Protein AF-A0A352AN43-F1 (afdb_monomer)

Foldseek 3Di:
DVLVVLQVLLVVLLVVLLVLQVVQEPCSVVLSVLLCQFQVSPNVSSNVLSVQVSVVSHRAYDPCSNVVSVVSCCVACAVVNCPHPCNVVVVQLVCLLLVDLCNLVLLVVVLCLQVVVWAADPVDPSSVSNCVSVQWHDDPRTTHGSGNSSCSNCDNVVSVVSNVVLVCLLQPDDDQQDDDPVFWGFHAWPDADPFFTKTWTAGNVDDPARTKIKTWGPDDPVFLVVVVVLLQLDDDPQEWHWPDWDADPSITITITHDFPFAFQVVVLAAPQADDPVVLLVLLVLQLVVLQSCVVSVHAQADDDRRQWGQGPPPRGTHGHDRGDDPDRANLVVLQRSLQVSLSRHQSDRSVPFDADPQRQGDRCVSHPDPDDDLVVVLSSQSNPPDPVSHDRGSVVSVVSSCVVPPNDDDDDDDDDDPDDPDDDDDPPPDDPDDPLVVLLVQLVVLLVVLVVCVVVVNLVSSLVSLVSSCVSPVLPLSSLLSNLVSCVSVLNLVSSLVSLVSSCVNPVLPLSSLLSNLSSLQSVLVVCVVVVHPCSLVSLVVSLVSLVSSCVSPVLPLVSLLSNLVSCVSNLVLVSSLVSLVSSCVSPVLPLSSLLSNLSSCVSVLVLVSSLVSLVSSCVSPVPPVSSVVSNVSSVVSVVVVVD

pLDDT: mean 85.93, std 15.35, range [22.36, 98.62]

Mean predicted aligned error: 19.15 Å

Structure (mmCIF, N/CA/C/O backbone):
data_AF-A0A352AN43-F1
#
_entry.id   AF-A0A352AN43-F1
#
loop_
_atom_site.group_PDB
_atom_site.id
_atom_site.type_symbol
_atom_site.label_atom_id
_atom_site.label_alt_id
_atom_site.label_comp_id
_atom_site.label_asym_id
_atom_site.label_entity_id
_atom_site.label_seq_id
_atom_site.pdbx_PDB_ins_code
_atom_site.Cartn_x
_atom_site.Cartn_y
_atom_site.Cartn_z
_atom_site.occupancy
_atom_site.B_iso_or_equiv
_atom_site.auth_seq_id
_atom_site.auth_comp_id
_atom_site.auth_asym_id
_atom_site.auth_atom_id
_atom_site.pdbx_PDB_model_num
ATOM 1 N N . MET A 1 1 ? -23.932 14.451 52.787 1.00 48.59 1 MET A N 1
ATOM 2 C CA . MET A 1 1 ? -25.212 15.016 53.281 1.00 48.59 1 MET A CA 1
ATOM 3 C C . MET A 1 1 ? -26.428 14.198 52.841 1.00 48.59 1 MET A C 1
ATOM 5 O O . MET A 1 1 ? -27.299 13.968 53.667 1.00 48.59 1 MET A O 1
ATOM 9 N N . THR A 1 2 ? -26.496 13.709 51.597 1.00 57.62 2 THR A N 1
ATOM 10 C CA . THR A 1 2 ? -27.618 12.900 51.065 1.00 57.62 2 THR A CA 1
ATOM 11 C C . THR A 1 2 ? -27.798 11.548 51.768 1.00 57.62 2 THR A C 1
ATOM 13 O O . THR A 1 2 ? -28.887 11.268 52.254 1.00 57.62 2 THR A O 1
ATOM 16 N N . LEU A 1 3 ? -26.721 10.769 51.956 1.00 58.88 3 LEU A N 1
ATOM 17 C CA . LEU A 1 3 ? -26.774 9.454 52.626 1.00 58.88 3 LEU A CA 1
ATOM 18 C C . LEU A 1 3 ? -27.340 9.530 54.060 1.00 58.88 3 LEU A C 1
ATOM 20 O O . LEU A 1 3 ? -28.086 8.661 54.506 1.00 58.88 3 LEU A O 1
ATOM 24 N N . THR A 1 4 ? -27.002 10.598 54.786 1.00 68.81 4 THR A N 1
ATOM 25 C CA . THR A 1 4 ? -27.480 10.855 56.151 1.00 68.81 4 THR A CA 1
ATOM 26 C C . THR A 1 4 ? -28.967 11.212 56.173 1.00 68.81 4 THR A C 1
ATOM 28 O O . THR A 1 4 ? -29.683 10.805 57.085 1.00 68.81 4 THR A O 1
ATOM 31 N N . ARG A 1 5 ? -29.442 11.924 55.144 1.00 78.56 5 ARG A N 1
ATOM 32 C CA . ARG A 1 5 ? -30.844 12.323 54.978 1.00 78.56 5 ARG A CA 1
ATOM 33 C C . ARG A 1 5 ? -31.733 11.141 54.587 1.00 78.56 5 ARG A C 1
ATOM 35 O O . ARG A 1 5 ? -32.811 10.988 55.152 1.00 78.56 5 ARG A O 1
ATOM 42 N N . ASP A 1 6 ? -31.286 10.288 53.671 1.00 82.75 6 ASP A N 1
ATOM 43 C CA . ASP A 1 6 ? -32.068 9.125 53.230 1.00 82.75 6 ASP A CA 1
ATOM 44 C C . ASP A 1 6 ? -32.170 8.060 54.326 1.00 82.75 6 ASP A C 1
ATOM 46 O O . ASP A 1 6 ? -33.252 7.529 54.574 1.00 82.75 6 ASP A O 1
ATOM 50 N N . LYS A 1 7 ? -31.096 7.859 55.102 1.00 83.69 7 LYS A N 1
ATOM 51 C CA . LYS A 1 7 ? -31.129 7.025 56.312 1.00 83.69 7 LYS A CA 1
ATOM 52 C C . LYS A 1 7 ? -32.147 7.529 57.344 1.00 83.69 7 LYS A C 1
ATOM 54 O O . LYS A 1 7 ? -32.861 6.724 57.935 1.00 83.69 7 LYS A O 1
ATOM 59 N N . GLN A 1 8 ? -32.250 8.846 57.546 1.00 86.44 8 GLN A N 1
ATOM 60 C CA . GLN A 1 8 ? -33.264 9.434 58.434 1.00 86.44 8 GLN A CA 1
ATOM 61 C C . GLN A 1 8 ? -34.689 9.240 57.899 1.00 86.44 8 GLN A C 1
ATOM 63 O O . GLN A 1 8 ? -35.578 8.883 58.670 1.00 86.44 8 GLN A O 1
ATOM 68 N N . LYS A 1 9 ? -34.906 9.418 56.588 1.00 89.12 9 LYS A N 1
ATOM 69 C CA . LYS A 1 9 ? -36.212 9.185 55.949 1.00 89.12 9 LYS A CA 1
ATOM 70 C C . LYS A 1 9 ? -36.664 7.733 56.081 1.00 89.12 9 LYS A C 1
ATOM 72 O O . LYS A 1 9 ? -37.796 7.487 56.477 1.00 89.12 9 LYS A O 1
ATOM 77 N N . VAL A 1 10 ? -35.776 6.779 55.804 1.00 89.62 10 VAL A N 1
ATOM 78 C CA . VAL A 1 10 ? -36.079 5.343 55.910 1.00 89.62 10 VAL A CA 1
ATOM 79 C C . VAL A 1 10 ? -36.334 4.939 57.358 1.00 89.62 10 VAL A C 1
ATOM 81 O O . VAL A 1 10 ? -37.269 4.191 57.622 1.00 89.62 10 VAL A O 1
ATOM 84 N N . ALA A 1 11 ? -35.575 5.477 58.315 1.00 88.06 11 ALA A N 1
ATOM 85 C CA . ALA A 1 11 ? -35.829 5.229 59.732 1.00 88.06 11 ALA A CA 1
ATOM 86 C C . ALA A 1 11 ? -37.206 5.756 60.182 1.00 88.06 11 ALA A C 1
ATOM 88 O O . ALA A 1 11 ? -37.907 5.071 60.928 1.00 88.06 11 ALA A O 1
ATOM 89 N N . ALA A 1 12 ? -37.608 6.946 59.721 1.00 89.56 12 ALA A N 1
ATOM 90 C CA . ALA A 1 12 ? -38.929 7.506 60.006 1.00 89.56 12 ALA A CA 1
ATOM 91 C C . ALA A 1 12 ? -40.053 6.661 59.381 1.00 89.56 12 ALA A C 1
ATOM 93 O O . ALA A 1 12 ? -40.994 6.289 60.080 1.00 89.56 12 ALA A O 1
ATOM 94 N N . LEU A 1 13 ? -39.899 6.289 58.108 1.00 92.44 13 LEU A N 1
ATOM 95 C CA . LEU A 1 13 ? -40.817 5.421 57.372 1.00 92.44 13 LEU A CA 1
ATOM 96 C C . LEU A 1 13 ? -41.004 4.065 58.073 1.00 92.44 13 LEU A C 1
ATOM 98 O O . LEU A 1 13 ? -42.124 3.635 58.332 1.00 92.44 13 LEU A O 1
ATOM 102 N N . LEU A 1 14 ? -39.910 3.390 58.432 1.00 90.88 14 LEU A N 1
ATOM 103 C CA . LEU A 1 14 ? -39.982 2.086 59.093 1.00 90.88 14 LEU A CA 1
ATOM 104 C C . LEU A 1 14 ? -40.614 2.185 60.478 1.00 90.88 14 LEU A C 1
ATOM 106 O O . LEU A 1 14 ? -41.357 1.289 60.860 1.00 90.88 14 LEU A O 1
ATOM 110 N N . LYS A 1 15 ? -40.397 3.281 61.215 1.00 89.50 15 LYS A N 1
ATOM 111 C CA . LYS A 1 15 ? -41.066 3.509 62.504 1.00 89.50 15 LYS A CA 1
ATOM 112 C C . LYS A 1 15 ? -42.592 3.559 62.359 1.00 89.50 15 LYS A C 1
ATOM 114 O O . LYS A 1 15 ? -43.294 3.086 63.252 1.00 89.50 15 LYS A O 1
ATOM 119 N N . GLU A 1 16 ? -43.096 4.104 61.255 1.00 90.38 16 GLU A N 1
ATOM 120 C CA . GLU A 1 16 ? -44.526 4.150 60.942 1.00 90.38 16 GLU A CA 1
ATOM 121 C C . GLU A 1 16 ? -45.075 2.766 60.562 1.00 90.38 16 GLU A C 1
ATOM 123 O O . GLU A 1 16 ? -46.043 2.293 61.165 1.00 90.38 16 GLU A O 1
ATOM 128 N N . PHE A 1 17 ? -44.402 2.064 59.647 1.00 91.06 17 PHE A N 1
ATOM 129 C CA . PHE A 1 17 ? -44.813 0.729 59.197 1.00 91.06 17 PHE A CA 1
ATOM 130 C C . PHE A 1 17 ? -44.635 -0.370 60.254 1.00 91.06 17 PHE A C 1
ATOM 132 O O . PHE A 1 17 ? -45.369 -1.356 60.228 1.00 91.06 17 PHE A O 1
ATOM 139 N N . ASN A 1 18 ? -43.748 -0.202 61.240 1.00 88.75 18 ASN A N 1
ATOM 140 C CA . ASN A 1 18 ? -43.492 -1.213 62.272 1.00 88.75 18 ASN A CA 1
ATOM 141 C C . ASN A 1 18 ? -44.749 -1.563 63.089 1.00 88.75 18 ASN A C 1
ATOM 143 O O . ASN A 1 18 ? -44.912 -2.706 63.516 1.00 88.75 18 ASN A O 1
ATOM 147 N N . LYS A 1 19 ? -45.672 -0.604 63.269 1.00 87.12 19 LYS A N 1
ATOM 148 C CA . LYS A 1 19 ? -46.979 -0.871 63.896 1.00 87.12 19 LYS A CA 1
ATOM 149 C C . LYS A 1 19 ? -47.834 -1.813 63.048 1.00 87.12 19 LYS A C 1
ATOM 151 O O . LYS A 1 19 ? -48.472 -2.705 63.592 1.00 87.12 19 LYS A O 1
ATOM 156 N N . GLN A 1 20 ? -47.826 -1.628 61.730 1.00 90.06 20 GLN A N 1
ATOM 157 C CA . GLN A 1 20 ? -48.584 -2.453 60.789 1.00 90.06 20 GLN A CA 1
ATOM 158 C C . GLN A 1 20 ? -47.948 -3.840 60.632 1.00 90.06 20 GLN A C 1
ATOM 160 O O . GLN A 1 20 ? -48.655 -4.842 60.597 1.00 90.06 20 GLN A O 1
ATOM 165 N N . PHE A 1 21 ? -46.614 -3.921 60.645 1.00 91.12 21 PHE A N 1
ATOM 166 C CA . PHE A 1 21 ? -45.897 -5.196 60.685 1.00 91.12 21 PHE A CA 1
ATOM 167 C C . PHE A 1 21 ? -46.226 -6.013 61.935 1.00 91.12 21 PHE A C 1
ATOM 169 O O . PHE A 1 21 ? -46.332 -7.229 61.838 1.00 91.12 21 PHE A O 1
ATOM 176 N N . GLY A 1 22 ? -46.448 -5.373 63.089 1.00 86.81 22 GLY A N 1
ATOM 177 C CA . GLY A 1 22 ? -46.826 -6.069 64.325 1.00 86.81 22 GLY A CA 1
ATOM 178 C C . GLY A 1 22 ? -48.175 -6.796 64.261 1.00 86.81 22 GLY A C 1
ATOM 179 O O . GLY A 1 22 ? -48.424 -7.669 65.085 1.00 86.81 22 GLY A O 1
ATOM 180 N N . VAL A 1 23 ? -49.029 -6.471 63.283 1.00 87.38 23 VAL A N 1
ATOM 181 C CA . VAL A 1 23 ? -50.307 -7.167 63.048 1.00 87.38 23 VAL A CA 1
ATOM 182 C C . VAL A 1 23 ? -50.104 -8.470 62.269 1.00 87.38 23 VAL A C 1
ATOM 184 O O . VAL A 1 23 ? -50.872 -9.413 62.433 1.00 87.38 23 VAL A O 1
ATOM 187 N N . ILE A 1 24 ? -49.074 -8.531 61.423 1.00 88.69 24 ILE A N 1
ATOM 188 C CA . ILE A 1 24 ? -48.858 -9.633 60.474 1.00 88.69 24 ILE A CA 1
ATOM 189 C C . ILE A 1 24 ? -47.638 -10.493 60.808 1.00 88.69 24 ILE A C 1
ATOM 191 O O . ILE A 1 24 ? -47.567 -11.618 60.332 1.00 88.69 24 ILE A O 1
ATOM 195 N N . ALA A 1 25 ? -46.694 -10.008 61.620 1.00 89.25 25 ALA A N 1
ATOM 196 C CA . ALA A 1 25 ? -45.442 -10.689 61.930 1.00 89.25 25 ALA A CA 1
ATOM 197 C C . ALA A 1 25 ? -45.157 -10.741 63.432 1.00 89.25 25 ALA A C 1
ATOM 199 O O . ALA A 1 25 ? -45.316 -9.758 64.154 1.00 89.25 25 ALA A O 1
ATOM 200 N N . SER A 1 26 ? -44.622 -11.879 63.880 1.00 87.38 26 SER A N 1
ATOM 201 C CA . SER A 1 26 ? -44.240 -12.084 65.285 1.00 87.38 26 SER A CA 1
ATOM 202 C C . SER A 1 26 ? -43.058 -11.206 65.724 1.00 87.38 26 SER A C 1
ATOM 204 O O . SER A 1 26 ? -42.949 -10.856 66.899 1.00 87.38 26 SER A O 1
ATOM 206 N N . ARG A 1 27 ? -42.150 -10.850 64.800 1.00 91.56 27 ARG A N 1
ATOM 207 C CA . ARG A 1 27 ? -40.979 -9.993 65.066 1.00 91.56 27 ARG A CA 1
ATOM 208 C C . ARG A 1 27 ? -40.864 -8.871 64.022 1.00 91.56 27 ARG A C 1
ATOM 210 O O . ARG A 1 27 ? -40.030 -8.947 63.119 1.00 91.56 27 ARG A O 1
ATOM 217 N N . PRO A 1 28 ? -41.642 -7.784 64.149 1.00 90.50 28 PRO A N 1
ATOM 218 C CA . PRO A 1 28 ? -41.719 -6.728 63.129 1.00 90.50 28 PRO A CA 1
ATOM 219 C C . PRO A 1 28 ? -40.405 -5.942 62.939 1.00 90.50 28 PRO A C 1
ATOM 221 O O . PRO A 1 28 ? -40.135 -5.403 61.863 1.00 90.50 28 PRO A O 1
ATOM 224 N N . LEU A 1 29 ? -39.518 -5.956 63.941 1.00 91.38 29 LEU A N 1
ATOM 225 C CA . LEU A 1 29 ? -38.168 -5.402 63.814 1.00 91.38 29 LEU A CA 1
ATOM 226 C C . LEU A 1 29 ? -37.283 -6.202 62.846 1.00 91.38 29 LEU A C 1
ATOM 228 O O . LEU A 1 29 ? -36.482 -5.593 62.146 1.00 91.38 29 LEU A O 1
ATOM 232 N N . ILE A 1 30 ? -37.442 -7.530 62.770 1.00 92.94 30 ILE A N 1
ATOM 233 C CA . ILE A 1 30 ? -36.706 -8.369 61.807 1.00 92.94 30 ILE A CA 1
ATOM 234 C C . ILE A 1 30 ? -37.171 -8.056 60.385 1.00 92.94 30 ILE A C 1
ATOM 236 O O . ILE A 1 30 ? -36.343 -7.888 59.496 1.00 92.94 30 ILE A O 1
ATOM 240 N N . VAL A 1 31 ? -38.481 -7.872 60.189 1.00 92.75 31 VAL A N 1
ATOM 241 C CA . VAL A 1 31 ? -39.047 -7.415 58.909 1.00 92.75 31 VAL A CA 1
ATOM 242 C C . VAL A 1 31 ? -38.424 -6.077 58.505 1.00 92.75 31 VAL A C 1
ATOM 244 O O . VAL A 1 31 ? -37.920 -5.936 57.396 1.00 92.75 31 VAL A O 1
ATOM 247 N N . SER A 1 32 ? -38.373 -5.112 59.428 1.00 92.75 32 SER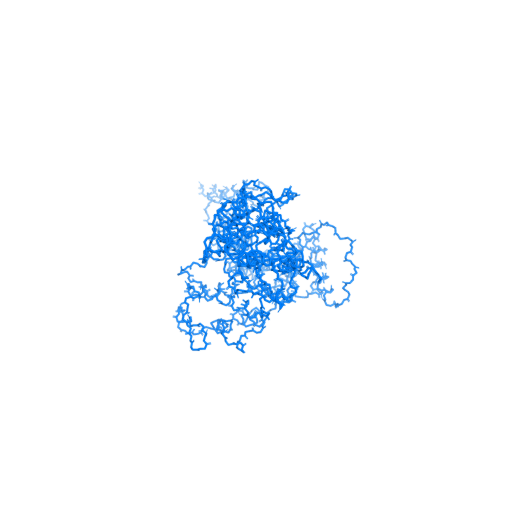 A N 1
ATOM 248 C CA . SER A 1 32 ? -37.767 -3.798 59.172 1.00 92.75 32 SER A CA 1
ATOM 249 C C . SER A 1 32 ? -36.271 -3.889 58.841 1.00 92.75 32 SER A C 1
ATOM 251 O O . SER A 1 32 ? -35.794 -3.191 57.949 1.00 92.75 32 SER A O 1
ATOM 253 N N . GLN A 1 33 ? -35.524 -4.754 59.534 1.00 92.25 33 GLN A N 1
ATOM 254 C CA . GLN A 1 33 ? -34.108 -5.005 59.249 1.00 92.25 33 GLN A CA 1
ATOM 255 C C . GLN A 1 33 ? -33.911 -5.615 57.862 1.00 92.25 33 GLN A C 1
ATOM 257 O O . GLN A 1 33 ? -33.005 -5.194 57.142 1.00 92.25 33 GLN A O 1
ATOM 262 N N . GLU A 1 34 ? -34.779 -6.542 57.459 1.00 94.69 34 GLU A N 1
ATOM 263 C CA . GLU A 1 34 ? -34.698 -7.151 56.136 1.00 94.69 34 GLU A CA 1
ATOM 264 C C . GLU A 1 34 ? -35.065 -6.158 55.025 1.00 94.69 34 GLU A C 1
ATOM 266 O O . GLU A 1 34 ? -34.379 -6.090 54.010 1.00 94.69 34 GLU A O 1
ATOM 271 N N . VAL A 1 35 ? -36.049 -5.276 55.234 1.00 93.81 35 VAL A N 1
ATOM 272 C CA . VAL A 1 35 ? -36.329 -4.172 54.293 1.00 93.81 35 VAL A CA 1
ATOM 273 C C . VAL A 1 35 ? -35.098 -3.275 54.100 1.00 93.81 35 VAL A C 1
ATOM 275 O O . VAL A 1 35 ? -34.771 -2.885 52.975 1.00 93.81 35 VAL A O 1
ATOM 278 N N . ILE A 1 36 ? -34.373 -2.956 55.179 1.00 91.88 36 ILE A N 1
ATOM 279 C CA . ILE A 1 36 ? -33.123 -2.183 55.090 1.00 91.88 36 ILE A CA 1
ATOM 280 C C . ILE A 1 36 ? -32.052 -2.976 54.336 1.00 91.88 36 ILE A C 1
ATOM 282 O O . ILE A 1 36 ? -31.341 -2.387 53.518 1.00 91.88 36 ILE A O 1
ATOM 286 N N . SER A 1 37 ? -31.937 -4.286 54.582 1.00 93.00 37 SER A N 1
ATOM 287 C CA . SER A 1 37 ? -30.939 -5.138 53.926 1.00 93.00 37 SER A CA 1
ATOM 288 C C . SER A 1 37 ? -31.133 -5.145 52.403 1.00 93.00 37 SER A C 1
ATOM 290 O O . SER A 1 37 ? -30.156 -5.020 51.662 1.00 93.00 37 SER A O 1
ATOM 292 N N . TRP A 1 38 ? -32.384 -5.164 51.928 1.00 93.62 38 TRP A N 1
ATOM 293 C CA . TRP A 1 38 ? -32.707 -5.117 50.499 1.00 93.62 38 TRP A CA 1
ATOM 294 C C . TRP A 1 38 ? -32.483 -3.758 49.840 1.00 93.62 38 TRP A C 1
ATOM 296 O O . TRP A 1 38 ? -32.122 -3.705 48.666 1.00 93.62 38 TRP A O 1
ATOM 306 N N . THR A 1 39 ? -32.676 -2.661 50.573 1.00 92.62 39 THR A N 1
ATOM 307 C CA . THR A 1 39 ? -32.758 -1.309 49.988 1.00 92.62 39 THR A CA 1
ATOM 308 C C . THR A 1 39 ? -31.552 -0.427 50.282 1.00 92.62 39 THR A C 1
ATOM 310 O O . THR A 1 39 ? -31.382 0.602 49.634 1.00 92.62 39 THR A O 1
ATOM 313 N N . SER A 1 40 ? -30.714 -0.792 51.259 1.00 87.12 40 SER A N 1
ATOM 314 C CA . SER A 1 40 ? -29.580 0.014 51.742 1.00 87.12 40 SER A CA 1
ATOM 315 C C . SER A 1 40 ? -29.938 1.476 52.059 1.00 87.12 40 SER A C 1
ATOM 317 O O . SER A 1 40 ? -29.100 2.372 51.953 1.00 87.12 40 SER A O 1
ATOM 319 N N . ASN A 1 41 ? -31.165 1.706 52.538 1.00 81.06 41 ASN A N 1
ATOM 320 C CA . ASN A 1 41 ? -31.760 3.015 52.833 1.00 81.06 41 ASN A CA 1
ATOM 321 C C . ASN A 1 41 ? -32.182 3.853 51.611 1.00 81.06 41 ASN A C 1
ATOM 323 O O . ASN A 1 41 ? -32.248 5.076 51.713 1.00 81.06 41 ASN A O 1
ATOM 327 N N . GLN A 1 42 ? -32.509 3.228 50.480 1.00 90.12 42 GLN A N 1
ATOM 328 C CA . GLN A 1 42 ? -33.191 3.908 49.376 1.00 90.12 42 GLN A CA 1
ATOM 329 C C . GLN A 1 42 ? -34.683 4.107 49.750 1.00 90.12 42 GLN A C 1
ATOM 331 O O . GLN A 1 42 ? -35.397 3.109 49.893 1.00 90.12 42 GLN A O 1
ATOM 336 N N . PRO A 1 43 ? -35.172 5.352 49.958 1.00 90.25 43 PRO A N 1
ATOM 337 C CA . PRO A 1 43 ? -36.487 5.582 50.570 1.00 90.25 43 PRO A CA 1
ATOM 338 C C . PRO A 1 43 ? -37.673 5.082 49.745 1.00 90.25 43 PRO A C 1
ATOM 340 O O . PRO A 1 43 ? -38.611 4.527 50.309 1.00 90.25 43 PRO A O 1
ATOM 343 N N . PHE A 1 44 ? -37.618 5.246 48.423 1.00 91.88 44 PHE A N 1
ATOM 344 C CA . PHE A 1 44 ? -38.690 4.837 47.518 1.00 91.88 44 PHE A CA 1
ATOM 345 C C . PHE A 1 44 ? -38.860 3.312 47.507 1.00 91.88 44 PHE A C 1
ATOM 347 O O . PHE A 1 44 ? -39.968 2.809 47.676 1.00 91.88 44 PHE A O 1
ATOM 354 N N . LEU A 1 45 ? -37.762 2.560 47.381 1.00 93.12 45 LEU A N 1
ATOM 355 C CA . LEU A 1 45 ? -37.804 1.098 47.420 1.00 93.12 45 LEU A CA 1
ATOM 356 C C . LEU A 1 45 ? -38.251 0.591 48.792 1.00 93.12 45 LEU A C 1
ATOM 358 O O . LEU A 1 45 ? -39.060 -0.330 48.859 1.00 93.12 45 LEU A O 1
ATOM 362 N N . ALA A 1 46 ? -37.770 1.206 49.878 1.00 93.06 46 ALA A N 1
ATOM 363 C CA . ALA A 1 46 ? -38.184 0.837 51.230 1.00 93.06 46 ALA A CA 1
ATOM 364 C C . ALA A 1 46 ? -39.698 1.005 51.409 1.00 93.06 46 ALA A C 1
ATOM 366 O O . ALA A 1 46 ? -40.358 0.100 51.912 1.00 93.06 46 ALA A O 1
ATOM 367 N N . GLU A 1 47 ? -40.261 2.113 50.929 1.00 93.81 47 GLU A N 1
ATOM 368 C CA . GLU A 1 47 ? -41.703 2.357 50.966 1.00 93.81 47 GLU A CA 1
ATOM 369 C C . GLU A 1 47 ? -42.484 1.313 50.160 1.00 93.81 47 GLU A C 1
ATOM 371 O O . GLU A 1 47 ? -43.449 0.747 50.676 1.00 93.81 47 GLU A O 1
ATOM 376 N N . LYS A 1 48 ? -42.047 0.992 48.935 1.00 93.69 48 LYS A N 1
ATOM 377 C CA . LYS A 1 48 ? -42.719 -0.014 48.098 1.00 93.69 48 LYS A CA 1
ATOM 378 C C . LYS A 1 48 ? -42.695 -1.412 48.708 1.00 93.69 48 LYS A C 1
ATOM 380 O O . LYS A 1 48 ? -43.724 -2.084 48.694 1.00 93.69 48 LYS A O 1
ATOM 385 N N . ILE A 1 49 ? -41.572 -1.839 49.287 1.00 93.62 49 ILE A N 1
ATOM 386 C CA . ILE A 1 49 ? -41.498 -3.140 49.968 1.00 93.62 49 ILE A CA 1
ATOM 387 C C . ILE A 1 49 ? -42.427 -3.154 51.186 1.00 93.62 49 ILE A C 1
ATOM 389 O O . ILE A 1 49 ? -43.209 -4.091 51.338 1.00 93.62 49 ILE A O 1
ATOM 393 N N . CYS A 1 50 ? -42.404 -2.109 52.021 1.00 93.31 50 CYS A N 1
ATOM 394 C CA . CYS A 1 50 ? -43.299 -1.996 53.174 1.00 93.31 50 CYS A CA 1
ATOM 395 C C . CYS A 1 50 ? -44.778 -2.091 52.767 1.00 93.31 50 CYS A C 1
ATOM 397 O O . CYS A 1 50 ? -45.537 -2.848 53.376 1.00 93.31 50 CYS A O 1
ATOM 399 N N . GLN A 1 51 ? -45.178 -1.372 51.712 1.00 92.62 51 GLN A N 1
ATOM 400 C CA . GLN A 1 51 ? -46.539 -1.408 51.171 1.00 92.62 51 GLN A CA 1
ATOM 401 C C . GLN A 1 51 ? -46.927 -2.816 50.703 1.00 92.62 51 GLN A C 1
ATOM 403 O O . GLN A 1 51 ? -47.999 -3.298 51.065 1.00 92.62 51 GLN A O 1
ATOM 408 N N . LEU A 1 52 ? -46.057 -3.506 49.961 1.00 91.88 52 LEU A N 1
ATOM 409 C CA . LEU A 1 52 ? -46.331 -4.861 49.471 1.00 91.88 52 LEU A CA 1
ATOM 410 C C . LEU A 1 52 ? -46.430 -5.895 50.590 1.00 91.88 52 LEU A C 1
ATOM 412 O O . LEU A 1 52 ? -47.304 -6.759 50.536 1.00 91.88 52 LEU A O 1
ATOM 416 N N . ILE A 1 53 ? -45.576 -5.801 51.613 1.00 91.25 53 ILE A N 1
ATOM 417 C CA . ILE A 1 53 ? -45.639 -6.688 52.778 1.00 91.25 53 ILE A CA 1
ATOM 418 C C . ILE A 1 53 ? -47.005 -6.550 53.455 1.00 91.25 53 ILE A C 1
ATOM 420 O O . ILE A 1 53 ? -47.686 -7.553 53.667 1.00 91.25 53 ILE A O 1
ATOM 424 N N . VAL A 1 54 ? -47.448 -5.319 53.726 1.00 90.00 54 VAL A N 1
ATOM 425 C CA . VAL A 1 54 ? -48.752 -5.069 54.360 1.00 90.00 54 VAL A CA 1
ATOM 426 C C . VAL A 1 54 ? -49.911 -5.514 53.459 1.00 90.00 54 VAL A C 1
ATOM 428 O O . VAL A 1 54 ? -50.855 -6.147 53.931 1.00 90.00 54 VAL A O 1
ATOM 431 N N . GLN A 1 55 ? -49.841 -5.236 52.156 1.00 89.06 55 GLN A N 1
ATOM 432 C CA . GLN A 1 55 ? -50.889 -5.595 51.194 1.00 89.06 55 GLN A CA 1
ATOM 433 C C . GLN A 1 55 ? -50.991 -7.100 50.930 1.00 89.06 55 GLN A C 1
ATOM 435 O O . GLN A 1 55 ? -52.065 -7.569 50.557 1.00 89.06 55 GLN A O 1
ATOM 440 N N . SER A 1 56 ? -49.913 -7.863 51.145 1.00 83.31 56 SER A N 1
ATOM 441 C CA . SER A 1 56 ? -49.903 -9.316 50.941 1.00 83.31 56 SER A CA 1
ATOM 442 C C . SER A 1 56 ? -50.899 -10.053 51.841 1.00 83.31 56 SER A C 1
ATOM 444 O O . SER A 1 56 ? -51.359 -11.133 51.479 1.00 83.31 56 SER A O 1
ATOM 446 N N . LYS A 1 57 ? -51.239 -9.469 53.005 1.00 81.38 57 LYS A N 1
ATOM 447 C CA . LYS A 1 57 ? -52.063 -10.076 54.067 1.00 81.38 57 LYS A CA 1
ATOM 448 C C . LYS A 1 57 ? -51.572 -11.460 54.525 1.00 81.38 57 LYS A C 1
ATOM 450 O O . LYS A 1 57 ? -52.335 -12.211 55.127 1.00 81.38 57 LYS A O 1
ATOM 455 N N . ILE A 1 58 ? -50.310 -11.796 54.259 1.00 82.94 58 ILE A N 1
ATOM 456 C CA . ILE A 1 58 ? -49.694 -13.051 54.689 1.00 82.94 58 ILE A CA 1
ATOM 457 C C . ILE A 1 58 ? -49.372 -12.942 56.181 1.00 82.94 58 ILE A C 1
ATOM 459 O O . ILE A 1 58 ? -48.712 -11.997 56.611 1.00 82.94 58 ILE A O 1
ATOM 463 N N . THR A 1 59 ? -49.818 -13.915 56.976 1.00 88.25 59 THR A N 1
ATOM 464 C CA . THR A 1 59 ? -49.345 -14.072 58.356 1.00 88.25 59 THR A CA 1
ATOM 465 C C . THR A 1 59 ? -47.934 -14.647 58.329 1.00 88.25 59 THR A C 1
ATOM 467 O O . THR A 1 59 ? -47.710 -15.690 57.726 1.00 88.25 59 THR A O 1
ATOM 470 N N . ILE A 1 60 ? -46.992 -13.962 58.973 1.00 88.25 60 ILE A N 1
ATOM 471 C CA . ILE A 1 60 ? -45.562 -14.266 58.970 1.00 88.25 60 ILE A CA 1
ATOM 472 C C . ILE A 1 60 ? -45.198 -14.983 60.282 1.00 88.25 60 ILE A C 1
ATOM 474 O O . ILE A 1 60 ? -45.165 -14.341 61.346 1.00 88.25 60 ILE A O 1
ATOM 478 N N . PRO A 1 61 ? -44.927 -16.303 60.243 1.00 86.81 61 PRO A N 1
ATOM 479 C CA . PRO A 1 61 ? -44.541 -17.065 61.423 1.00 86.81 61 PRO A CA 1
ATOM 480 C C . PRO A 1 61 ? -43.197 -16.608 61.996 1.00 86.81 61 PRO A C 1
ATOM 482 O O . PRO A 1 61 ? -42.327 -16.090 61.293 1.00 86.81 61 PRO A O 1
ATOM 485 N N . LYS A 1 62 ? -43.007 -16.842 63.298 1.00 90.00 62 LYS A N 1
ATOM 486 C CA . LYS A 1 62 ? -41.727 -16.599 63.968 1.00 90.00 62 LYS A CA 1
ATOM 487 C C . LYS A 1 62 ? -40.659 -17.520 63.376 1.00 90.00 62 LYS A C 1
ATOM 489 O O . LYS A 1 62 ? -40.701 -18.722 63.604 1.00 90.00 62 LYS A O 1
ATOM 494 N N . GLY A 1 63 ? -39.666 -16.940 62.715 1.00 86.44 63 GLY A N 1
ATOM 495 C CA . GLY A 1 63 ? -38.584 -17.675 62.054 1.00 86.44 63 GLY A CA 1
ATOM 496 C C . GLY A 1 63 ? -38.512 -17.374 60.563 1.00 86.44 63 GLY A C 1
ATOM 497 O O . GLY A 1 63 ? -37.413 -17.305 60.021 1.00 86.44 63 GLY A O 1
ATOM 498 N N . ASP A 1 64 ? -39.659 -17.083 59.950 1.00 89.44 64 ASP A N 1
ATOM 499 C CA . ASP A 1 64 ? -39.804 -16.987 58.497 1.00 89.44 64 ASP A CA 1
ATOM 500 C C . ASP A 1 64 ? -39.812 -15.537 57.992 1.00 89.44 64 ASP A C 1
ATOM 502 O O . ASP A 1 64 ? -39.932 -15.308 56.790 1.00 89.44 64 ASP A O 1
ATOM 506 N N . GLU A 1 65 ? -39.672 -14.539 58.878 1.00 92.31 65 GLU A N 1
ATOM 507 C CA . GLU A 1 65 ? -39.776 -13.115 58.529 1.00 92.31 65 GLU A CA 1
ATOM 508 C C . GLU A 1 65 ? -38.853 -12.727 57.369 1.00 92.31 65 GLU A C 1
ATOM 510 O O . GLU A 1 65 ? -39.297 -12.107 56.405 1.00 92.31 65 GLU A O 1
ATOM 515 N N . THR A 1 66 ? -37.583 -13.127 57.432 1.00 91.12 66 THR A N 1
ATOM 516 C CA . THR A 1 66 ? -36.597 -12.840 56.383 1.00 91.12 66 THR A CA 1
ATOM 517 C C . THR A 1 66 ? -36.946 -13.534 55.069 1.00 91.12 66 THR A C 1
ATOM 519 O O . THR A 1 66 ? -36.907 -12.905 54.012 1.00 91.12 66 THR A O 1
ATOM 522 N N . TRP A 1 67 ? -37.335 -14.810 55.135 1.00 90.62 67 TRP A N 1
ATOM 523 C CA . TRP A 1 67 ? -37.657 -15.603 53.952 1.00 90.62 67 TRP A CA 1
ATOM 524 C C . TRP A 1 67 ? -38.902 -15.069 53.238 1.00 90.62 67 TRP A C 1
ATOM 526 O O . TRP A 1 67 ? -38.871 -14.881 52.024 1.00 90.62 67 TRP A O 1
ATOM 536 N N . ILE A 1 68 ? -39.974 -14.746 53.972 1.00 89.25 68 ILE A N 1
ATOM 537 C CA . ILE A 1 68 ? -41.204 -14.197 53.382 1.00 89.25 68 ILE A CA 1
ATOM 538 C C . ILE A 1 68 ? -40.942 -12.831 52.743 1.00 89.25 68 ILE A C 1
ATOM 540 O O . ILE A 1 68 ? -41.409 -12.583 51.631 1.00 89.25 68 ILE A O 1
ATOM 544 N N . VAL A 1 69 ? -40.175 -11.954 53.402 1.00 91.31 69 VAL A N 1
ATOM 545 C CA . VAL A 1 69 ? -39.798 -10.660 52.812 1.00 91.31 69 VAL A CA 1
ATOM 546 C C . VAL A 1 69 ? -39.018 -10.871 51.515 1.00 91.31 69 VAL A C 1
ATOM 548 O O . VAL A 1 69 ? -39.348 -10.245 50.510 1.00 91.31 69 VAL A O 1
ATOM 551 N N . GLU A 1 70 ? -38.051 -11.791 51.493 1.00 92.12 70 GLU A N 1
ATOM 552 C CA . GLU A 1 70 ? -37.332 -12.150 50.269 1.00 92.12 70 GLU A CA 1
ATOM 553 C C . GLU A 1 70 ? -38.274 -12.660 49.166 1.00 92.12 70 GLU A C 1
ATOM 555 O O . GLU A 1 70 ? -38.169 -12.197 48.030 1.00 92.12 70 GLU A O 1
ATOM 560 N N . GLN A 1 71 ? -39.229 -13.547 49.472 1.00 89.75 71 GLN A N 1
ATOM 561 C CA . GLN A 1 71 ? -40.184 -14.051 48.473 1.00 89.75 71 GLN A CA 1
ATOM 562 C C . GLN A 1 71 ? -41.061 -12.937 47.889 1.00 89.75 71 GLN A C 1
ATOM 564 O O . GLN A 1 71 ? -41.312 -12.905 46.681 1.00 89.75 71 GLN A O 1
ATOM 569 N N . ILE A 1 72 ? -41.510 -11.997 48.725 1.00 88.88 72 ILE A N 1
ATOM 570 C CA . ILE A 1 72 ? -42.28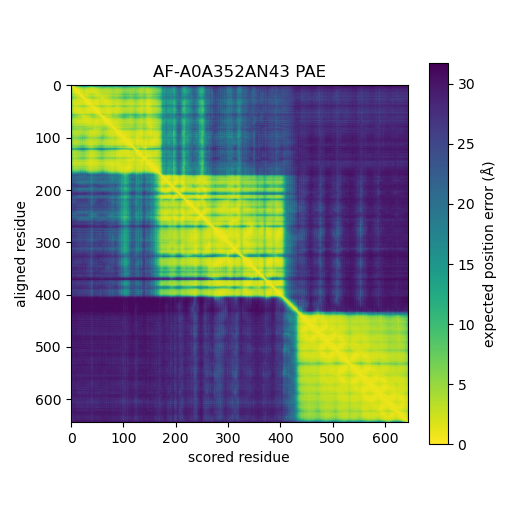9 -10.839 48.273 1.00 88.88 72 ILE A CA 1
ATOM 571 C C . ILE A 1 72 ? -41.435 -9.955 47.364 1.00 88.88 72 ILE A C 1
ATOM 573 O O . ILE A 1 72 ? -41.884 -9.587 46.281 1.00 88.88 72 ILE A O 1
ATOM 577 N N . VAL A 1 73 ? -40.197 -9.647 47.757 1.00 92.25 73 VAL A N 1
ATOM 578 C CA . VAL A 1 73 ? -39.290 -8.829 46.938 1.00 92.25 73 VAL A CA 1
ATOM 579 C C . VAL A 1 73 ? -38.995 -9.514 45.601 1.00 92.25 73 VAL A C 1
ATOM 581 O O . VAL A 1 73 ? -39.092 -8.878 44.553 1.00 92.25 73 VAL A O 1
ATOM 584 N N . ARG A 1 74 ? -38.710 -10.820 45.599 1.00 90.38 74 ARG A N 1
ATOM 585 C CA . ARG A 1 74 ? -38.453 -11.573 44.364 1.00 90.38 74 ARG A CA 1
ATOM 586 C C . ARG A 1 74 ? -39.654 -11.561 43.425 1.00 90.38 74 ARG A C 1
ATOM 588 O O . ARG A 1 74 ? -39.535 -11.068 42.310 1.00 90.38 74 ARG A O 1
ATOM 595 N N . SER A 1 75 ? -40.815 -12.006 43.897 1.00 86.88 75 SER A N 1
ATOM 596 C CA . SER A 1 75 ? -42.011 -12.175 43.056 1.00 86.88 75 SER A CA 1
ATOM 597 C C . SER A 1 75 ? -42.707 -10.866 42.656 1.00 86.88 75 SER A C 1
ATOM 599 O O . SER A 1 75 ? -43.427 -10.830 41.657 1.00 86.88 75 SER A O 1
ATOM 601 N N . ARG A 1 76 ? -42.550 -9.787 43.439 1.00 88.31 76 ARG A N 1
ATOM 602 C CA . ARG A 1 76 ? -43.288 -8.520 43.249 1.00 88.31 76 ARG A CA 1
ATOM 603 C C . ARG A 1 76 ? -42.415 -7.317 42.904 1.00 88.31 76 ARG A C 1
ATOM 605 O O . ARG A 1 76 ? -42.972 -6.266 42.600 1.00 88.31 76 ARG A O 1
ATOM 612 N N . LEU A 1 77 ? -41.087 -7.425 42.970 1.00 89.69 77 LEU A N 1
ATOM 613 C CA . LEU A 1 77 ? -40.174 -6.369 42.511 1.00 89.69 77 LEU A CA 1
ATOM 614 C C . LEU A 1 77 ? -39.180 -6.850 41.457 1.00 89.69 77 LEU A C 1
ATOM 616 O O . LEU A 1 77 ? -38.923 -6.089 40.533 1.00 89.69 77 LEU A O 1
ATOM 620 N N . ILE A 1 78 ? -38.594 -8.041 41.607 1.00 90.06 78 ILE A N 1
ATOM 621 C CA . ILE A 1 78 ? -37.459 -8.480 40.773 1.00 90.06 78 ILE A CA 1
ATOM 622 C C . ILE A 1 78 ? -37.936 -9.249 39.533 1.00 90.06 78 ILE A C 1
ATOM 624 O O . ILE A 1 78 ? -37.522 -8.957 38.412 1.00 90.06 78 ILE A O 1
ATOM 628 N N . GLU A 1 79 ? -38.821 -10.228 39.707 1.00 86.75 79 GLU A N 1
ATOM 629 C CA . GLU A 1 79 ? -39.357 -11.014 38.598 1.00 86.75 79 GLU A CA 1
ATOM 630 C C . GLU A 1 79 ? -40.261 -10.152 37.715 1.00 86.75 79 GLU A C 1
ATOM 632 O O . GLU A 1 79 ? -41.231 -9.546 38.182 1.00 86.75 79 GLU A O 1
ATOM 637 N N . ASN A 1 80 ? -39.946 -10.106 36.416 1.00 85.06 80 ASN A N 1
ATOM 638 C CA . ASN A 1 80 ? -40.614 -9.236 35.445 1.00 85.06 80 ASN A CA 1
ATOM 639 C C . ASN A 1 80 ? -40.684 -7.774 35.921 1.00 85.06 80 ASN A C 1
ATOM 641 O O . ASN A 1 80 ? -41.715 -7.120 35.746 1.00 85.06 80 ASN A O 1
ATOM 645 N N . TRP A 1 81 ? -39.605 -7.286 36.552 1.00 91.62 81 TRP A N 1
ATOM 646 C CA . TRP A 1 81 ? -39.535 -5.994 37.246 1.00 91.62 81 TRP A CA 1
ATOM 647 C C . TRP A 1 81 ? -40.102 -4.810 36.449 1.00 91.62 81 TRP A C 1
ATOM 649 O O . TRP A 1 81 ? -40.686 -3.900 37.032 1.00 91.62 81 TRP A O 1
ATOM 659 N N . GLU A 1 82 ? -39.998 -4.843 35.119 1.00 89.19 82 GLU A N 1
ATOM 660 C CA . GLU A 1 82 ? -40.499 -3.822 34.188 1.00 89.19 82 GLU A CA 1
ATOM 661 C C . GLU A 1 82 ? -42.011 -3.579 34.323 1.00 89.19 82 GLU A C 1
ATOM 663 O O . GLU A 1 82 ? -42.487 -2.474 34.081 1.00 89.19 82 GLU A O 1
ATOM 668 N N . LYS A 1 83 ? -42.772 -4.599 34.741 1.00 88.56 83 LYS A N 1
ATOM 669 C CA . LYS A 1 83 ? -44.228 -4.533 34.955 1.00 88.56 83 LYS A CA 1
ATOM 670 C C . LYS A 1 83 ? -44.616 -4.339 36.423 1.00 88.56 83 LYS A C 1
ATOM 672 O O . LYS A 1 83 ? -45.803 -4.307 36.740 1.00 88.56 83 LYS A O 1
ATOM 677 N N . GLN A 1 84 ? -43.638 -4.259 37.323 1.00 89.50 84 GLN A N 1
ATOM 678 C CA . GLN A 1 84 ? -43.864 -4.217 38.765 1.00 89.50 84 GLN A CA 1
ATOM 679 C C . GLN A 1 84 ? -43.949 -2.784 39.300 1.00 89.50 84 GLN A C 1
ATOM 681 O O . GLN A 1 84 ? -43.671 -1.805 38.610 1.00 89.50 84 GLN A O 1
ATOM 686 N N . VAL A 1 85 ? -44.282 -2.658 40.588 1.00 83.75 85 VAL A N 1
ATOM 687 C CA . VAL A 1 85 ? -44.488 -1.368 41.277 1.00 83.75 85 VAL A CA 1
ATOM 688 C C . VAL A 1 85 ? -43.257 -0.454 41.313 1.00 83.75 85 VAL A C 1
ATOM 690 O O . VAL A 1 85 ? -43.397 0.743 41.559 1.00 83.75 85 VAL A O 1
ATOM 693 N N . ALA A 1 86 ? -42.060 -1.010 41.109 1.00 87.25 86 ALA A N 1
ATOM 694 C CA . ALA A 1 86 ? -40.799 -0.273 41.036 1.00 87.25 86 ALA A CA 1
ATOM 695 C C . ALA A 1 86 ? -40.243 -0.186 39.599 1.00 87.25 86 ALA A C 1
ATOM 697 O O . ALA A 1 86 ? -39.122 0.285 39.411 1.00 87.25 86 ALA A O 1
ATOM 698 N N . GLY A 1 87 ? -41.011 -0.629 38.596 1.00 88.06 87 GLY A N 1
ATOM 699 C CA . GLY A 1 87 ? -40.563 -0.754 37.210 1.00 88.06 87 GLY A CA 1
ATOM 700 C C . GLY A 1 87 ? -40.100 0.561 36.592 1.00 88.06 87 GLY A C 1
ATOM 701 O O . GLY A 1 87 ? -39.065 0.591 35.936 1.00 88.06 87 GLY A O 1
ATOM 702 N N . GLU A 1 88 ? -40.794 1.669 36.857 1.00 90.38 88 GLU A N 1
ATOM 703 C CA . GLU A 1 88 ? -40.398 2.991 36.352 1.00 90.38 88 GLU A CA 1
ATOM 704 C C . GLU A 1 88 ? -39.048 3.446 36.932 1.00 90.38 88 GLU A C 1
ATOM 706 O O . GLU A 1 88 ? -38.155 3.852 36.192 1.00 90.38 88 GLU A O 1
ATOM 711 N N . HIS A 1 89 ? -38.862 3.295 38.248 1.00 92.44 89 HIS A N 1
ATOM 712 C CA . HIS A 1 89 ? -37.611 3.631 38.940 1.00 92.44 89 HIS A CA 1
ATOM 713 C C . HIS A 1 89 ? -36.423 2.822 38.405 1.00 92.44 89 HIS A C 1
ATOM 715 O O . HIS A 1 89 ? -35.355 3.365 38.133 1.00 92.44 89 HIS A O 1
ATOM 721 N N . LEU A 1 90 ? -36.611 1.515 38.220 1.00 93.31 90 LEU A N 1
ATOM 722 C CA . LEU A 1 90 ? -35.583 0.636 37.665 1.00 93.31 90 LEU A CA 1
ATOM 723 C C . LEU A 1 90 ? -35.330 0.930 36.173 1.00 93.31 90 LEU A C 1
ATOM 725 O O . LEU A 1 90 ? -34.181 0.906 35.736 1.00 93.31 90 LEU A O 1
ATOM 729 N N . SER A 1 91 ? -36.363 1.297 35.406 1.00 92.88 91 SER A N 1
ATOM 730 C CA . SER A 1 91 ? -36.224 1.658 33.987 1.00 92.88 91 SER A CA 1
ATOM 731 C C . SER A 1 91 ? -35.407 2.931 33.821 1.00 92.88 91 SER A C 1
ATOM 733 O O . SER A 1 91 ? -34.537 2.976 32.965 1.00 92.88 91 SER A O 1
ATOM 735 N N . GLN A 1 92 ? -35.587 3.929 34.689 1.00 93.25 92 GLN A N 1
ATOM 736 C CA . GLN A 1 92 ? -34.770 5.147 34.662 1.00 93.25 92 GLN A CA 1
ATOM 737 C C . GLN A 1 92 ? -33.277 4.852 34.867 1.00 93.25 92 GLN A C 1
ATOM 739 O O . GLN A 1 92 ? -32.434 5.448 34.196 1.00 93.25 92 GLN A O 1
ATOM 744 N N . ILE A 1 93 ? -32.938 3.915 35.761 1.00 94.25 93 ILE A N 1
ATOM 745 C CA . ILE A 1 93 ? -31.548 3.476 35.960 1.00 94.25 93 ILE A CA 1
ATOM 746 C C . ILE A 1 93 ? -31.033 2.769 34.702 1.00 94.25 93 ILE A C 1
ATOM 748 O O . ILE A 1 93 ? -29.958 3.110 34.208 1.00 94.25 93 ILE A O 1
ATOM 752 N N . ARG A 1 94 ? -31.811 1.820 34.164 1.00 95.56 94 ARG A N 1
ATOM 753 C CA . ARG A 1 94 ? -31.490 1.099 32.924 1.00 95.56 94 ARG A CA 1
ATOM 754 C C . ARG A 1 94 ? -31.221 2.073 31.777 1.00 95.56 94 ARG A C 1
ATOM 756 O O . ARG A 1 94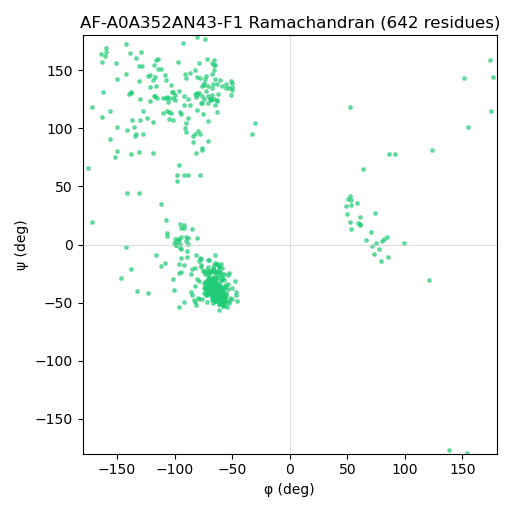 ? -30.162 2.021 31.160 1.00 95.56 94 ARG A O 1
ATOM 763 N N . ASP A 1 95 ? -32.158 2.976 31.521 1.00 92.44 95 ASP A N 1
ATOM 764 C CA . ASP A 1 95 ? -32.140 3.893 30.383 1.00 92.44 95 ASP A CA 1
ATOM 765 C C . ASP A 1 95 ? -31.022 4.938 30.527 1.00 92.44 95 ASP A C 1
ATOM 767 O O . ASP A 1 95 ? -30.401 5.314 29.536 1.00 92.44 95 ASP A O 1
ATOM 771 N N . SER A 1 96 ? -30.685 5.341 31.758 1.00 91.88 96 SER A N 1
ATOM 772 C CA . SER A 1 96 ? -29.522 6.193 32.050 1.00 91.88 96 SER A CA 1
ATOM 773 C C . SER A 1 96 ? -28.194 5.532 31.659 1.00 91.88 96 SER A C 1
ATOM 775 O O . SER A 1 96 ? -27.281 6.203 31.181 1.00 91.88 96 SER A O 1
ATOM 777 N N . ILE A 1 97 ? -28.087 4.210 31.818 1.00 93.19 97 ILE A N 1
ATOM 778 C CA . ILE A 1 97 ? -26.881 3.453 31.462 1.00 93.19 97 ILE A CA 1
ATOM 779 C C . ILE A 1 97 ? -26.853 3.154 29.964 1.00 93.19 97 ILE A C 1
ATOM 781 O O . ILE A 1 97 ? -25.861 3.450 29.298 1.00 93.19 97 ILE A O 1
ATOM 785 N N . LEU A 1 98 ? -27.936 2.582 29.431 1.00 89.25 98 LEU A N 1
ATOM 786 C CA . LEU A 1 98 ? -28.007 2.137 28.038 1.00 89.25 98 LEU A CA 1
ATOM 787 C C . LEU A 1 98 ? -28.094 3.308 27.049 1.00 89.25 98 LEU A C 1
ATOM 789 O O . LEU A 1 98 ? -27.584 3.208 25.938 1.00 89.25 98 LEU A O 1
ATOM 793 N N . GLY A 1 99 ? -28.693 4.431 27.451 1.00 82.06 99 GLY A N 1
ATOM 794 C CA . GLY A 1 99 ? -28.797 5.640 26.632 1.00 82.06 99 GLY A CA 1
ATOM 795 C C . GLY A 1 99 ? -27.541 6.517 26.633 1.00 82.06 99 GLY A C 1
ATOM 796 O O . GLY A 1 99 ? -27.463 7.474 25.862 1.00 82.06 99 GLY A O 1
ATOM 797 N N . HIS A 1 100 ? -26.550 6.230 27.482 1.00 86.25 100 HIS A N 1
ATOM 798 C CA . HIS A 1 100 ? -25.313 7.005 27.528 1.00 86.25 100 HIS A CA 1
ATOM 799 C C . HIS A 1 100 ? -24.368 6.620 26.379 1.00 86.25 100 HIS A C 1
ATOM 801 O O . HIS A 1 100 ? -24.210 5.446 26.058 1.00 86.25 100 HIS A O 1
ATOM 807 N N . LYS A 1 101 ? -23.650 7.600 25.811 1.00 76.75 101 LYS A N 1
ATOM 808 C CA . LYS A 1 101 ? -22.689 7.392 24.703 1.00 76.75 101 LYS A CA 1
ATOM 809 C C . LYS A 1 101 ? -21.541 6.418 25.008 1.00 76.75 101 LYS A C 1
ATOM 811 O O . LYS A 1 101 ? -20.903 5.903 24.104 1.00 76.75 101 LYS A O 1
ATOM 816 N N . GLU A 1 102 ? -21.269 6.184 26.288 1.00 82.00 102 GLU A N 1
ATOM 817 C CA . GLU A 1 102 ? -20.229 5.268 26.780 1.00 82.00 102 GLU A CA 1
ATOM 818 C C . GLU A 1 102 ? -20.851 4.037 27.469 1.00 82.00 102 GLU A C 1
ATOM 820 O O . GLU A 1 102 ? -20.322 3.549 28.470 1.00 82.00 102 GLU A O 1
ATOM 825 N N . CYS A 1 103 ? -22.001 3.553 26.977 1.00 86.88 103 CYS A N 1
ATOM 826 C CA . CYS A 1 103 ? -22.758 2.457 27.597 1.00 86.88 103 CYS A CA 1
ATOM 827 C C . CYS A 1 103 ? -21.911 1.189 27.800 1.00 86.88 103 CYS A C 1
ATOM 829 O O . CYS A 1 103 ? -21.939 0.611 28.884 1.00 86.88 103 CYS A O 1
ATOM 831 N N . VAL A 1 104 ? -21.079 0.803 26.826 1.00 84.31 104 VAL A N 1
ATOM 832 C CA . VAL A 1 104 ? -20.191 -0.370 26.930 1.00 84.31 104 VAL A CA 1
ATOM 833 C C . VAL A 1 104 ? -19.184 -0.205 28.064 1.00 84.31 104 VAL A C 1
ATOM 835 O O . VAL A 1 104 ? -18.988 -1.128 28.857 1.00 84.31 104 VAL A O 1
ATOM 838 N N . SER A 1 105 ? -18.578 0.977 28.193 1.00 85.19 105 SER A N 1
ATOM 839 C CA . SER A 1 105 ? -17.636 1.282 29.275 1.00 85.19 105 SER A CA 1
ATOM 840 C C . SER A 1 105 ? -18.323 1.280 30.644 1.00 85.19 105 SER A C 1
ATOM 842 O O . SER A 1 105 ? -17.751 0.787 31.617 1.00 85.19 105 SER A O 1
ATOM 844 N N . LEU A 1 106 ? -19.559 1.787 30.727 1.00 92.00 106 LEU A N 1
ATOM 845 C CA . LEU A 1 106 ? -20.370 1.762 31.948 1.00 92.00 106 LEU A CA 1
ATOM 846 C C . LEU A 1 106 ? -20.737 0.332 32.357 1.00 92.00 106 LEU A C 1
ATOM 848 O O . LEU A 1 106 ? -20.524 -0.038 33.512 1.00 92.00 106 LEU A O 1
ATOM 852 N N . LEU A 1 107 ? -21.232 -0.475 31.415 1.00 93.38 107 LEU A N 1
ATOM 853 C CA . LEU A 1 107 ? -21.584 -1.878 31.637 1.00 93.38 107 LEU A CA 1
ATOM 854 C C . LEU A 1 107 ? -20.355 -2.708 32.030 1.00 93.38 107 LEU A C 1
ATOM 856 O O . LEU A 1 107 ? -20.427 -3.486 32.976 1.00 93.38 107 LEU A O 1
ATOM 860 N N . SER A 1 108 ? -19.206 -2.483 31.386 1.00 89.69 108 SER A N 1
ATOM 861 C CA . SER A 1 108 ? -17.941 -3.163 31.712 1.00 89.69 108 SER A CA 1
ATOM 862 C C . SER A 1 108 ? -17.430 -2.795 33.108 1.00 89.69 108 SER A C 1
ATOM 864 O O . SER A 1 108 ? -17.000 -3.662 33.871 1.00 89.69 108 SER A O 1
ATOM 866 N N . LEU A 1 109 ? -17.503 -1.512 33.487 1.00 91.88 109 LEU A N 1
ATOM 867 C CA . LEU A 1 109 ? -17.150 -1.085 34.843 1.00 91.88 109 LEU A CA 1
ATOM 868 C C . LEU A 1 109 ? -18.101 -1.696 35.877 1.00 91.88 109 LEU A C 1
ATOM 870 O O . LEU A 1 109 ? -17.653 -2.156 36.926 1.00 91.88 109 LEU A O 1
ATOM 874 N N . TYR A 1 110 ? -19.401 -1.723 35.589 1.00 95.75 110 TYR A N 1
ATOM 875 C CA . TYR A 1 110 ? -20.385 -2.320 36.482 1.00 95.75 110 TYR A CA 1
ATOM 876 C C . TYR A 1 110 ? -20.202 -3.841 36.616 1.00 95.75 110 TYR A C 1
ATOM 878 O O . TYR A 1 110 ? -20.261 -4.365 37.727 1.00 95.75 110 TYR A O 1
ATOM 886 N N . GLN A 1 111 ? -19.853 -4.538 35.531 1.00 95.25 111 GLN A N 1
ATOM 887 C CA . GLN A 1 111 ? -19.490 -5.957 35.562 1.00 95.25 111 GLN A CA 1
ATOM 888 C C . GLN A 1 111 ? -18.324 -6.222 36.520 1.00 95.25 111 GLN A C 1
ATOM 890 O O . GLN A 1 111 ? -18.375 -7.155 37.319 1.00 95.25 111 GLN A O 1
ATOM 895 N N . ARG A 1 112 ? -17.297 -5.365 36.497 1.00 93.44 112 ARG A N 1
ATOM 896 C CA . ARG A 1 112 ? -16.179 -5.449 37.447 1.00 93.44 112 ARG A CA 1
ATOM 897 C C . ARG A 1 112 ? -16.608 -5.185 38.885 1.00 93.44 112 ARG A C 1
ATOM 899 O O . ARG A 1 112 ? -16.130 -5.861 39.787 1.00 93.44 112 ARG A O 1
ATOM 906 N N . VAL A 1 113 ? -17.525 -4.242 39.114 1.00 94.44 113 VAL A N 1
ATOM 907 C CA . VAL A 1 113 ? -18.098 -4.007 40.452 1.00 94.44 113 VAL A CA 1
ATOM 908 C C . VAL A 1 113 ? -18.794 -5.265 40.980 1.00 94.44 113 VAL A C 1
ATOM 910 O O . VAL A 1 113 ? -18.597 -5.595 42.148 1.00 94.44 113 VAL A O 1
ATOM 913 N N . LEU A 1 114 ? -19.543 -5.980 40.135 1.00 93.31 114 LEU A N 1
ATOM 914 C CA . LEU A 1 114 ? -20.189 -7.248 40.497 1.00 93.31 114 LEU A CA 1
ATOM 915 C C . LEU A 1 114 ? -19.168 -8.363 40.785 1.00 93.31 114 LEU A C 1
ATOM 917 O O . LEU A 1 114 ? -19.313 -9.086 41.764 1.00 93.31 114 LEU A O 1
ATOM 921 N N . GLN A 1 115 ? -18.120 -8.491 39.965 1.00 91.19 115 GLN A N 1
ATOM 922 C CA . GLN A 1 115 ? -17.110 -9.553 40.098 1.00 91.19 115 GLN A CA 1
ATOM 923 C C . GLN A 1 115 ? -16.158 -9.347 41.282 1.00 91.19 115 GLN A C 1
ATOM 925 O O . GLN A 1 115 ? -15.819 -10.297 41.982 1.00 91.19 115 GLN A O 1
ATOM 930 N N . GLU A 1 116 ? -15.704 -8.111 41.502 1.00 89.50 116 GLU A N 1
ATOM 931 C CA . GLU A 1 116 ? -14.703 -7.779 42.523 1.00 89.50 116 GLU A CA 1
ATOM 932 C C . GLU A 1 116 ? -15.342 -7.441 43.887 1.00 89.50 116 GLU A C 1
ATOM 934 O O . GLU A 1 116 ? -14.632 -7.176 44.857 1.00 89.50 116 GLU A O 1
ATOM 939 N N . GLY A 1 117 ? -16.678 -7.369 43.974 1.00 84.94 117 GLY A N 1
ATOM 940 C CA . GLY A 1 117 ? -17.401 -6.901 45.166 1.00 84.94 117 GLY A CA 1
ATOM 941 C C . GLY A 1 117 ? -17.186 -5.411 45.485 1.00 84.94 117 GLY A C 1
ATOM 942 O O . GLY A 1 117 ? -17.670 -4.906 46.500 1.00 84.94 117 GLY A O 1
ATOM 943 N N . GLY A 1 118 ? -16.458 -4.695 44.624 1.00 87.38 118 GLY A N 1
ATOM 944 C CA . GLY A 1 118 ? -16.310 -3.247 44.632 1.00 87.38 118 GLY A CA 1
ATOM 945 C C . GLY A 1 118 ? -14.983 -2.760 44.053 1.00 87.38 118 GLY A C 1
ATOM 946 O O . GLY A 1 118 ? -13.939 -3.345 44.322 1.00 87.38 118 GLY A O 1
ATOM 947 N N . VAL A 1 119 ? -14.992 -1.637 43.333 1.00 89.69 119 VAL A N 1
ATOM 948 C CA . VAL A 1 119 ? -13.837 -1.115 42.565 1.00 89.69 119 VAL A CA 1
ATOM 949 C C . VAL A 1 119 ? -13.410 0.261 43.084 1.00 89.69 119 VAL A C 1
ATOM 951 O O . VAL A 1 119 ? -14.262 1.073 43.429 1.00 89.69 119 VAL A O 1
ATOM 954 N N . ALA A 1 120 ? -12.108 0.559 43.150 1.00 86.38 120 ALA A N 1
ATOM 955 C CA . ALA A 1 120 ? -11.610 1.858 43.623 1.00 86.38 120 ALA A CA 1
ATOM 956 C C . ALA A 1 120 ? -12.104 3.044 42.762 1.00 86.38 120 ALA A C 1
ATOM 958 O O . ALA A 1 120 ? -12.213 2.953 41.537 1.00 86.38 120 ALA A O 1
ATOM 959 N N . VAL A 1 121 ? -12.417 4.172 43.410 1.00 82.00 121 VAL A N 1
ATOM 960 C CA . VAL A 1 121 ? -12.855 5.402 42.731 1.00 82.00 121 VAL A CA 1
ATOM 961 C C . VAL A 1 121 ? -11.626 6.167 42.229 1.00 82.00 121 VAL A C 1
ATOM 963 O O . VAL A 1 121 ? -11.037 6.960 42.957 1.00 82.00 121 VAL A O 1
ATOM 966 N N . ASN A 1 122 ? -11.258 5.966 40.963 1.00 72.56 122 ASN A N 1
ATOM 967 C CA . ASN A 1 122 ? -10.002 6.486 40.396 1.00 72.56 122 ASN A CA 1
ATOM 968 C C . ASN A 1 122 ? -10.136 7.873 39.732 1.00 72.56 122 ASN A C 1
ATOM 970 O O . ASN A 1 122 ? -9.307 8.257 38.915 1.00 72.56 122 ASN A O 1
ATOM 974 N N . GLY A 1 123 ? -11.215 8.617 40.000 1.00 68.19 123 GLY A N 1
ATOM 975 C CA . GLY A 1 123 ? -11.458 9.933 39.387 1.00 68.19 123 GLY A CA 1
ATOM 976 C C . GLY A 1 123 ? -11.843 9.917 37.897 1.00 68.19 123 GLY A C 1
ATOM 977 O O . GLY A 1 123 ? -12.140 10.979 37.350 1.00 68.19 123 GLY A O 1
ATOM 978 N N . ASN A 1 124 ? -11.905 8.739 37.266 1.00 77.69 124 ASN A N 1
ATOM 979 C CA . ASN A 1 124 ? -12.313 8.551 35.871 1.00 77.69 124 ASN A CA 1
ATOM 980 C C . ASN A 1 124 ? -13.749 9.094 35.623 1.00 77.69 124 ASN A C 1
ATOM 982 O O . ASN A 1 124 ? -14.641 8.834 36.443 1.00 77.69 124 ASN A O 1
ATOM 986 N N . PRO A 1 125 ? -14.001 9.819 34.509 1.00 83.69 125 PRO A N 1
ATOM 987 C CA . PRO A 1 125 ? -15.338 10.250 34.090 1.00 83.69 125 PRO A CA 1
ATOM 988 C C . PRO A 1 125 ? -16.414 9.153 34.142 1.00 83.69 125 PRO A C 1
ATOM 990 O O . PRO A 1 125 ? -17.488 9.393 34.693 1.00 83.69 125 PRO A O 1
ATOM 993 N N . ILE A 1 126 ? -16.112 7.931 33.689 1.00 86.31 126 ILE A N 1
ATOM 994 C CA . ILE A 1 126 ? -17.039 6.784 33.696 1.00 86.31 126 ILE A CA 1
ATOM 995 C C . ILE A 1 126 ? -17.487 6.437 35.117 1.00 86.31 126 ILE A C 1
ATOM 997 O O . ILE A 1 126 ? -18.666 6.196 35.362 1.00 86.31 126 ILE A O 1
ATOM 1001 N N . SER A 1 127 ? -16.567 6.463 36.086 1.00 87.50 127 SER A N 1
ATOM 1002 C CA . SER A 1 127 ? -16.885 6.198 37.492 1.00 87.50 127 SER A CA 1
ATOM 1003 C C . SER A 1 127 ? -17.844 7.242 38.069 1.00 87.50 127 SER A C 1
ATOM 1005 O O . SER A 1 127 ? -18.699 6.898 38.883 1.00 87.50 127 SER A O 1
ATOM 1007 N N . LYS A 1 128 ? -17.731 8.509 37.642 1.00 88.69 128 LYS A N 1
ATOM 1008 C CA . LYS A 1 128 ? -18.653 9.580 38.051 1.00 88.69 128 LYS A CA 1
ATOM 1009 C C . LYS A 1 128 ? -20.031 9.407 37.422 1.00 88.69 128 LYS A C 1
ATOM 1011 O O . LYS A 1 128 ? -21.022 9.575 38.125 1.00 88.69 128 LYS A O 1
ATOM 1016 N N . VAL A 1 129 ? -20.092 9.052 36.139 1.00 90.81 129 VAL A N 1
ATOM 1017 C CA . VAL A 1 129 ? -21.357 8.791 35.434 1.00 90.81 129 VAL A CA 1
ATOM 1018 C C . VAL A 1 129 ? -22.072 7.590 36.054 1.00 90.81 129 VAL A C 1
ATOM 1020 O O . VAL A 1 129 ? -23.243 7.695 36.414 1.00 90.81 129 VAL A O 1
ATOM 1023 N N . LEU A 1 130 ? -21.357 6.484 36.290 1.00 93.50 130 LEU A N 1
ATOM 1024 C CA . LEU A 1 130 ? -21.931 5.296 36.921 1.00 93.50 130 LEU A CA 1
ATOM 1025 C C . LEU A 1 130 ? -22.431 5.599 38.341 1.00 93.50 130 LEU A C 1
ATOM 1027 O O . LEU A 1 130 ? -23.529 5.184 38.699 1.00 93.50 130 LEU A O 1
ATOM 1031 N N . LEU A 1 131 ? -21.686 6.379 39.131 1.00 91.56 131 LEU A N 1
ATOM 1032 C CA . LEU A 1 131 ? -22.146 6.856 40.441 1.00 91.56 131 LEU A CA 1
ATOM 1033 C C . LEU A 1 131 ? -23.397 7.749 40.326 1.00 91.56 131 LEU A C 1
ATOM 1035 O O . LEU A 1 131 ? -24.313 7.637 41.136 1.00 91.56 131 LEU A O 1
ATOM 1039 N N . GLY A 1 132 ? -23.449 8.614 39.310 1.00 89.75 132 GLY A N 1
ATOM 1040 C CA . GLY A 1 132 ? -24.582 9.495 39.023 1.00 89.75 132 GLY A CA 1
ATOM 1041 C C . GLY A 1 132 ? -25.864 8.759 38.625 1.00 89.75 132 GLY A C 1
ATOM 1042 O O . GLY A 1 132 ? -26.948 9.279 38.871 1.00 89.75 132 GLY A O 1
ATOM 1043 N N . SER A 1 133 ? -25.760 7.537 38.087 1.00 91.88 133 SER A N 1
ATOM 1044 C CA . SER A 1 133 ? -26.924 6.695 37.757 1.00 91.88 133 SER A CA 1
ATOM 1045 C C . SER A 1 133 ? -27.707 6.218 38.989 1.00 91.88 133 SER A C 1
ATOM 1047 O O . SER A 1 133 ? -28.857 5.804 38.873 1.00 91.88 133 SER A O 1
ATOM 1049 N N . GLY A 1 134 ? -27.085 6.230 40.174 1.00 90.94 134 GLY A N 1
ATOM 1050 C CA . GLY A 1 134 ? -27.657 5.669 41.399 1.00 90.94 134 GLY A CA 1
ATOM 1051 C C . GLY A 1 134 ? -27.595 4.139 41.498 1.00 90.94 134 GLY A C 1
ATOM 1052 O O . GLY A 1 134 ? -27.947 3.605 42.550 1.00 90.94 134 GLY A O 1
ATOM 1053 N N . LEU A 1 135 ? -27.117 3.433 40.463 1.00 94.75 135 LEU A N 1
ATOM 1054 C CA . LEU A 1 135 ? -26.931 1.975 40.474 1.00 94.75 135 LEU A CA 1
ATOM 1055 C C . LEU A 1 135 ? -25.847 1.532 41.470 1.00 94.75 135 LEU A C 1
ATOM 1057 O O . LEU A 1 135 ? -25.976 0.511 42.150 1.00 94.75 135 LEU A O 1
ATOM 1061 N N . VAL A 1 136 ? -24.780 2.324 41.574 1.00 94.69 136 VAL A N 1
ATOM 1062 C CA . VAL A 1 136 ? -23.666 2.111 42.504 1.00 94.69 136 VAL A CA 1
ATOM 1063 C C . VAL A 1 136 ? -23.583 3.245 43.520 1.00 94.69 136 VAL A C 1
ATOM 1065 O O . VAL A 1 136 ? -24.062 4.355 43.306 1.00 94.69 136 VAL A O 1
ATOM 1068 N N . SER A 1 137 ? -22.933 2.966 44.642 1.00 91.88 137 SER A N 1
ATOM 1069 C CA . SER A 1 137 ? -22.655 3.923 45.708 1.00 91.88 137 SER A CA 1
ATOM 1070 C C . SER A 1 137 ? -21.170 3.906 46.055 1.00 91.88 137 SER A C 1
ATOM 1072 O O . SER A 1 137 ? -20.494 2.894 45.875 1.00 91.88 137 SER A O 1
ATOM 1074 N N . ASN A 1 138 ? -20.652 5.023 46.565 1.00 90.12 138 ASN A N 1
ATOM 1075 C CA . ASN A 1 138 ? -19.291 5.085 47.086 1.00 90.12 138 ASN A CA 1
ATOM 1076 C C . ASN A 1 138 ? -19.293 4.691 48.570 1.00 90.12 138 ASN A C 1
ATOM 1078 O O . ASN A 1 138 ? -19.766 5.456 49.415 1.00 90.12 138 ASN A O 1
ATOM 1082 N N . LYS A 1 139 ? -18.748 3.513 48.888 1.00 87.81 139 LYS A N 1
ATOM 1083 C CA . LYS A 1 139 ? -18.477 3.073 50.261 1.00 87.81 139 LYS A CA 1
ATOM 1084 C C . LYS A 1 139 ? -16.966 3.043 50.477 1.00 87.81 139 LYS A C 1
ATOM 1086 O O . LYS A 1 139 ? -16.266 2.244 49.869 1.00 87.81 139 LYS A O 1
ATOM 1091 N N . GLN A 1 140 ? -16.472 3.933 51.343 1.00 86.62 140 GLN A N 1
ATOM 1092 C CA . GLN A 1 140 ? -15.054 4.013 51.736 1.00 86.62 140 GLN A CA 1
ATOM 1093 C C . GLN A 1 140 ? -14.073 4.120 50.549 1.00 86.62 140 GLN A C 1
ATOM 1095 O O . GLN A 1 140 ? -12.999 3.530 50.564 1.00 86.62 140 GLN A O 1
ATOM 1100 N N . GLY A 1 141 ? -14.437 4.866 49.501 1.00 85.75 141 GLY A N 1
ATOM 1101 C CA . GLY A 1 141 ? -13.587 5.048 48.320 1.00 85.75 141 GLY A CA 1
ATOM 1102 C C . GLY A 1 141 ? -13.708 3.938 47.274 1.00 85.75 141 GLY A C 1
ATOM 1103 O O . GLY A 1 141 ? -12.965 3.957 46.293 1.00 85.75 141 GLY A O 1
ATOM 1104 N N . ARG A 1 142 ? -14.646 2.996 47.442 1.00 92.44 142 ARG A N 1
ATOM 1105 C CA . ARG A 1 142 ? -14.957 1.951 46.460 1.00 92.44 142 ARG A CA 1
ATOM 1106 C C . ARG A 1 142 ? -16.386 2.094 45.940 1.00 92.44 142 ARG A C 1
ATOM 1108 O O . ARG A 1 142 ? -17.318 2.315 46.713 1.00 92.44 142 ARG A O 1
ATOM 1115 N N . LEU A 1 143 ? -16.556 1.949 44.630 1.00 92.81 143 LEU A N 1
ATOM 1116 C CA . LEU A 1 143 ? -17.845 1.751 43.980 1.00 92.81 143 LEU A CA 1
ATOM 1117 C C . LEU A 1 143 ? -18.349 0.353 44.310 1.00 92.81 143 LEU A C 1
ATOM 1119 O O . LEU A 1 143 ? -17.686 -0.625 43.985 1.00 92.81 143 LEU A O 1
ATOM 1123 N N . VAL A 1 144 ? -19.522 0.272 44.921 1.00 94.31 144 VAL A N 1
ATOM 1124 C CA . VAL A 1 144 ? -20.235 -0.978 45.210 1.00 94.31 144 VAL A CA 1
ATOM 1125 C C . VAL A 1 144 ? -21.680 -0.845 44.754 1.00 94.31 144 VAL A C 1
ATOM 1127 O O . VAL A 1 144 ? -22.208 0.272 44.736 1.00 94.31 144 VAL A O 1
ATOM 1130 N N . VAL A 1 145 ? -22.344 -1.951 44.417 1.00 95.31 145 VAL A N 1
ATOM 1131 C CA . VAL A 1 145 ? -23.773 -1.922 44.065 1.00 95.31 145 VAL A CA 1
ATOM 1132 C C . VAL A 1 145 ? -24.567 -1.278 45.204 1.00 95.31 145 VAL A C 1
ATOM 1134 O O . VAL A 1 145 ? -24.308 -1.531 46.385 1.00 95.31 145 VAL A O 1
ATOM 1137 N N . ALA A 1 146 ? -25.481 -0.366 44.869 1.00 93.50 146 ALA A N 1
ATOM 1138 C CA . ALA A 1 146 ? -26.102 0.479 45.881 1.00 93.50 146 ALA A CA 1
ATOM 1139 C C . ALA A 1 146 ? -27.027 -0.312 46.818 1.00 93.50 146 ALA A C 1
ATOM 1141 O O . ALA A 1 146 ? -27.115 0.049 47.990 1.00 93.50 146 ALA A O 1
ATOM 1142 N N . ASN A 1 147 ? -27.686 -1.376 46.340 1.00 93.69 147 ASN A N 1
ATOM 1143 C CA . ASN A 1 147 ? -28.522 -2.265 47.151 1.00 93.69 147 ASN A CA 1
ATOM 1144 C C . ASN A 1 147 ? -28.744 -3.649 46.494 1.00 93.69 147 ASN A C 1
ATOM 1146 O O . ASN A 1 147 ? -28.445 -3.828 45.314 1.00 93.69 147 ASN A O 1
ATOM 1150 N N . ARG A 1 148 ? -29.296 -4.609 47.257 1.00 94.50 148 ARG A N 1
ATOM 1151 C CA . ARG A 1 148 ? -29.518 -6.004 46.813 1.00 94.50 148 ARG A CA 1
ATOM 1152 C C . ARG A 1 148 ? -30.568 -6.129 45.704 1.00 94.50 148 ARG A C 1
ATOM 1154 O O . ARG A 1 148 ? -30.494 -7.062 44.915 1.00 94.50 148 ARG A O 1
ATOM 1161 N N . ILE A 1 149 ? -31.548 -5.221 45.633 1.00 94.50 149 ILE A N 1
ATOM 1162 C CA . ILE A 1 149 ? -32.545 -5.231 44.545 1.00 94.50 149 ILE A CA 1
ATOM 1163 C C . ILE A 1 149 ? -31.855 -4.937 43.219 1.00 94.50 149 ILE A C 1
ATOM 1165 O O . ILE A 1 149 ? -32.067 -5.652 42.248 1.00 94.50 149 ILE A O 1
ATOM 1169 N N . TYR A 1 150 ? -31.010 -3.909 43.183 1.00 95.94 150 TYR A N 1
ATOM 1170 C CA . TYR A 1 150 ? -30.274 -3.554 41.976 1.00 95.94 150 TYR A CA 1
ATOM 1171 C C . TYR A 1 150 ? -29.329 -4.666 41.539 1.00 95.94 150 TYR A C 1
ATOM 1173 O O . TYR A 1 150 ? -29.278 -4.967 40.357 1.00 95.94 150 TYR A O 1
ATOM 1181 N N . GLU A 1 151 ? -28.630 -5.297 42.482 1.00 94.44 151 GLU A N 1
ATOM 1182 C CA . GLU A 1 151 ? -27.758 -6.444 42.206 1.00 94.44 151 GLU A CA 1
ATOM 1183 C C . GLU A 1 151 ? -28.525 -7.638 41.616 1.00 94.44 151 GLU A C 1
ATOM 1185 O O . GLU A 1 151 ? -28.013 -8.323 40.738 1.00 94.44 151 GLU A O 1
ATOM 1190 N N . ALA A 1 152 ? -29.762 -7.872 42.067 1.00 94.06 152 ALA A N 1
ATOM 1191 C CA . ALA A 1 152 ? -30.602 -8.954 41.562 1.00 94.06 152 ALA A CA 1
ATOM 1192 C C . ALA A 1 152 ? -31.271 -8.641 40.211 1.00 94.06 152 ALA A C 1
ATOM 1194 O O . ALA A 1 152 ? -31.538 -9.558 39.441 1.00 94.06 152 ALA A O 1
ATOM 1195 N N . VAL A 1 153 ? -31.582 -7.369 39.937 1.00 95.00 153 VAL A N 1
ATOM 1196 C CA . VAL A 1 153 ? -32.224 -6.924 38.686 1.00 95.00 153 VAL A CA 1
ATOM 1197 C C . VAL A 1 153 ? -31.197 -6.733 37.570 1.00 95.00 153 VAL A C 1
ATOM 1199 O O . VAL A 1 153 ? -31.392 -7.216 36.457 1.00 95.00 153 VAL A O 1
ATOM 1202 N N . PHE A 1 154 ? -30.105 -6.036 37.871 1.00 96.62 154 PHE A N 1
ATOM 1203 C CA . PHE A 1 154 ? -28.991 -5.776 36.964 1.00 96.62 154 PHE A CA 1
ATOM 1204 C C . PHE A 1 154 ? -27.871 -6.779 37.250 1.00 96.62 154 PHE A C 1
ATOM 1206 O O . PHE A 1 154 ? -26.741 -6.418 37.565 1.00 96.62 154 PHE A O 1
ATOM 1213 N N . ASP A 1 155 ? -28.206 -8.064 37.206 1.00 94.88 155 ASP A N 1
ATOM 1214 C CA . ASP A 1 155 ? -27.271 -9.135 37.530 1.00 94.88 155 ASP A CA 1
ATOM 1215 C C . ASP A 1 155 ? -26.220 -9.344 36.422 1.00 94.88 155 ASP A C 1
ATOM 1217 O O . ASP A 1 155 ? -26.246 -8.729 35.351 1.00 94.88 155 ASP A O 1
ATOM 1221 N N . GLY A 1 156 ? -25.277 -10.260 36.660 1.00 91.50 156 GLY A N 1
ATOM 1222 C CA . GLY A 1 156 ? -24.245 -10.586 35.674 1.00 91.50 156 GLY A CA 1
ATOM 1223 C C . GLY A 1 156 ? -24.806 -11.053 34.323 1.00 91.50 156 GLY A C 1
ATOM 1224 O O . GLY A 1 156 ? -24.192 -10.785 33.291 1.00 91.50 156 GLY A O 1
ATOM 1225 N N . ASN A 1 157 ? -25.979 -11.698 34.306 1.00 93.44 157 ASN A N 1
ATOM 1226 C CA . ASN A 1 157 ? -26.625 -12.157 33.074 1.00 93.44 157 ASN A CA 1
ATOM 1227 C C . ASN A 1 157 ? -27.239 -10.998 32.290 1.00 93.44 157 ASN A C 1
ATOM 1229 O O . ASN A 1 157 ? -27.138 -10.960 31.064 1.00 93.44 157 ASN A O 1
ATOM 1233 N N . TRP A 1 158 ? -27.881 -10.056 32.982 1.00 94.88 158 TRP A N 1
ATOM 1234 C CA . TRP A 1 158 ? -28.377 -8.824 32.387 1.00 94.88 158 TRP A CA 1
ATOM 1235 C C . TRP A 1 158 ? -27.223 -8.030 31.775 1.00 94.88 158 TRP A C 1
ATOM 1237 O O . TRP A 1 158 ? -27.277 -7.703 30.594 1.00 94.88 158 TRP A O 1
ATOM 1247 N N . VAL A 1 159 ? -26.131 -7.827 32.522 1.00 93.75 159 VAL A N 1
ATOM 1248 C CA . VAL A 1 159 ? -24.950 -7.113 32.012 1.00 93.75 159 VAL A CA 1
ATOM 1249 C C . VAL A 1 159 ? -24.357 -7.815 30.793 1.00 93.75 159 VAL A C 1
ATOM 1251 O O . VAL A 1 159 ? -24.069 -7.154 29.801 1.00 93.75 159 VAL A O 1
ATOM 1254 N N . ALA A 1 160 ? -24.203 -9.141 30.829 1.00 84.56 160 ALA A N 1
ATOM 1255 C CA . ALA A 1 160 ? -23.677 -9.901 29.696 1.00 84.56 160 ALA A CA 1
ATOM 1256 C C . ALA A 1 160 ? -24.563 -9.774 28.446 1.00 84.56 160 ALA A C 1
ATOM 1258 O O . ALA A 1 160 ? -24.047 -9.607 27.343 1.00 84.56 160 ALA A O 1
ATOM 1259 N N . ARG A 1 161 ? -25.888 -9.815 28.618 1.00 92.38 161 ARG A N 1
ATOM 1260 C CA . ARG A 1 161 ? -26.858 -9.660 27.529 1.00 92.38 161 ARG A CA 1
ATOM 1261 C C . ARG A 1 161 ? -26.840 -8.256 26.944 1.00 92.38 161 ARG A C 1
ATOM 1263 O O . ARG A 1 161 ? -26.774 -8.120 25.733 1.00 92.38 161 ARG A O 1
ATOM 1270 N N . GLU A 1 162 ? -26.871 -7.224 27.782 1.00 91.19 162 GLU A N 1
ATOM 1271 C CA . GLU A 1 162 ? -26.853 -5.844 27.294 1.00 91.19 162 GLU A CA 1
ATOM 1272 C C . GLU A 1 162 ? -25.497 -5.461 26.707 1.00 91.19 162 GLU A C 1
ATOM 1274 O O . GLU A 1 162 ? -25.454 -4.715 25.736 1.00 91.19 162 GLU A O 1
ATOM 1279 N N . LEU A 1 163 ? -24.392 -6.014 27.218 1.00 83.94 163 LEU A N 1
ATOM 1280 C CA . LEU A 1 163 ? -23.093 -5.912 26.555 1.00 83.94 163 LEU A CA 1
ATOM 1281 C C . LEU A 1 163 ? -23.137 -6.571 25.180 1.00 83.94 163 LEU A C 1
ATOM 1283 O O . LEU A 1 163 ? -22.704 -5.949 24.220 1.00 83.94 163 LEU A O 1
ATOM 1287 N N . ALA A 1 164 ? -23.684 -7.784 25.064 1.00 76.94 164 ALA A N 1
ATOM 1288 C CA . ALA A 1 164 ? -23.821 -8.458 23.776 1.00 76.94 164 ALA A CA 1
ATOM 1289 C C . ALA A 1 164 ? -24.693 -7.649 22.803 1.00 76.94 164 ALA A C 1
ATOM 1291 O O . ALA A 1 164 ? -24.259 -7.403 21.685 1.00 76.94 164 ALA A O 1
ATOM 1292 N N . ASN A 1 165 ? -25.852 -7.152 23.245 1.00 80.38 165 ASN A N 1
ATOM 1293 C CA . ASN A 1 165 ? -26.749 -6.315 22.442 1.00 80.38 165 ASN A CA 1
ATOM 1294 C C . ASN A 1 165 ? -26.076 -5.004 22.017 1.00 80.38 165 ASN A C 1
ATOM 1296 O O . ASN A 1 165 ? -26.121 -4.629 20.847 1.00 80.38 165 ASN A O 1
ATOM 1300 N N . ALA A 1 166 ? -25.437 -4.303 22.959 1.00 74.12 166 ALA A N 1
ATOM 1301 C CA . ALA A 1 166 ? -24.724 -3.064 22.677 1.00 74.12 166 ALA A CA 1
ATOM 1302 C C . ALA A 1 166 ? -23.587 -3.324 21.688 1.00 74.12 166 ALA A C 1
ATOM 1304 O O . ALA A 1 166 ? -23.447 -2.588 20.718 1.00 74.12 166 ALA A O 1
ATOM 1305 N N . MET A 1 167 ? -22.820 -4.399 21.880 1.00 66.88 167 MET A N 1
ATOM 1306 C CA . MET A 1 167 ? -21.751 -4.809 20.971 1.00 66.88 167 MET A CA 1
ATOM 1307 C C . MET A 1 167 ? -22.282 -5.252 19.605 1.00 66.88 167 MET A C 1
ATOM 1309 O O . MET A 1 167 ? -21.610 -5.004 18.616 1.00 66.88 167 MET A O 1
ATOM 1313 N N . GLU A 1 168 ? -23.459 -5.868 19.511 1.00 66.50 168 GLU A N 1
ATOM 1314 C CA . GLU A 1 168 ? -24.086 -6.264 18.242 1.00 66.50 168 GLU A CA 1
ATOM 1315 C C . GLU A 1 168 ? -24.589 -5.045 17.453 1.00 66.50 168 GLU A C 1
ATOM 1317 O O . GLU A 1 168 ? -24.368 -4.953 16.247 1.00 66.50 168 GLU A O 1
ATOM 1322 N N . LEU A 1 169 ? -25.182 -4.060 18.134 1.00 59.41 169 LEU A N 1
ATOM 1323 C CA . LEU A 1 169 ? -25.573 -2.772 17.547 1.00 59.41 169 LEU A CA 1
ATOM 1324 C C . LEU A 1 169 ? -24.355 -1.947 17.107 1.00 59.41 169 LEU A C 1
ATOM 1326 O O . LEU A 1 169 ? -24.343 -1.413 15.995 1.00 59.41 169 LEU A O 1
ATOM 1330 N N . LEU A 1 170 ? -23.318 -1.886 17.947 1.00 56.00 170 LEU A N 1
ATOM 1331 C CA . LEU A 1 170 ? -22.042 -1.226 17.654 1.00 56.00 170 LEU A CA 1
ATOM 1332 C C . LEU A 1 170 ? -21.313 -1.922 16.489 1.00 56.00 170 LEU A C 1
ATOM 1334 O O . LEU A 1 170 ? -20.810 -1.258 15.592 1.00 56.00 170 LEU A O 1
ATOM 1338 N N . ASN A 1 171 ? -21.322 -3.253 16.431 1.00 59.31 171 ASN A N 1
ATOM 1339 C CA . ASN A 1 171 ? -20.649 -4.023 15.381 1.00 59.31 171 ASN A CA 1
ATOM 1340 C C . ASN A 1 171 ? -21.544 -4.344 14.178 1.00 59.31 171 ASN A C 1
ATOM 1342 O O . ASN A 1 171 ? -21.180 -5.216 13.389 1.00 59.31 171 ASN A O 1
ATOM 1346 N N . SER A 1 172 ? -22.700 -3.689 14.035 1.00 69.00 172 SER A N 1
ATOM 1347 C CA . SER A 1 172 ? -23.586 -3.964 12.907 1.00 69.00 172 SER A CA 1
ATOM 1348 C C . SER A 1 172 ? -22.899 -3.614 11.585 1.00 69.00 172 SER A C 1
ATOM 1350 O O . SER A 1 172 ? -22.411 -2.501 11.373 1.00 69.00 172 SER A O 1
ATOM 1352 N N . ASP A 1 173 ? -22.823 -4.614 10.709 1.00 78.62 173 ASP A N 1
ATOM 1353 C CA . ASP A 1 173 ? -22.118 -4.523 9.436 1.00 78.62 173 ASP A CA 1
ATOM 1354 C C . ASP A 1 173 ? -22.759 -3.452 8.563 1.00 78.62 173 ASP A C 1
ATOM 1356 O O . ASP A 1 173 ? -23.973 -3.467 8.318 1.00 78.62 173 ASP A O 1
ATOM 1360 N N . LEU A 1 174 ? -21.933 -2.548 8.039 1.00 87.62 174 LEU A N 1
ATOM 1361 C CA . LEU A 1 174 ? -22.411 -1.599 7.053 1.00 87.62 174 LEU A CA 1
ATOM 1362 C C . LEU A 1 174 ? -22.752 -2.346 5.764 1.00 87.62 174 LEU A C 1
ATOM 1364 O O . LEU A 1 174 ? -21.924 -3.056 5.187 1.00 87.62 174 LEU A O 1
ATOM 1368 N N . LYS A 1 175 ? -23.984 -2.171 5.289 1.00 88.88 175 LYS A N 1
ATOM 1369 C CA . LYS A 1 175 ? -24.475 -2.881 4.105 1.00 88.88 175 LYS A CA 1
ATOM 1370 C C . LYS A 1 175 ? -24.119 -2.126 2.820 1.00 88.88 175 LYS A C 1
ATOM 1372 O O . LYS A 1 175 ? -24.138 -0.894 2.818 1.00 88.88 175 LYS A O 1
ATOM 1377 N N . PRO A 1 176 ? -23.864 -2.823 1.697 1.00 93.25 176 PRO A N 1
ATOM 1378 C CA . PRO A 1 176 ? -23.785 -2.183 0.386 1.00 93.25 176 PRO A CA 1
ATOM 1379 C C . PRO A 1 176 ? -25.001 -1.281 0.113 1.00 93.25 176 PRO A C 1
ATOM 1381 O O . PRO A 1 176 ? -26.142 -1.682 0.343 1.00 93.25 176 PRO A O 1
ATOM 1384 N N . GLY A 1 177 ? -24.755 -0.059 -0.357 1.00 90.56 177 GLY A N 1
ATOM 1385 C CA . GLY A 1 177 ? -25.754 0.987 -0.594 1.00 90.56 177 GLY A CA 1
ATOM 1386 C C . GLY A 1 177 ? -26.097 1.846 0.630 1.00 90.56 177 GLY A C 1
ATOM 1387 O O . GLY A 1 177 ? -26.743 2.883 0.479 1.00 90.56 177 GLY A O 1
ATOM 1388 N N . GLN A 1 178 ? -25.663 1.468 1.837 1.00 92.31 178 GLN A N 1
ATOM 1389 C CA . GLN A 1 178 ? -25.840 2.296 3.030 1.00 92.31 178 GLN A CA 1
ATOM 1390 C C . GLN A 1 178 ? -25.007 3.577 2.921 1.00 92.31 178 GLN A C 1
ATOM 1392 O O . GLN A 1 178 ? -23.855 3.537 2.492 1.00 92.31 178 GLN A O 1
ATOM 1397 N N . ILE A 1 179 ? -25.581 4.712 3.326 1.00 92.06 179 ILE A N 1
ATOM 1398 C CA . ILE A 1 179 ? -24.892 6.006 3.346 1.00 92.06 179 ILE A CA 1
ATOM 1399 C C . ILE A 1 179 ? -24.588 6.381 4.793 1.00 92.06 179 ILE A C 1
ATOM 1401 O O . ILE A 1 179 ? -25.506 6.438 5.608 1.00 92.06 179 ILE A O 1
ATOM 1405 N N . ILE A 1 180 ? -23.322 6.678 5.072 1.00 90.19 180 ILE A N 1
ATOM 1406 C CA . ILE A 1 180 ? -22.834 7.182 6.362 1.00 90.19 180 ILE A CA 1
ATOM 1407 C C . ILE A 1 180 ? -22.310 8.615 6.207 1.00 90.19 180 ILE A C 1
ATOM 1409 O O . ILE A 1 180 ? -21.905 9.022 5.108 1.00 90.19 180 ILE A O 1
ATOM 1413 N N . ASP A 1 181 ? -22.389 9.407 7.277 1.00 91.06 181 ASP A N 1
ATOM 1414 C CA . ASP A 1 181 ? -22.071 10.849 7.300 1.00 91.06 181 ASP A CA 1
ATOM 1415 C C . ASP A 1 181 ? -22.770 11.644 6.174 1.00 91.06 181 ASP A C 1
ATOM 1417 O O . ASP A 1 181 ? -22.283 12.648 5.659 1.00 91.06 181 ASP A O 1
ATOM 1421 N N . ARG A 1 182 ? -23.919 11.134 5.698 1.00 90.62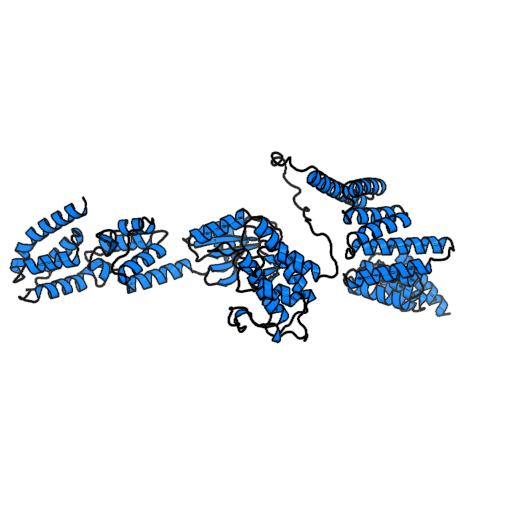 182 ARG A N 1
ATOM 1422 C CA . ARG A 1 182 ? -24.677 11.650 4.536 1.00 90.62 182 ARG A CA 1
ATOM 1423 C C . ARG A 1 182 ? -23.852 11.798 3.243 1.00 90.62 182 ARG A C 1
ATOM 1425 O O . ARG A 1 182 ? -24.321 12.417 2.286 1.00 90.62 182 ARG A O 1
ATOM 1432 N N . ARG A 1 183 ? -22.652 11.214 3.185 1.00 94.06 183 ARG A N 1
ATOM 1433 C CA . ARG A 1 183 ? -21.642 11.480 2.150 1.00 94.06 183 ARG A CA 1
ATOM 1434 C C . ARG A 1 183 ? -21.046 10.214 1.560 1.00 94.06 183 ARG A C 1
ATOM 1436 O O . ARG A 1 183 ? -20.834 10.173 0.347 1.00 94.06 183 ARG A O 1
ATOM 1443 N N . TYR A 1 184 ? -20.776 9.207 2.383 1.00 96.50 184 TYR A N 1
ATOM 1444 C CA . TYR A 1 184 ? -20.059 8.011 1.957 1.00 96.50 184 TYR A CA 1
ATOM 1445 C C . TYR A 1 184 ? -21.033 6.858 1.766 1.00 96.50 184 TYR A C 1
ATOM 1447 O O . TYR A 1 184 ? -21.643 6.383 2.716 1.00 96.50 184 TYR A O 1
ATOM 1455 N N . GLU A 1 185 ? -21.186 6.419 0.524 1.00 96.12 185 GLU A N 1
ATOM 1456 C CA . GLU A 1 185 ? -22.012 5.269 0.166 1.00 96.12 185 GLU A CA 1
ATOM 1457 C C . GLU A 1 185 ? -21.157 4.002 0.161 1.00 96.12 185 GLU A C 1
ATOM 1459 O O . GLU A 1 185 ? -20.181 3.904 -0.586 1.00 96.12 185 GLU A O 1
ATOM 1464 N N . ILE A 1 186 ? -21.501 3.030 0.997 1.00 96.88 186 ILE A N 1
ATOM 1465 C CA . ILE A 1 186 ? -20.758 1.779 1.132 1.00 96.88 186 ILE A CA 1
ATOM 1466 C C . ILE A 1 186 ? -20.959 0.920 -0.114 1.00 96.88 186 ILE A C 1
ATOM 1468 O O . ILE A 1 186 ? -22.082 0.654 -0.527 1.00 96.88 186 ILE A O 1
ATOM 1472 N N . ILE A 1 187 ? -19.862 0.467 -0.717 1.00 96.19 187 ILE A N 1
ATOM 1473 C CA . ILE A 1 187 ? -19.881 -0.390 -1.908 1.00 96.19 187 ILE A CA 1
ATOM 1474 C C . ILE A 1 187 ? -19.757 -1.856 -1.498 1.00 96.19 187 ILE A C 1
ATOM 1476 O O . ILE A 1 187 ? -20.563 -2.684 -1.912 1.00 96.19 187 ILE A O 1
ATOM 1480 N N . LYS A 1 188 ? -18.720 -2.192 -0.723 1.00 94.88 188 LYS A N 1
ATOM 1481 C CA . LYS A 1 188 ? -18.461 -3.559 -0.253 1.00 94.88 188 LYS A CA 1
ATOM 1482 C C . LYS A 1 188 ? -17.488 -3.577 0.917 1.00 94.88 188 LYS A C 1
ATOM 1484 O O . LYS A 1 188 ? -16.656 -2.679 1.044 1.00 94.88 188 LYS A O 1
ATOM 1489 N N . GLU A 1 189 ? -17.535 -4.639 1.705 1.00 93.62 189 GLU A N 1
ATOM 1490 C CA . GLU A 1 189 ? -16.497 -4.942 2.686 1.00 93.62 189 GLU A CA 1
ATOM 1491 C C . GLU A 1 189 ? -15.204 -5.384 1.977 1.00 93.62 189 GLU A C 1
ATOM 1493 O O . GLU A 1 189 ? -15.231 -6.128 0.993 1.00 93.62 189 GLU A O 1
ATOM 1498 N N . LEU A 1 190 ? -14.071 -4.862 2.445 1.00 88.62 190 LEU A N 1
ATOM 1499 C CA . LEU A 1 190 ? -12.723 -5.227 2.000 1.00 88.62 190 LEU A CA 1
ATOM 1500 C C . LEU A 1 190 ? -12.044 -6.182 2.984 1.00 88.62 190 LEU A C 1
ATOM 1502 O O . LEU A 1 190 ? -11.221 -6.990 2.566 1.00 88.62 190 LEU A O 1
ATOM 1506 N N . GLY A 1 191 ? -12.387 -6.098 4.270 1.00 83.75 191 GLY A N 1
ATOM 1507 C CA . GLY A 1 191 ? -11.892 -7.020 5.282 1.00 83.75 191 GLY A CA 1
ATOM 1508 C C . GLY A 1 191 ? -12.312 -6.639 6.696 1.00 83.75 191 GLY A C 1
ATOM 1509 O O . GLY A 1 191 ? -12.605 -5.479 6.988 1.00 83.75 191 GLY A O 1
ATOM 1510 N N . SER A 1 192 ? -12.279 -7.628 7.582 1.00 81.25 192 SER A N 1
ATOM 1511 C CA . SER A 1 192 ? -12.612 -7.501 9.000 1.00 81.25 192 SER A CA 1
ATOM 1512 C C . SER A 1 192 ? -11.436 -7.924 9.874 1.00 81.25 192 SER A C 1
ATOM 1514 O O . SER A 1 192 ? -10.718 -8.874 9.557 1.00 81.25 192 SER A O 1
ATOM 1516 N N . SER A 1 193 ? -11.270 -7.275 11.019 1.00 72.88 193 SER A N 1
ATOM 1517 C CA . SER A 1 193 ? -10.323 -7.672 12.058 1.00 72.88 193 SER A CA 1
ATOM 1518 C C . SER A 1 193 ? -10.925 -7.443 13.444 1.00 72.88 193 SER A C 1
ATOM 1520 O O . SER A 1 193 ? -11.959 -6.794 13.584 1.00 72.88 193 SER A O 1
ATOM 1522 N N . LYS A 1 194 ? -10.237 -7.901 14.497 1.00 69.69 194 LYS A N 1
ATOM 1523 C CA . LYS A 1 194 ? -10.630 -7.610 15.888 1.00 69.69 194 LYS A CA 1
ATOM 1524 C C . LYS A 1 194 ? -10.667 -6.111 16.234 1.00 69.69 194 LYS A C 1
ATOM 1526 O O . LYS A 1 194 ? -11.255 -5.748 17.244 1.00 69.69 194 LYS A O 1
ATOM 1531 N N . PHE A 1 195 ? -10.031 -5.269 15.418 1.00 72.88 195 PHE A N 1
ATOM 1532 C CA . PHE A 1 195 ? -9.945 -3.818 15.607 1.00 72.88 195 PHE A CA 1
ATOM 1533 C C . PHE A 1 195 ? -10.963 -3.035 14.767 1.00 72.88 195 PHE A C 1
ATOM 1535 O O . PHE A 1 195 ? -10.986 -1.805 14.816 1.00 72.88 195 PHE A O 1
ATOM 1542 N N . GLY A 1 196 ? -11.778 -3.727 13.969 1.00 81.12 196 GLY A N 1
ATOM 1543 C CA . GLY A 1 196 ? -12.772 -3.086 13.125 1.00 81.12 196 GLY A CA 1
ATOM 1544 C C . GLY A 1 196 ? -12.883 -3.675 11.730 1.00 81.12 196 GLY A C 1
ATOM 1545 O O . GLY A 1 196 ? -12.209 -4.647 11.371 1.00 81.12 196 GLY A O 1
ATOM 1546 N N . ARG A 1 197 ? -13.742 -3.047 10.933 1.00 88.25 197 ARG A N 1
ATOM 1547 C CA . ARG A 1 197 ? -14.071 -3.437 9.562 1.00 88.25 197 ARG A CA 1
ATOM 1548 C C . ARG A 1 197 ? -13.659 -2.354 8.584 1.00 88.25 197 ARG A C 1
ATOM 1550 O O . ARG A 1 197 ? -13.729 -1.163 8.873 1.00 88.25 197 ARG A O 1
ATOM 1557 N N . THR A 1 198 ? -13.212 -2.781 7.415 1.00 91.81 198 THR A N 1
ATOM 1558 C CA . THR A 1 198 ? -12.753 -1.908 6.340 1.00 91.81 198 THR A CA 1
ATOM 1559 C C . THR A 1 198 ? -13.663 -2.091 5.140 1.00 91.81 198 THR A C 1
ATOM 1561 O O . THR A 1 198 ? -13.846 -3.207 4.660 1.00 91.81 198 THR A O 1
ATOM 1564 N N . TYR A 1 199 ? -14.189 -0.991 4.620 1.00 95.25 199 TYR A N 1
ATOM 1565 C CA . TYR A 1 199 ? -15.128 -0.958 3.511 1.00 95.25 199 TYR A CA 1
ATOM 1566 C C . TYR A 1 199 ? -14.587 -0.091 2.378 1.00 95.25 199 TYR A C 1
ATOM 1568 O O . TYR A 1 199 ? -13.947 0.939 2.599 1.00 95.25 199 TYR A O 1
ATOM 1576 N N . LEU A 1 200 ? -14.882 -0.490 1.147 1.00 96.19 200 LEU A N 1
ATOM 1577 C CA . LEU A 1 200 ? -14.795 0.384 -0.011 1.00 96.19 200 LEU A CA 1
ATOM 1578 C C . LEU A 1 200 ? -16.061 1.233 -0.050 1.00 96.19 200 LEU A C 1
ATOM 1580 O O . LEU A 1 200 ? -17.163 0.686 0.011 1.00 96.19 200 LEU A O 1
ATOM 1584 N N . ALA A 1 201 ? -15.908 2.541 -0.203 1.00 97.44 201 ALA A N 1
ATOM 1585 C CA . ALA A 1 201 ? -17.021 3.471 -0.277 1.00 97.44 201 ALA A CA 1
ATOM 1586 C C . ALA A 1 201 ? -16.860 4.462 -1.433 1.00 97.44 201 ALA A C 1
ATOM 1588 O O . ALA A 1 201 ? -15.766 4.675 -1.964 1.00 97.44 201 ALA A O 1
ATOM 1589 N N . LYS A 1 202 ? -17.983 5.064 -1.817 1.00 96.25 202 LYS A N 1
ATOM 1590 C CA . LYS A 1 202 ? -18.075 6.166 -2.762 1.00 96.25 202 LYS A CA 1
ATOM 1591 C C . LYS A 1 202 ? -18.352 7.458 -1.999 1.00 96.25 202 LYS A C 1
ATOM 1593 O O . LYS A 1 202 ? -19.428 7.637 -1.438 1.00 96.25 202 LYS A O 1
ATOM 1598 N N . ASP A 1 203 ? -17.400 8.372 -2.018 1.00 96.00 203 ASP A N 1
ATOM 1599 C CA . ASP A 1 203 ? -17.566 9.759 -1.619 1.00 96.00 203 ASP A CA 1
ATOM 1600 C C . ASP A 1 203 ? -18.414 10.505 -2.661 1.00 96.00 203 ASP A C 1
ATOM 1602 O O . ASP A 1 203 ? -17.958 10.823 -3.762 1.00 96.00 203 ASP A O 1
ATOM 1606 N N . LYS A 1 204 ? -19.668 10.800 -2.307 1.00 92.12 204 LYS A N 1
ATOM 1607 C CA . LYS A 1 204 ? -20.641 11.449 -3.201 1.00 92.12 204 LYS A CA 1
ATOM 1608 C C . LYS A 1 204 ? -20.326 12.918 -3.492 1.00 92.12 204 LYS A C 1
ATOM 1610 O O . LYS A 1 204 ? -20.918 13.493 -4.402 1.00 92.12 204 LYS A O 1
ATOM 1615 N N . SER A 1 205 ? -19.410 13.522 -2.736 1.00 88.62 205 SER A N 1
ATOM 1616 C CA . SER A 1 205 ? -19.002 14.924 -2.892 1.00 88.62 205 SER A CA 1
ATOM 1617 C C . SER A 1 205 ? -17.801 15.123 -3.827 1.00 88.62 205 SER A C 1
ATOM 1619 O O . SER A 1 205 ? -17.591 16.231 -4.319 1.00 88.62 205 SER A O 1
ATOM 1621 N N . ARG A 1 206 ? -17.018 14.069 -4.112 1.00 84.06 206 ARG A N 1
ATOM 1622 C CA . ARG A 1 206 ? -15.829 14.137 -4.981 1.00 84.06 206 ARG A CA 1
ATOM 1623 C C . ARG A 1 206 ? -16.154 13.634 -6.387 1.00 84.06 206 ARG A C 1
ATOM 1625 O O . ARG A 1 206 ? -16.572 12.498 -6.562 1.00 84.06 206 ARG A O 1
ATOM 1632 N N . GLN A 1 207 ? -15.900 14.456 -7.409 1.00 75.81 207 GLN A N 1
ATOM 1633 C CA . GLN A 1 207 ? -16.173 14.091 -8.811 1.00 75.81 207 GLN A CA 1
ATOM 1634 C C . GLN A 1 207 ? -15.032 13.305 -9.484 1.00 75.81 207 GLN A C 1
ATOM 1636 O O . GLN A 1 207 ? -15.297 12.358 -10.216 1.00 75.81 207 GLN A O 1
ATOM 1641 N N . SER A 1 208 ? -13.767 13.674 -9.252 1.00 69.19 208 SER A N 1
ATOM 1642 C CA . SER A 1 208 ? -12.621 13.137 -10.011 1.00 69.19 208 SER A CA 1
ATOM 1643 C C . SER A 1 208 ? -12.058 11.817 -9.472 1.00 69.19 208 SER A C 1
ATOM 1645 O O . SER A 1 208 ? -11.475 11.050 -10.233 1.00 69.19 208 SER A O 1
ATOM 1647 N N . GLN A 1 209 ? -12.238 11.537 -8.179 1.00 71.62 209 GLN A N 1
ATOM 1648 C CA . GLN A 1 209 ? -11.836 10.292 -7.514 1.00 71.62 209 GLN A CA 1
ATOM 1649 C C . GLN A 1 209 ? -12.801 10.008 -6.358 1.00 71.62 209 GLN A C 1
ATOM 1651 O O . GLN A 1 209 ? -12.510 10.346 -5.211 1.00 71.62 209 GLN A O 1
ATOM 1656 N N . PRO A 1 210 ? -13.983 9.443 -6.651 1.00 85.25 210 PRO A N 1
ATOM 1657 C CA . PRO A 1 210 ? -15.002 9.243 -5.632 1.00 85.25 210 PRO A CA 1
ATOM 1658 C C . PRO A 1 210 ? -14.699 8.044 -4.727 1.00 85.25 210 PRO A C 1
ATOM 1660 O O . PRO A 1 210 ? -15.374 7.872 -3.728 1.00 85.25 210 PRO A O 1
ATOM 1663 N N . GLN A 1 211 ? -13.744 7.170 -5.057 1.00 95.06 211 GLN A N 1
ATOM 1664 C CA . GLN A 1 211 ? -13.490 5.975 -4.249 1.00 95.06 211 GLN A CA 1
ATOM 1665 C C . GLN A 1 211 ? -12.608 6.288 -3.040 1.00 95.06 211 GLN A C 1
ATOM 1667 O O . GLN A 1 211 ? -11.526 6.856 -3.176 1.00 95.06 211 GLN A O 1
ATOM 1672 N N . CYS A 1 212 ? -13.053 5.851 -1.867 1.00 96.00 212 CYS A N 1
ATOM 1673 C CA . CYS A 1 212 ? -12.328 5.964 -0.609 1.00 96.00 212 CYS A CA 1
ATOM 1674 C C . CYS A 1 212 ? -12.466 4.681 0.215 1.00 96.00 212 CYS A C 1
ATOM 1676 O O . CYS A 1 212 ? -13.321 3.831 -0.047 1.00 96.00 212 CYS A O 1
ATOM 1678 N N . VAL A 1 213 ? -11.615 4.542 1.224 1.00 96.06 213 VAL A N 1
ATOM 1679 C CA . VAL A 1 213 ? -11.705 3.477 2.223 1.00 96.06 213 VAL A CA 1
ATOM 1680 C C . VAL A 1 213 ? -12.353 4.047 3.472 1.00 96.06 213 VAL A C 1
ATOM 1682 O O . VAL A 1 213 ? -11.889 5.060 3.983 1.00 96.06 213 VAL A O 1
ATOM 1685 N N . VAL A 1 214 ? -13.391 3.386 3.973 1.00 95.50 214 VAL A N 1
ATOM 1686 C CA . VAL A 1 214 ? -14.008 3.669 5.273 1.00 95.50 214 VAL A CA 1
ATOM 1687 C C . VAL A 1 214 ? -13.591 2.570 6.237 1.00 95.50 214 VAL A C 1
ATOM 1689 O O . VAL A 1 214 ? -13.857 1.396 5.989 1.00 95.50 214 VAL A O 1
ATOM 1692 N N . LYS A 1 215 ? -12.961 2.936 7.348 1.00 92.25 215 LYS A N 1
ATOM 1693 C CA . LYS A 1 215 ? -12.651 2.025 8.450 1.00 92.25 215 LYS A CA 1
ATOM 1694 C C . LYS A 1 215 ? -13.575 2.319 9.616 1.00 92.25 215 LYS A C 1
ATOM 1696 O O . LYS A 1 215 ? -13.490 3.399 10.188 1.00 92.25 215 LYS A O 1
ATOM 1701 N N . GLN A 1 216 ? -14.427 1.359 9.944 1.00 90.25 216 GLN A N 1
ATOM 1702 C CA . GLN A 1 216 ? -15.222 1.335 11.165 1.00 90.25 216 GLN A CA 1
ATOM 1703 C C . GLN A 1 216 ? -14.376 0.697 12.260 1.00 90.25 216 GLN A C 1
ATOM 1705 O O . GLN A 1 216 ? -13.948 -0.446 12.105 1.00 90.25 216 GLN A O 1
ATOM 1710 N N . LEU A 1 217 ? -14.109 1.425 13.336 1.00 85.94 217 LEU A N 1
ATOM 1711 C CA . LEU A 1 217 ? -13.214 0.990 14.401 1.00 85.94 217 LEU A CA 1
ATOM 1712 C C . LEU A 1 217 ? -14.007 0.531 15.620 1.00 85.94 217 LEU A C 1
ATOM 1714 O O . LEU A 1 217 ? -14.945 1.195 16.050 1.00 85.94 217 LEU A O 1
ATOM 1718 N N . THR A 1 218 ? -13.575 -0.585 16.203 1.00 76.44 218 THR A N 1
ATOM 1719 C CA . THR A 1 218 ? -14.108 -1.117 17.470 1.00 76.44 218 THR A CA 1
ATOM 1720 C C . THR A 1 218 ? -13.275 -0.690 18.680 1.00 76.44 218 THR A C 1
ATOM 1722 O O . THR A 1 218 ? -13.560 -1.076 19.813 1.00 76.44 218 THR A O 1
ATOM 1725 N N . GLU A 1 219 ? -12.214 0.084 18.447 1.00 69.31 219 GLU A N 1
ATOM 1726 C CA . GLU A 1 219 ? -11.288 0.554 19.471 1.00 69.31 219 GLU A CA 1
ATOM 1727 C C . GLU A 1 219 ? -11.850 1.752 20.257 1.00 69.31 219 GLU A C 1
ATOM 1729 O O . GLU A 1 219 ? -12.701 2.498 19.778 1.00 69.31 219 GLU A O 1
ATOM 1734 N N . GLY A 1 220 ? -11.353 1.952 21.481 1.00 69.62 220 GLY A N 1
ATOM 1735 C CA . GLY A 1 220 ? -11.752 3.083 22.323 1.00 69.62 220 GLY A CA 1
ATOM 1736 C C . GLY A 1 220 ? -11.332 4.448 21.758 1.00 69.62 220 GLY A C 1
ATOM 1737 O O . GLY A 1 220 ? -10.378 4.554 20.985 1.00 69.62 220 GLY A O 1
ATOM 1738 N N . GLN A 1 221 ? -12.015 5.504 22.213 1.00 72.88 221 GLN A N 1
ATOM 1739 C CA . GLN A 1 221 ? -11.815 6.901 21.789 1.00 72.88 221 GLN A CA 1
ATOM 1740 C C . GLN A 1 221 ? -10.349 7.366 21.826 1.00 72.88 221 GLN A C 1
ATOM 1742 O O . GLN A 1 221 ? -9.917 8.091 20.932 1.00 72.88 221 GLN A O 1
ATOM 1747 N N . ASP A 1 222 ? -9.565 6.928 22.814 1.00 74.62 222 ASP A N 1
ATOM 1748 C CA . ASP A 1 222 ? -8.155 7.321 22.941 1.00 74.62 222 ASP A CA 1
ATOM 1749 C C . ASP A 1 222 ? -7.300 6.785 21.781 1.00 74.62 222 ASP A C 1
ATOM 1751 O O . ASP A 1 222 ? -6.532 7.531 21.173 1.00 74.62 222 ASP A O 1
ATOM 1755 N N . ARG A 1 223 ? -7.491 5.511 21.409 1.00 77.88 223 ARG A N 1
ATOM 1756 C CA . ARG A 1 223 ? -6.780 4.879 20.283 1.00 77.88 223 ARG A CA 1
ATOM 1757 C C . ARG A 1 223 ? -7.176 5.500 18.948 1.00 77.88 223 ARG A C 1
ATOM 1759 O O . ARG A 1 223 ? -6.327 5.730 18.089 1.00 77.88 223 ARG A O 1
ATOM 1766 N N . PHE A 1 224 ? -8.461 5.812 18.795 1.00 83.44 224 PHE A N 1
ATOM 1767 C CA . PHE A 1 224 ? -8.967 6.525 17.628 1.00 83.44 224 PHE A CA 1
ATOM 1768 C C . PHE A 1 224 ? -8.310 7.898 17.469 1.00 83.44 224 PHE A C 1
ATOM 1770 O O . PHE A 1 224 ? -7.823 8.207 16.383 1.00 83.44 224 PHE A O 1
ATOM 1777 N N . ARG A 1 225 ? -8.237 8.694 18.545 1.00 83.44 225 ARG A N 1
ATOM 1778 C CA . ARG A 1 225 ? -7.601 10.020 18.512 1.00 83.44 225 ARG A CA 1
ATOM 1779 C C . ARG A 1 225 ? -6.136 9.949 18.115 1.00 83.44 225 ARG A C 1
ATOM 1781 O O . ARG A 1 225 ? -5.741 10.677 17.215 1.00 83.44 225 ARG A O 1
ATOM 1788 N N . GLN A 1 226 ? -5.367 9.044 18.717 1.00 81.69 226 GLN A N 1
ATOM 1789 C CA . GLN A 1 226 ? -3.954 8.862 18.369 1.00 81.69 226 GLN A CA 1
ATOM 1790 C C . GLN A 1 226 ? -3.777 8.496 16.891 1.00 81.69 226 GLN A C 1
ATOM 1792 O O . GLN A 1 226 ? -2.916 9.037 16.203 1.00 81.69 226 GLN A O 1
ATOM 1797 N N . LYS A 1 227 ? -4.627 7.606 16.366 1.00 85.44 227 LYS A N 1
ATOM 1798 C CA . LYS A 1 227 ? -4.584 7.219 14.952 1.00 85.44 227 LYS A CA 1
ATOM 1799 C C . LYS A 1 227 ? -4.910 8.386 14.019 1.00 85.44 227 LYS A C 1
ATOM 1801 O O . LYS A 1 227 ? -4.266 8.525 12.984 1.00 85.44 227 LYS A O 1
ATOM 1806 N N . VAL A 1 228 ? -5.903 9.204 14.367 1.00 87.94 228 VAL A N 1
ATOM 1807 C CA . VAL A 1 228 ? -6.255 10.411 13.607 1.00 87.94 228 VAL A CA 1
ATOM 1808 C C . VAL A 1 228 ? -5.107 11.417 13.642 1.00 87.94 228 VAL A C 1
ATOM 1810 O O . VAL A 1 228 ? -4.694 11.864 12.581 1.00 87.94 228 VAL A O 1
ATOM 1813 N N . GLU A 1 229 ? -4.530 11.685 14.812 1.00 88.06 229 GLU A N 1
ATOM 1814 C CA . GLU A 1 229 ? -3.411 12.619 14.990 1.00 88.06 229 GLU A CA 1
ATOM 1815 C C . GLU A 1 229 ? -2.191 12.237 14.137 1.00 88.06 229 GLU A C 1
ATOM 1817 O O . GLU A 1 229 ? -1.635 13.079 13.430 1.00 88.06 229 GLU A O 1
ATOM 1822 N N . ILE A 1 230 ? -1.821 10.951 14.117 1.00 85.81 230 ILE A N 1
ATOM 1823 C CA . ILE A 1 230 ? -0.757 10.443 13.238 1.00 85.81 230 ILE A CA 1
ATOM 1824 C C . ILE A 1 230 ? -1.096 10.714 11.766 1.00 85.81 230 ILE A C 1
ATOM 1826 O O . ILE A 1 230 ? -0.257 11.195 11.006 1.00 85.81 230 ILE A O 1
ATOM 1830 N N . LEU A 1 231 ? -2.324 10.396 11.346 1.00 87.12 231 LEU A N 1
ATOM 1831 C CA . LEU A 1 231 ? -2.738 10.495 9.947 1.00 87.12 231 LEU A CA 1
ATOM 1832 C C . LEU A 1 231 ? -2.987 11.938 9.473 1.00 87.12 231 LEU A C 1
ATOM 1834 O O . LEU A 1 231 ? -2.927 12.189 8.270 1.00 87.12 231 LEU A O 1
ATOM 1838 N N . GLU A 1 232 ? -3.273 12.870 10.381 1.00 87.75 232 GLU A N 1
ATOM 1839 C CA . GLU A 1 232 ? -3.381 14.305 10.092 1.00 87.75 232 GLU A CA 1
ATOM 1840 C C . GLU A 1 232 ? -2.010 14.943 9.863 1.00 87.75 232 GLU A C 1
ATOM 1842 O O . GLU A 1 232 ? -1.866 15.791 8.980 1.00 87.75 232 GLU A O 1
ATOM 1847 N N . ASN A 1 233 ? -1.003 14.510 10.625 1.00 82.62 233 ASN A N 1
ATOM 1848 C CA . ASN A 1 233 ? 0.337 15.094 10.600 1.00 82.62 233 ASN A CA 1
ATOM 1849 C C . ASN A 1 233 ? 1.271 14.455 9.562 1.00 82.62 233 ASN A C 1
ATOM 1851 O O . ASN A 1 233 ? 2.336 14.999 9.280 1.00 82.62 233 ASN A O 1
ATOM 1855 N N . ILE A 1 234 ? 0.878 13.332 8.952 1.00 84.38 234 ILE A N 1
ATOM 1856 C CA . ILE A 1 234 ? 1.698 12.623 7.967 1.00 84.38 234 ILE A CA 1
ATOM 1857 C C . ILE A 1 234 ? 1.231 12.877 6.529 1.00 84.38 234 ILE A C 1
ATOM 1859 O O . ILE A 1 234 ? 0.059 12.722 6.181 1.00 84.38 234 ILE A O 1
ATOM 1863 N N . ASN A 1 235 ? 2.170 13.223 5.645 1.00 87.56 235 ASN A N 1
ATOM 1864 C CA . ASN A 1 235 ? 1.891 13.403 4.221 1.00 87.56 235 ASN A CA 1
ATOM 1865 C C . ASN A 1 235 ? 2.983 12.764 3.357 1.00 87.56 235 ASN A C 1
ATOM 1867 O O . ASN A 1 235 ? 4.088 13.290 3.243 1.00 87.56 235 ASN A O 1
ATOM 1871 N N . HIS A 1 236 ? 2.660 11.634 2.726 1.00 88.38 236 HIS A N 1
ATOM 1872 C CA . HIS A 1 236 ? 3.596 10.874 1.903 1.00 88.38 236 HIS A CA 1
ATOM 1873 C C . HIS A 1 236 ? 2.872 10.135 0.769 1.00 88.38 236 HIS A C 1
ATOM 1875 O O . HIS A 1 236 ? 1.797 9.580 0.970 1.00 88.38 236 HIS A O 1
ATOM 1881 N N . GLU A 1 237 ? 3.476 10.047 -0.423 1.00 91.38 237 GLU A N 1
ATOM 1882 C CA . GLU A 1 237 ? 2.850 9.433 -1.615 1.00 91.38 237 GLU A CA 1
ATOM 1883 C C . GLU A 1 237 ? 2.513 7.934 -1.440 1.00 91.38 237 GLU A C 1
ATOM 1885 O O . GLU A 1 237 ? 1.678 7.377 -2.158 1.00 91.38 237 GLU A O 1
ATOM 1890 N N . GLN A 1 238 ? 3.206 7.268 -0.514 1.00 94.25 238 GLN A N 1
ATOM 1891 C CA . GLN A 1 238 ? 3.061 5.844 -0.185 1.00 94.25 238 GLN A CA 1
ATOM 1892 C C . GLN A 1 238 ? 2.377 5.617 1.173 1.00 94.25 238 GLN A C 1
ATOM 1894 O O . GLN A 1 238 ? 2.512 4.541 1.753 1.00 94.25 238 GLN A O 1
ATOM 1899 N N . ILE A 1 239 ? 1.636 6.612 1.671 1.00 93.12 239 ILE A N 1
ATOM 1900 C CA . ILE A 1 239 ? 0.782 6.513 2.860 1.00 93.12 239 ILE A CA 1
ATOM 1901 C C . ILE A 1 239 ? -0.602 7.076 2.490 1.00 93.12 239 ILE A C 1
ATOM 1903 O O . ILE A 1 239 ? -0.677 8.192 1.980 1.00 93.12 239 ILE A O 1
ATOM 1907 N N . PRO A 1 240 ? -1.711 6.337 2.683 1.00 93.25 240 PRO A N 1
ATOM 1908 C CA . PRO A 1 240 ? -3.039 6.834 2.337 1.00 93.25 240 PRO A CA 1
ATOM 1909 C C . PRO A 1 240 ? -3.405 8.061 3.168 1.00 93.25 240 PRO A C 1
ATOM 1911 O O . PRO A 1 240 ? -3.440 8.001 4.400 1.00 93.25 240 PRO A O 1
ATOM 1914 N N . ARG A 1 241 ? -3.740 9.156 2.486 1.00 92.25 241 ARG A N 1
ATOM 1915 C CA . ARG A 1 241 ? -4.135 10.405 3.132 1.00 92.25 241 ARG A CA 1
ATOM 1916 C C . ARG A 1 241 ? -5.438 10.227 3.911 1.00 92.25 241 ARG A C 1
ATOM 1918 O O . ARG A 1 241 ? -6.365 9.567 3.433 1.00 92.25 241 ARG A O 1
ATOM 1925 N N . LEU A 1 242 ? -5.531 10.874 5.071 1.00 93.56 242 LEU A N 1
ATOM 1926 C CA . LEU A 1 242 ? -6.789 11.060 5.787 1.00 93.56 242 LEU A CA 1
ATOM 1927 C C . LEU A 1 242 ? -7.708 12.030 5.029 1.00 93.56 242 LEU A C 1
ATOM 1929 O O . LEU A 1 242 ? -7.332 13.161 4.712 1.00 93.56 242 LEU A O 1
ATOM 1933 N N . LEU A 1 243 ? -8.924 11.582 4.731 1.00 92.44 243 LEU A N 1
ATOM 1934 C CA . LEU A 1 243 ? -9.946 12.371 4.041 1.00 92.44 243 LEU A CA 1
ATOM 1935 C C . LEU A 1 243 ? -10.975 12.950 5.007 1.00 92.44 243 LEU A C 1
ATOM 1937 O O . LEU A 1 243 ? -11.431 14.075 4.812 1.00 92.44 243 LEU A O 1
ATOM 1941 N N . ALA A 1 244 ? -11.351 12.169 6.015 1.00 93.31 244 ALA A N 1
ATOM 1942 C CA . ALA A 1 244 ? -12.248 12.570 7.086 1.00 93.31 244 ALA A CA 1
ATOM 1943 C C . ALA A 1 244 ? -12.144 11.580 8.246 1.00 93.31 244 ALA A C 1
ATOM 1945 O O . ALA A 1 244 ? -11.701 10.444 8.079 1.00 93.31 244 ALA A O 1
ATOM 1946 N N . PHE A 1 245 ? -12.636 11.995 9.401 1.00 93.94 245 PHE A N 1
ATOM 1947 C CA . PHE A 1 245 ? -12.954 11.122 10.517 1.00 93.94 245 PHE A CA 1
ATOM 1948 C C . PHE A 1 245 ? -14.232 11.649 11.168 1.00 93.94 245 PHE A C 1
ATOM 1950 O O . PHE A 1 245 ? -14.484 12.855 11.144 1.00 93.94 245 PHE A O 1
ATOM 1957 N N . PHE A 1 246 ? -15.068 10.762 11.693 1.00 89.44 246 PHE A N 1
ATOM 1958 C CA . PHE A 1 246 ? -16.328 11.151 12.324 1.00 89.44 246 PHE A CA 1
ATOM 1959 C C . PHE A 1 246 ? -16.840 10.056 13.254 1.00 89.44 246 PHE A C 1
ATOM 1961 O O . PHE A 1 246 ? -16.385 8.911 13.218 1.00 89.44 246 PHE A O 1
ATOM 1968 N N . GLU A 1 247 ? -17.806 10.434 14.083 1.00 86.75 247 GLU A N 1
ATOM 1969 C CA . GLU A 1 247 ? -18.554 9.529 14.943 1.00 86.75 247 GLU A CA 1
ATOM 1970 C C . GLU A 1 247 ? -20.021 9.529 14.499 1.00 86.75 247 GLU A C 1
ATOM 1972 O O . GLU A 1 247 ? -20.646 10.585 14.413 1.00 86.75 247 GLU A O 1
ATOM 1977 N N . GLU A 1 248 ? -20.576 8.353 14.216 1.00 78.31 248 GLU A N 1
ATOM 1978 C CA . GLU A 1 248 ? -21.993 8.183 13.878 1.00 78.31 248 GLU A CA 1
ATOM 1979 C C . GLU A 1 248 ? -22.523 6.936 14.588 1.00 78.31 248 GLU A C 1
ATOM 1981 O O . GLU A 1 248 ? -21.900 5.882 14.535 1.00 78.31 248 GLU A O 1
ATOM 1986 N N . ASN A 1 249 ? -23.662 7.042 15.280 1.00 73.19 249 ASN A N 1
ATOM 1987 C CA . ASN A 1 249 ? -24.256 5.938 16.052 1.00 73.19 249 ASN A CA 1
ATOM 1988 C C . ASN A 1 249 ? -23.281 5.277 17.052 1.00 73.19 249 ASN A C 1
ATOM 1990 O O . ASN A 1 249 ? -23.248 4.055 17.166 1.00 73.19 249 ASN A O 1
ATOM 1994 N N . GLN A 1 250 ? -22.479 6.082 17.765 1.00 71.12 250 GLN A N 1
ATOM 1995 C CA . GLN A 1 250 ? -21.446 5.615 18.710 1.00 71.12 250 GLN A CA 1
ATOM 1996 C C . GLN A 1 250 ? -20.344 4.754 18.059 1.00 71.12 250 GLN A C 1
ATOM 1998 O O . GLN A 1 250 ? -19.605 4.051 18.746 1.00 71.12 250 GLN A O 1
ATOM 2003 N N . GLN A 1 251 ? -20.229 4.803 16.731 1.00 80.06 251 GLN A N 1
ATOM 2004 C CA . GLN A 1 251 ? -19.176 4.155 15.965 1.00 80.06 251 GLN A CA 1
ATOM 2005 C C . GLN A 1 251 ? -18.192 5.183 15.437 1.00 80.06 251 GLN A C 1
ATOM 2007 O O . GLN A 1 251 ? -18.578 6.274 15.015 1.00 80.06 251 GLN A O 1
ATOM 2012 N N . LEU A 1 252 ? -16.918 4.809 15.459 1.00 87.69 252 LEU A N 1
ATOM 2013 C CA . LEU A 1 252 ? -15.811 5.661 15.062 1.00 87.69 252 LEU A CA 1
ATOM 2014 C C . LEU A 1 252 ? -15.351 5.285 13.663 1.00 87.69 252 LEU A C 1
ATOM 2016 O O . LEU A 1 252 ? -15.035 4.125 13.391 1.00 87.69 252 LEU A O 1
ATOM 2020 N N . TYR A 1 253 ? -15.298 6.278 12.783 1.00 92.00 253 TYR A N 1
ATOM 2021 C CA . TYR A 1 253 ? -14.963 6.086 11.383 1.00 92.00 253 TYR A CA 1
ATOM 2022 C C . TYR A 1 253 ? -13.743 6.906 10.989 1.00 92.00 253 TYR A C 1
ATOM 2024 O O . TYR A 1 253 ? -13.643 8.094 11.291 1.00 92.00 253 TYR A O 1
ATOM 2032 N N . VAL A 1 254 ? -12.837 6.266 10.254 1.00 93.50 254 VAL A N 1
ATOM 2033 C CA . VAL A 1 254 ? -11.705 6.908 9.578 1.00 93.50 254 VAL A CA 1
ATOM 2034 C C . VAL A 1 254 ? -11.863 6.694 8.080 1.00 93.50 254 VAL A C 1
ATOM 2036 O O . VAL A 1 254 ? -12.016 5.560 7.624 1.00 93.50 254 VAL A O 1
ATOM 2039 N N . VAL A 1 255 ? -11.803 7.772 7.304 1.00 95.00 255 VAL A N 1
ATOM 2040 C CA . VAL A 1 255 ? -11.899 7.739 5.843 1.00 95.00 255 VAL A CA 1
ATOM 2041 C C . VAL A 1 255 ? -10.548 8.083 5.236 1.00 95.00 255 VAL A C 1
ATOM 2043 O O . VAL A 1 255 ? -9.983 9.131 5.539 1.00 95.00 255 VAL A O 1
ATOM 2046 N N . GLN A 1 256 ? -10.033 7.225 4.359 1.00 95.06 256 GLN A N 1
ATOM 2047 C CA . GLN A 1 256 ? -8.731 7.395 3.709 1.00 95.06 256 GLN A CA 1
ATOM 2048 C C . GLN A 1 256 ? -8.828 7.241 2.189 1.00 95.06 256 GLN A C 1
ATOM 2050 O O . GLN A 1 256 ? -9.817 6.721 1.661 1.00 95.06 256 GLN A O 1
ATOM 2055 N N . ASP A 1 257 ? -7.781 7.658 1.479 1.00 93.19 257 ASP A N 1
ATOM 2056 C CA . ASP A 1 257 ? -7.645 7.375 0.049 1.00 93.19 257 ASP A CA 1
ATOM 2057 C C . ASP A 1 257 ? -7.730 5.868 -0.243 1.00 93.19 257 ASP A C 1
ATOM 2059 O O . ASP A 1 257 ? -7.146 5.031 0.452 1.00 93.19 257 ASP A O 1
ATOM 2063 N N . PHE A 1 258 ? -8.444 5.516 -1.316 1.00 94.06 258 PHE A N 1
ATOM 2064 C CA . PHE A 1 258 ? -8.450 4.150 -1.819 1.00 94.06 258 PHE A CA 1
ATOM 2065 C C . PHE A 1 258 ? -7.220 3.876 -2.679 1.00 94.06 258 PHE A C 1
ATOM 2067 O O . PHE A 1 258 ? -6.950 4.561 -3.665 1.00 94.06 258 PHE A O 1
ATOM 2074 N N . ILE A 1 259 ? -6.502 2.811 -2.332 1.00 93.19 259 ILE A N 1
ATOM 2075 C CA . ILE A 1 259 ? -5.332 2.349 -3.070 1.00 93.19 259 ILE A CA 1
ATOM 2076 C C . ILE A 1 259 ? -5.736 1.102 -3.857 1.00 93.19 259 ILE A C 1
ATOM 2078 O O . ILE A 1 259 ? -5.953 0.037 -3.283 1.00 93.19 259 ILE A O 1
ATOM 2082 N N . ALA A 1 260 ? -5.853 1.204 -5.179 1.00 91.06 260 ALA A N 1
ATOM 2083 C CA . ALA A 1 260 ? -6.072 0.029 -6.023 1.00 91.06 260 ALA A CA 1
ATOM 2084 C C . ALA A 1 260 ? -4.821 -0.868 -6.009 1.00 91.06 260 ALA A C 1
ATOM 2086 O O . ALA A 1 260 ? -3.704 -0.357 -6.115 1.00 91.06 260 ALA A O 1
ATOM 2087 N N . GLY A 1 261 ? -4.988 -2.183 -5.860 1.00 90.38 261 GLY A N 1
ATOM 2088 C CA . GLY A 1 261 ? -3.872 -3.116 -5.688 1.00 90.38 261 GLY A CA 1
ATOM 2089 C C . GLY A 1 261 ? -4.241 -4.392 -4.934 1.00 90.38 261 GLY A C 1
ATOM 2090 O O . GLY A 1 261 ? -5.393 -4.563 -4.534 1.00 90.38 261 GLY A O 1
ATOM 2091 N N . GLY A 1 262 ? -3.247 -5.255 -4.742 1.00 89.94 262 GLY A N 1
ATOM 2092 C CA . GLY A 1 262 ? -3.317 -6.434 -3.871 1.00 89.94 262 GLY A CA 1
ATOM 2093 C C . GLY A 1 262 ? -2.367 -6.286 -2.686 1.00 89.94 262 GLY A C 1
ATOM 2094 O O . GLY A 1 262 ? -1.429 -5.478 -2.732 1.00 89.94 262 GLY A O 1
ATOM 2095 N N . ASP A 1 263 ? -2.606 -7.047 -1.628 1.00 90.88 263 ASP A N 1
ATOM 2096 C CA . ASP A 1 263 ? -1.778 -6.992 -0.423 1.00 90.88 263 ASP A CA 1
ATOM 2097 C C . ASP A 1 263 ? -0.511 -7.844 -0.604 1.00 90.88 263 ASP A C 1
ATOM 2099 O O . ASP A 1 263 ? -0.505 -8.847 -1.322 1.00 90.88 263 ASP A O 1
ATOM 2103 N N . LEU A 1 264 ? 0.598 -7.477 0.045 1.00 91.94 264 LEU A N 1
ATOM 2104 C CA . LEU A 1 264 ? 1.858 -8.219 -0.067 1.00 91.94 264 LEU A CA 1
ATOM 2105 C C . LEU A 1 264 ? 1.706 -9.676 0.401 1.00 91.94 264 LEU A C 1
ATOM 2107 O O . LEU A 1 264 ? 2.395 -10.555 -0.120 1.00 91.94 264 LEU A O 1
ATOM 2111 N N . SER A 1 265 ? 0.776 -9.945 1.324 1.00 89.69 265 SER A N 1
ATOM 2112 C CA . SER A 1 265 ? 0.408 -11.300 1.759 1.00 89.69 265 SER A CA 1
ATOM 2113 C C . SER A 1 265 ? 0.020 -12.223 0.605 1.00 89.69 265 SER A C 1
ATOM 2115 O O . SER A 1 265 ? 0.350 -13.401 0.649 1.00 89.69 265 SER A O 1
ATOM 2117 N N . GLU A 1 266 ? -0.604 -11.704 -0.456 1.00 88.50 266 GLU A N 1
ATOM 2118 C CA . GLU A 1 266 ? -0.981 -12.499 -1.634 1.00 88.50 266 GLU A CA 1
ATOM 2119 C C . GLU A 1 266 ? 0.244 -12.974 -2.432 1.00 88.50 266 GLU A C 1
ATOM 2121 O O . GLU A 1 266 ? 0.178 -13.966 -3.154 1.00 88.50 266 GLU A O 1
ATOM 2126 N N . LYS A 1 267 ? 1.382 -12.274 -2.309 1.00 86.31 267 LYS A N 1
ATOM 2127 C CA . LYS A 1 267 ? 2.644 -12.630 -2.979 1.00 86.31 267 LYS A CA 1
ATOM 2128 C C . LYS A 1 267 ? 3.602 -13.434 -2.100 1.00 86.31 267 LYS A C 1
ATOM 2130 O O . LYS A 1 267 ? 4.560 -14.005 -2.625 1.00 86.31 267 LYS A O 1
ATOM 2135 N N . LEU A 1 268 ? 3.388 -13.437 -0.786 1.00 85.69 268 LEU A N 1
ATOM 2136 C CA . LEU A 1 268 ? 4.160 -14.203 0.195 1.00 85.69 268 LEU A CA 1
ATOM 2137 C C . LEU A 1 268 ? 3.417 -15.495 0.540 1.00 85.69 268 LEU A C 1
ATOM 2139 O O . LEU A 1 268 ? 3.033 -15.724 1.687 1.00 85.69 268 LEU A O 1
ATOM 2143 N N . THR A 1 269 ? 3.188 -16.324 -0.479 1.00 76.06 269 THR A N 1
ATOM 2144 C CA . THR A 1 269 ? 2.539 -17.624 -0.298 1.00 76.06 269 THR A CA 1
ATOM 2145 C C . THR A 1 269 ? 3.487 -18.613 0.392 1.00 76.06 269 THR A C 1
ATOM 2147 O O . THR A 1 269 ? 4.704 -18.553 0.163 1.00 76.06 269 THR A O 1
ATOM 2150 N N . PRO A 1 270 ? 2.964 -19.518 1.245 1.00 71.12 270 PRO A N 1
ATOM 2151 C CA . PRO A 1 270 ? 3.749 -20.624 1.781 1.00 71.12 270 PRO A CA 1
ATOM 2152 C C . PRO A 1 270 ? 4.452 -21.380 0.646 1.00 71.12 270 PRO A C 1
ATOM 2154 O O . PRO A 1 270 ? 3.892 -21.538 -0.436 1.00 71.12 270 PRO A O 1
ATOM 2157 N N . ASP A 1 271 ? 5.696 -21.796 0.879 1.00 65.44 271 ASP A N 1
ATOM 2158 C CA . ASP A 1 271 ? 6.550 -22.545 -0.060 1.00 65.44 271 ASP A CA 1
ATOM 2159 C C . ASP A 1 271 ? 7.129 -21.756 -1.255 1.00 65.44 271 ASP A C 1
ATOM 2161 O O . ASP A 1 271 ? 8.039 -22.245 -1.935 1.00 65.44 271 ASP A O 1
ATOM 2165 N N . GLN A 1 272 ? 6.720 -20.500 -1.480 1.00 78.19 272 GLN A N 1
ATOM 2166 C CA . GLN A 1 272 ? 7.291 -19.658 -2.536 1.00 78.19 272 GLN A CA 1
ATOM 2167 C C . GLN A 1 272 ? 8.491 -18.834 -2.041 1.00 78.19 272 GLN A C 1
ATOM 2169 O O . GLN A 1 272 ? 8.352 -17.728 -1.519 1.00 78.19 272 GLN A O 1
ATOM 2174 N N . LYS A 1 273 ? 9.707 -19.338 -2.283 1.00 86.50 273 LYS A N 1
ATOM 2175 C CA . LYS A 1 273 ? 10.956 -18.638 -1.932 1.00 86.50 273 LYS A CA 1
ATOM 2176 C C . LYS A 1 273 ? 11.307 -17.543 -2.936 1.00 86.50 273 LYS A C 1
ATOM 2178 O O . LYS A 1 273 ? 11.345 -17.767 -4.146 1.00 86.50 273 LYS A O 1
ATOM 2183 N N . TRP A 1 274 ? 11.610 -16.352 -2.435 1.00 89.19 274 TRP A N 1
ATOM 2184 C CA . TRP A 1 274 ? 12.104 -15.238 -3.235 1.00 89.19 274 TRP A CA 1
ATOM 2185 C C . TRP A 1 274 ? 13.629 -15.252 -3.290 1.00 89.19 274 TRP A C 1
ATOM 2187 O O . TRP A 1 274 ? 14.308 -15.620 -2.332 1.00 89.19 274 TRP A O 1
ATOM 2197 N N . ASN A 1 275 ? 14.186 -14.807 -4.417 1.00 86.19 275 ASN A N 1
ATOM 2198 C CA . ASN A 1 275 ? 15.627 -14.625 -4.519 1.00 86.19 275 ASN A CA 1
ATOM 2199 C C . ASN A 1 275 ? 16.101 -13.419 -3.688 1.00 86.19 275 ASN A C 1
ATOM 2201 O O . ASN A 1 275 ? 15.343 -12.490 -3.394 1.00 86.19 275 ASN A O 1
ATOM 2205 N N . LYS A 1 276 ? 17.396 -13.421 -3.370 1.00 85.56 276 LYS A N 1
ATOM 2206 C CA . LYS A 1 276 ? 18.059 -12.408 -2.544 1.00 85.56 276 LYS A CA 1
ATOM 2207 C C . LYS A 1 276 ? 17.814 -10.970 -3.017 1.00 85.56 276 LYS A C 1
ATOM 2209 O O . LYS A 1 276 ? 17.493 -10.114 -2.202 1.00 85.56 276 LYS A O 1
ATOM 2214 N N . ASN A 1 277 ? 17.944 -10.700 -4.317 1.00 83.62 277 ASN A N 1
ATOM 2215 C CA . ASN A 1 277 ? 17.812 -9.343 -4.859 1.00 83.62 277 ASN A CA 1
ATOM 2216 C C . ASN A 1 277 ? 16.381 -8.815 -4.721 1.00 83.62 277 ASN A C 1
ATOM 2218 O O . ASN A 1 277 ? 16.180 -7.660 -4.359 1.00 83.62 277 ASN A O 1
ATOM 2222 N N . LYS A 1 278 ? 15.383 -9.674 -4.944 1.00 86.62 278 LYS A N 1
ATOM 2223 C CA . LYS A 1 278 ? 13.973 -9.320 -4.770 1.00 86.62 278 LYS A CA 1
ATOM 2224 C C . LYS A 1 278 ? 13.649 -8.990 -3.309 1.00 86.62 278 LYS A C 1
ATOM 2226 O O . LYS A 1 278 ? 12.884 -8.067 -3.059 1.00 86.62 278 LYS A O 1
ATOM 2231 N N . VAL A 1 279 ? 14.252 -9.707 -2.358 1.00 89.56 279 VAL A N 1
ATOM 2232 C CA . VAL A 1 279 ? 14.100 -9.418 -0.922 1.00 89.56 279 VAL A CA 1
ATOM 2233 C C . VAL A 1 279 ? 14.820 -8.132 -0.523 1.00 89.56 279 VAL A C 1
ATOM 2235 O O . VAL A 1 279 ? 14.263 -7.352 0.239 1.00 89.56 279 VAL A O 1
ATOM 2238 N N . ILE A 1 280 ? 16.012 -7.863 -1.065 1.00 86.25 280 ILE A N 1
ATOM 2239 C CA . ILE A 1 280 ? 16.713 -6.588 -0.834 1.00 86.25 280 ILE A CA 1
ATOM 2240 C C . ILE A 1 280 ? 15.873 -5.411 -1.339 1.00 86.25 280 ILE A C 1
ATOM 2242 O O . ILE A 1 280 ? 15.705 -4.446 -0.604 1.00 86.25 280 ILE A O 1
ATOM 2246 N N . ASN A 1 281 ? 15.299 -5.499 -2.540 1.00 85.62 281 ASN A N 1
ATOM 2247 C CA . ASN A 1 281 ? 14.440 -4.434 -3.064 1.00 85.62 281 ASN A CA 1
ATOM 2248 C C . ASN A 1 281 ? 13.182 -4.248 -2.205 1.00 85.62 281 ASN A C 1
ATOM 2250 O O . ASN A 1 281 ? 12.852 -3.121 -1.868 1.00 85.62 281 ASN A O 1
ATOM 2254 N N . LEU A 1 282 ? 12.542 -5.342 -1.769 1.00 90.38 282 LEU A N 1
ATOM 2255 C CA . LEU A 1 282 ? 11.410 -5.278 -0.838 1.00 90.38 282 LEU A CA 1
ATOM 2256 C C . LEU A 1 282 ? 11.783 -4.565 0.472 1.00 90.38 282 LEU A C 1
ATOM 2258 O O . LEU A 1 282 ? 11.018 -3.741 0.964 1.00 90.38 282 LEU A O 1
ATOM 2262 N N . LEU A 1 283 ? 12.949 -4.889 1.039 1.00 92.69 283 LEU A N 1
ATOM 2263 C CA . LEU A 1 283 ? 13.459 -4.231 2.240 1.00 92.69 283 LEU A CA 1
ATOM 2264 C C . LEU A 1 283 ? 13.656 -2.734 2.004 1.00 92.69 283 LEU A C 1
ATOM 2266 O O . LEU A 1 283 ? 13.190 -1.947 2.817 1.00 92.69 283 LEU A O 1
ATOM 2270 N N . LEU A 1 284 ? 14.309 -2.345 0.906 1.00 88.62 284 LEU A N 1
ATOM 2271 C CA . LEU A 1 284 ? 14.532 -0.938 0.565 1.00 88.62 284 LEU A CA 1
ATOM 2272 C C . LEU A 1 284 ? 13.203 -0.188 0.396 1.00 88.62 284 LEU A C 1
ATOM 2274 O O . LEU A 1 284 ? 13.009 0.830 1.050 1.00 88.62 284 LEU A O 1
ATOM 2278 N N . ASP A 1 285 ? 12.259 -0.742 -0.368 1.00 87.81 285 ASP A N 1
ATOM 2279 C CA . ASP A 1 285 ? 10.952 -0.124 -0.623 1.00 87.81 285 ASP A CA 1
ATOM 2280 C C . ASP A 1 285 ? 10.158 0.138 0.670 1.00 87.81 285 ASP A C 1
ATOM 2282 O O . ASP A 1 285 ? 9.482 1.159 0.788 1.00 87.81 285 ASP A O 1
ATOM 2286 N N . ILE A 1 286 ? 10.213 -0.779 1.645 1.00 94.62 286 ILE A N 1
ATOM 2287 C CA . ILE A 1 286 ? 9.514 -0.616 2.930 1.00 94.62 286 ILE A CA 1
ATOM 2288 C C . ILE A 1 286 ? 10.288 0.333 3.854 1.00 94.62 286 ILE A C 1
ATOM 2290 O O . ILE A 1 286 ? 9.695 1.221 4.467 1.00 94.62 286 ILE A O 1
ATOM 2294 N N . LEU A 1 287 ? 11.605 0.142 3.974 1.00 93.69 287 LEU A N 1
ATOM 2295 C CA . LEU A 1 287 ? 12.450 0.912 4.887 1.00 93.69 287 LEU A CA 1
ATOM 2296 C C . LEU A 1 287 ? 12.552 2.382 4.469 1.00 93.69 287 LEU A C 1
ATOM 2298 O O . LEU A 1 287 ? 12.609 3.230 5.345 1.00 93.69 287 LEU A O 1
ATOM 2302 N N . GLU A 1 288 ? 12.507 2.722 3.180 1.00 89.69 288 GLU A N 1
ATOM 2303 C CA . GLU A 1 288 ? 12.473 4.127 2.739 1.00 89.69 288 GLU A CA 1
ATOM 2304 C C . GLU A 1 288 ? 11.229 4.869 3.256 1.00 89.69 288 GLU A C 1
ATOM 2306 O O . GLU A 1 288 ? 11.327 6.015 3.695 1.00 89.69 288 GLU A O 1
ATOM 2311 N N . ILE A 1 289 ? 10.068 4.206 3.283 1.00 92.38 289 ILE A N 1
ATOM 2312 C CA . ILE A 1 289 ? 8.833 4.794 3.824 1.00 92.38 289 ILE A CA 1
ATOM 2313 C C . ILE A 1 289 ? 8.928 4.928 5.351 1.00 92.38 289 ILE A C 1
ATOM 2315 O O . ILE A 1 289 ? 8.482 5.926 5.917 1.00 92.38 289 ILE A O 1
ATOM 2319 N N . LEU A 1 290 ? 9.517 3.940 6.031 1.00 93.12 290 LEU A N 1
ATOM 2320 C CA . LEU A 1 290 ? 9.698 3.989 7.484 1.00 93.12 290 LEU A CA 1
ATOM 2321 C C . LEU A 1 290 ? 10.740 5.009 7.923 1.00 93.12 290 LEU A C 1
ATOM 2323 O O . LEU A 1 290 ? 10.558 5.623 8.964 1.00 93.12 290 LEU A O 1
ATOM 2327 N N . ASP A 1 291 ? 11.795 5.224 7.140 1.00 92.19 291 ASP A N 1
ATOM 2328 C CA . ASP A 1 291 ? 12.784 6.269 7.401 1.00 92.19 291 ASP A CA 1
ATOM 2329 C C . ASP A 1 291 ? 12.124 7.651 7.394 1.00 92.19 291 ASP A C 1
ATOM 2331 O O . ASP A 1 291 ? 12.407 8.473 8.261 1.00 92.19 291 ASP A O 1
ATOM 2335 N N . PHE A 1 292 ? 11.189 7.887 6.466 1.00 90.25 292 PHE A N 1
ATOM 2336 C CA . PHE A 1 292 ? 10.342 9.078 6.491 1.00 90.25 292 PHE A CA 1
ATOM 2337 C C . PHE A 1 292 ? 9.480 9.132 7.761 1.00 90.25 292 PHE A C 1
ATOM 2339 O O . PHE A 1 292 ? 9.525 10.132 8.468 1.00 90.25 292 PHE A O 1
ATOM 2346 N N . CYS A 1 293 ? 8.754 8.057 8.093 1.00 88.69 293 CYS A N 1
ATOM 2347 C CA . CYS A 1 293 ? 7.905 8.026 9.292 1.00 88.69 293 CYS A CA 1
ATOM 2348 C C . CYS A 1 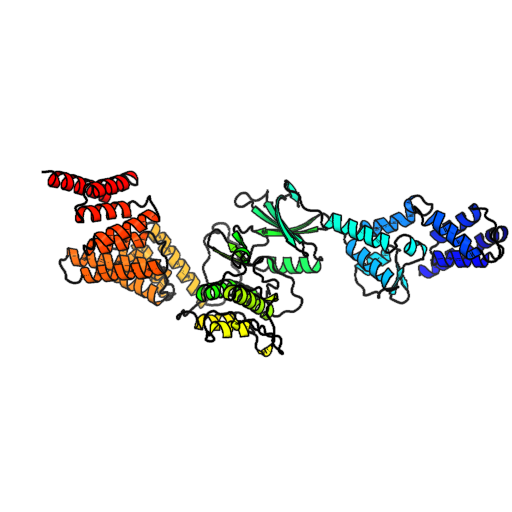293 ? 8.710 8.331 10.566 1.00 88.69 293 CYS A C 1
ATOM 2350 O O . CYS A 1 293 ? 8.326 9.193 11.345 1.00 88.69 293 CYS A O 1
ATOM 2352 N N . HIS A 1 294 ? 9.856 7.672 10.751 1.00 89.06 294 HIS A N 1
ATOM 2353 C CA . HIS A 1 294 ? 10.691 7.811 11.947 1.00 89.06 294 HIS A CA 1
ATOM 2354 C C . HIS A 1 294 ? 11.348 9.196 12.042 1.00 89.06 294 HIS A C 1
ATOM 2356 O O . HIS A 1 294 ? 11.572 9.678 13.148 1.00 89.06 294 HIS A O 1
ATOM 2362 N N . LYS A 1 295 ? 11.634 9.863 10.912 1.00 87.69 295 LYS A N 1
ATOM 2363 C CA . LYS A 1 295 ? 12.111 11.262 10.887 1.00 87.69 295 LYS A CA 1
ATOM 2364 C C . LYS A 1 295 ? 11.043 12.267 11.303 1.00 87.69 295 LYS A C 1
ATOM 2366 O O . LYS A 1 295 ? 11.391 13.287 11.884 1.00 87.69 295 LYS A O 1
ATOM 2371 N N . GLU A 1 296 ? 9.783 11.958 11.026 1.00 86.69 296 GLU A N 1
ATOM 2372 C CA . GLU A 1 296 ? 8.622 12.706 11.517 1.00 86.69 296 GLU A CA 1
ATOM 2373 C C . GLU A 1 296 ? 8.193 12.244 12.927 1.00 86.69 296 GLU A C 1
ATOM 2375 O O . GLU A 1 296 ? 7.100 12.572 13.370 1.00 86.69 296 GLU A O 1
ATOM 2380 N N . GLU A 1 297 ? 9.033 11.465 13.628 1.00 88.19 297 GLU A N 1
ATOM 2381 C CA . GLU A 1 297 ? 8.781 10.931 14.979 1.00 88.19 297 GLU A CA 1
ATOM 2382 C C . GLU A 1 297 ? 7.550 10.003 15.070 1.00 88.19 297 GLU A C 1
ATOM 2384 O O . GLU A 1 297 ? 6.974 9.788 16.134 1.00 88.19 297 GLU A O 1
ATOM 2389 N N . ILE A 1 298 ? 7.157 9.392 13.947 1.00 88.19 298 ILE A N 1
ATOM 2390 C CA . ILE A 1 298 ? 5.997 8.502 13.843 1.00 88.19 298 ILE A CA 1
ATOM 2391 C C . ILE A 1 298 ? 6.450 7.044 13.758 1.00 88.19 298 ILE A C 1
ATOM 2393 O O . ILE A 1 298 ? 7.189 6.654 12.856 1.00 88.19 298 ILE A O 1
ATOM 2397 N N . ILE A 1 299 ? 5.918 6.199 14.642 1.00 88.44 299 ILE A N 1
ATOM 2398 C CA . ILE A 1 299 ? 6.080 4.737 14.598 1.00 88.44 299 ILE A CA 1
ATOM 2399 C C . ILE A 1 299 ? 4.860 4.126 13.903 1.00 88.44 299 ILE A C 1
ATOM 2401 O O . ILE A 1 299 ? 3.724 4.451 14.245 1.00 88.44 299 ILE A O 1
ATOM 2405 N N . HIS A 1 300 ? 5.062 3.215 12.947 1.00 91.25 300 HIS A N 1
ATOM 2406 C CA . HIS A 1 300 ? 3.936 2.587 12.249 1.00 91.25 300 HIS A CA 1
ATOM 2407 C C . HIS A 1 300 ? 3.185 1.588 13.142 1.00 91.25 300 HIS A C 1
ATOM 2409 O O . HIS A 1 300 ? 1.954 1.520 13.120 1.00 91.25 300 HIS A O 1
ATOM 2415 N N . GLY A 1 301 ? 3.905 0.748 13.890 1.00 88.44 301 GLY A N 1
ATOM 2416 C CA . GLY A 1 301 ? 3.338 -0.049 14.983 1.00 88.44 301 GLY A CA 1
ATOM 2417 C C . GLY A 1 301 ? 2.570 -1.314 14.591 1.00 88.44 301 GLY A C 1
ATOM 2418 O O . GLY A 1 301 ? 2.299 -2.158 15.440 1.00 88.44 301 GLY A O 1
ATOM 2419 N N . ASN A 1 302 ? 2.212 -1.477 13.316 1.00 89.25 302 ASN A N 1
ATOM 2420 C CA . ASN A 1 302 ? 1.421 -2.616 12.825 1.00 89.25 302 ASN A CA 1
ATOM 2421 C C . ASN A 1 302 ? 1.899 -3.106 11.449 1.00 89.25 302 ASN A C 1
ATOM 2423 O O . ASN A 1 302 ? 1.110 -3.303 10.523 1.00 89.25 302 ASN A O 1
ATOM 2427 N N . ILE A 1 303 ? 3.215 -3.231 11.274 1.00 92.81 303 ILE A N 1
ATOM 2428 C CA . ILE A 1 303 ? 3.802 -3.680 10.007 1.00 92.81 303 ILE A CA 1
ATOM 2429 C C . ILE A 1 303 ? 3.622 -5.192 9.860 1.00 92.81 303 ILE A C 1
ATOM 2431 O O . ILE A 1 303 ? 4.083 -5.977 10.686 1.00 92.81 303 ILE A O 1
ATOM 2435 N N . LYS A 1 304 ? 2.963 -5.600 8.777 1.00 91.56 304 LYS A N 1
ATOM 2436 C CA . LYS A 1 304 ? 2.734 -6.999 8.392 1.00 91.56 304 LYS A CA 1
ATOM 2437 C C . LYS A 1 304 ? 2.390 -7.073 6.900 1.00 91.56 304 LYS A C 1
ATOM 2439 O O . LYS A 1 304 ? 1.966 -6.060 6.344 1.00 91.56 304 LYS A O 1
ATOM 2444 N N . PRO A 1 305 ? 2.498 -8.242 6.243 1.00 92.50 305 PRO A N 1
ATOM 2445 C CA . PRO A 1 305 ? 2.221 -8.358 4.810 1.00 92.50 305 PRO A CA 1
ATOM 2446 C C . PRO A 1 305 ? 0.829 -7.870 4.377 1.00 92.50 305 PRO A C 1
ATOM 2448 O O . PRO A 1 305 ? 0.708 -7.262 3.320 1.00 92.50 305 PRO A O 1
ATOM 2451 N N . SER A 1 306 ? -0.210 -8.058 5.199 1.00 89.88 306 SER A N 1
ATOM 2452 C CA . SER A 1 306 ? -1.569 -7.570 4.901 1.00 89.88 306 SER A CA 1
ATOM 2453 C C . SER A 1 306 ? -1.713 -6.042 4.985 1.00 89.88 306 SER A C 1
ATOM 2455 O O . SER A 1 306 ? -2.719 -5.494 4.560 1.00 89.88 306 SER A O 1
ATOM 2457 N N . ASN A 1 307 ? -0.726 -5.353 5.566 1.00 92.50 307 ASN A N 1
ATOM 2458 C CA . ASN A 1 307 ? -0.698 -3.900 5.747 1.00 92.50 307 ASN A CA 1
ATOM 2459 C C . ASN A 1 307 ? 0.294 -3.211 4.789 1.00 92.50 307 ASN A C 1
ATOM 2461 O O . ASN A 1 307 ? 0.578 -2.021 4.912 1.00 92.50 307 ASN A O 1
ATOM 2465 N N . LEU A 1 308 ? 0.825 -3.962 3.822 1.00 94.75 308 LEU A N 1
ATOM 2466 C CA . LEU A 1 308 ? 1.707 -3.470 2.771 1.00 94.75 308 LEU A CA 1
ATOM 2467 C C . LEU A 1 308 ? 1.029 -3.719 1.435 1.00 94.75 308 LEU A C 1
ATOM 2469 O O . LEU A 1 308 ? 0.963 -4.851 0.961 1.00 94.75 308 LEU A O 1
ATOM 2473 N N . ARG A 1 309 ? 0.507 -2.661 0.825 1.00 93.69 309 ARG A N 1
ATOM 2474 C CA . ARG A 1 309 ? -0.311 -2.781 -0.378 1.00 93.69 309 ARG A CA 1
ATOM 2475 C C . ARG A 1 309 ? 0.496 -2.445 -1.617 1.00 93.69 309 ARG A C 1
ATOM 2477 O O . ARG A 1 309 ? 1.161 -1.417 -1.670 1.00 93.69 309 ARG A O 1
ATOM 2484 N N . LEU A 1 310 ? 0.434 -3.301 -2.629 1.00 92.19 310 LEU A N 1
ATOM 2485 C CA . LEU A 1 310 ? 1.139 -3.099 -3.890 1.00 92.19 310 LEU A CA 1
ATOM 2486 C C . LEU A 1 310 ? 0.237 -2.333 -4.846 1.00 92.19 310 LEU A C 1
ATOM 2488 O O . LEU A 1 310 ? -0.721 -2.883 -5.394 1.00 92.19 310 LEU A O 1
ATOM 2492 N N . ARG A 1 311 ? 0.534 -1.047 -5.022 1.00 92.25 311 ARG A N 1
ATOM 2493 C CA . ARG A 1 311 ? -0.293 -0.128 -5.796 1.00 92.25 311 ARG A CA 1
ATOM 2494 C C . ARG A 1 311 ? -0.309 -0.526 -7.270 1.00 92.25 311 ARG A C 1
ATOM 2496 O O . ARG A 1 311 ? 0.728 -0.627 -7.913 1.00 92.25 311 ARG A O 1
ATOM 2503 N N . GLN A 1 312 ? -1.499 -0.710 -7.830 1.00 90.38 312 GLN A N 1
ATOM 2504 C CA . GLN A 1 312 ? -1.691 -1.266 -9.173 1.00 90.38 312 GLN A CA 1
ATOM 2505 C C . GLN A 1 312 ? -1.078 -0.406 -10.287 1.00 90.38 312 GLN A C 1
ATOM 2507 O O . GLN A 1 312 ? -0.609 -0.949 -11.282 1.00 90.38 312 GLN A O 1
ATOM 2512 N N . ARG A 1 313 ? -1.083 0.925 -10.135 1.00 87.12 313 ARG A N 1
ATOM 2513 C CA . ARG A 1 313 ? -0.671 1.854 -11.203 1.00 87.12 313 ARG A CA 1
ATOM 2514 C C . ARG A 1 313 ? 0.832 1.833 -11.505 1.00 87.12 313 ARG A C 1
ATOM 2516 O O . ARG A 1 313 ? 1.217 2.106 -12.632 1.00 87.12 313 ARG A O 1
ATOM 2523 N N . ASP A 1 314 ? 1.664 1.569 -10.498 1.00 84.88 314 ASP A N 1
ATOM 2524 C CA . ASP A 1 314 ? 3.128 1.709 -10.576 1.00 84.88 314 ASP A CA 1
ATOM 2525 C C . ASP A 1 314 ? 3.902 0.622 -9.815 1.00 84.88 314 ASP A C 1
ATOM 2527 O O . ASP A 1 314 ? 5.128 0.598 -9.848 1.00 84.88 314 ASP A O 1
ATOM 2531 N N . GLY A 1 315 ? 3.211 -0.290 -9.132 1.00 85.56 315 GLY A N 1
ATOM 2532 C CA . GLY A 1 315 ? 3.817 -1.390 -8.389 1.00 85.56 315 GLY A CA 1
ATOM 2533 C C . GLY A 1 315 ? 4.468 -0.993 -7.063 1.00 85.56 315 GLY A C 1
ATOM 2534 O O . GLY A 1 315 ? 4.994 -1.882 -6.393 1.00 85.56 315 GLY A O 1
ATOM 2535 N N . LYS A 1 316 ? 4.426 0.286 -6.658 1.00 89.00 316 LYS A N 1
ATOM 2536 C CA . LYS A 1 316 ? 5.028 0.746 -5.397 1.00 89.00 316 LYS A CA 1
ATOM 2537 C C . LYS A 1 316 ? 4.291 0.184 -4.181 1.00 89.00 316 LYS A C 1
ATOM 2539 O O . LYS A 1 316 ? 3.067 0.028 -4.194 1.00 89.00 316 LYS A O 1
ATOM 2544 N N . ILE A 1 317 ? 5.037 -0.065 -3.107 1.00 92.69 317 ILE A N 1
ATOM 2545 C CA . ILE A 1 317 ? 4.474 -0.434 -1.804 1.00 92.69 317 ILE A CA 1
ATOM 2546 C C . ILE A 1 317 ? 3.854 0.797 -1.150 1.00 92.69 317 ILE A C 1
ATOM 2548 O O . ILE A 1 317 ? 4.434 1.875 -1.169 1.00 92.69 317 ILE A O 1
ATOM 2552 N N . VAL A 1 318 ? 2.679 0.631 -0.561 1.00 95.56 318 VAL A N 1
ATOM 2553 C CA . VAL A 1 318 ? 1.978 1.646 0.221 1.00 95.56 318 VAL A CA 1
ATOM 2554 C C . VAL A 1 318 ? 1.755 1.076 1.618 1.00 95.56 318 VAL A C 1
ATOM 2556 O O . VAL A 1 318 ? 1.166 -0.002 1.743 1.00 95.56 318 VAL A O 1
ATOM 2559 N N . LEU A 1 319 ? 2.232 1.771 2.656 1.00 94.50 319 LEU A N 1
ATOM 2560 C CA . LEU A 1 319 ? 1.965 1.388 4.043 1.00 94.50 319 LEU A CA 1
ATOM 2561 C C . LEU A 1 319 ? 0.547 1.802 4.405 1.00 94.50 319 LEU A C 1
ATOM 2563 O O . LEU A 1 319 ? 0.188 2.976 4.323 1.00 94.50 319 LEU A O 1
ATOM 2567 N N . ILE A 1 320 ? -0.259 0.824 4.800 1.00 91.00 320 ILE A N 1
ATOM 2568 C CA . ILE A 1 320 ? -1.634 1.042 5.226 1.00 91.00 320 ILE A CA 1
ATOM 2569 C C . ILE A 1 320 ? -1.801 0.616 6.683 1.00 91.00 320 ILE A C 1
ATOM 2571 O O . ILE A 1 320 ? -1.138 -0.292 7.165 1.00 91.00 320 ILE A O 1
ATOM 2575 N N . ASP A 1 321 ? -2.782 1.221 7.348 1.00 86.44 321 ASP A N 1
ATOM 2576 C CA . ASP A 1 321 ? -3.265 0.777 8.659 1.00 86.44 321 ASP A CA 1
ATOM 2577 C C . ASP A 1 321 ? -2.256 0.855 9.822 1.00 86.44 321 ASP A C 1
ATOM 2579 O O . ASP A 1 321 ? -1.917 -0.147 10.458 1.00 86.44 321 ASP A O 1
ATOM 2583 N N . PHE A 1 322 ? -1.865 2.092 10.144 1.00 86.56 322 PHE A N 1
ATOM 2584 C CA . PHE A 1 322 ? -1.084 2.438 11.333 1.00 86.56 322 PHE A CA 1
ATOM 2585 C C . PHE A 1 322 ? -1.749 1.892 12.603 1.00 86.56 322 PHE A C 1
ATOM 2587 O O . PHE A 1 322 ? -2.976 1.979 12.776 1.00 86.56 322 PHE A O 1
ATOM 2594 N N . GLY A 1 323 ? -0.925 1.296 13.462 1.00 78.44 323 GLY A N 1
ATOM 2595 C CA . GLY A 1 323 ? -1.326 0.782 14.764 1.00 78.44 323 GLY A CA 1
ATOM 2596 C C . GLY A 1 323 ? -1.024 1.772 15.877 1.00 78.44 323 GLY A C 1
ATOM 2597 O O . GLY A 1 323 ? -0.138 2.610 15.755 1.00 78.44 323 GLY A O 1
ATOM 2598 N N . VAL A 1 324 ? -1.741 1.630 16.988 1.00 71.19 324 VAL A N 1
ATOM 2599 C CA . VAL A 1 324 ? -1.417 2.335 18.229 1.00 71.19 324 VAL A CA 1
ATOM 2600 C C . VAL A 1 324 ? -0.295 1.595 18.948 1.00 71.19 324 VAL A C 1
ATOM 2602 O O . VAL A 1 324 ? -0.390 0.383 19.162 1.00 71.19 324 VAL A O 1
ATOM 2605 N N . VAL A 1 325 ? 0.762 2.316 19.319 1.00 67.06 325 VAL A N 1
ATOM 2606 C CA . VAL A 1 325 ? 1.955 1.748 19.952 1.00 67.06 325 VAL A CA 1
ATOM 2607 C C . VAL A 1 325 ? 1.971 2.106 21.435 1.00 67.06 325 VAL A C 1
ATOM 2609 O O . VAL A 1 325 ? 1.852 3.270 21.791 1.00 67.06 325 VAL A O 1
ATOM 2612 N N . GLU A 1 326 ? 2.108 1.101 22.302 1.00 59.97 326 GLU A N 1
ATOM 261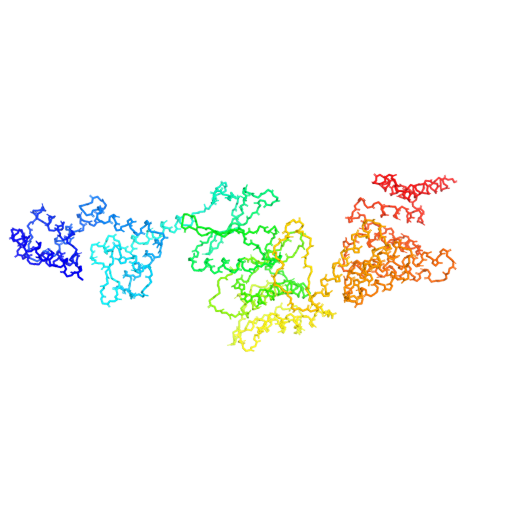3 C CA . GLU A 1 326 ? 2.161 1.294 23.763 1.00 59.97 326 GLU A CA 1
ATOM 2614 C C . GLU A 1 326 ? 3.574 1.631 24.276 1.00 59.97 326 GLU A C 1
ATOM 2616 O O . GLU A 1 326 ? 3.713 2.199 25.353 1.00 59.97 326 GLU A O 1
ATOM 2621 N N . GLU A 1 327 ? 4.625 1.310 23.509 1.00 60.34 327 GLU A N 1
ATOM 2622 C CA . GLU A 1 327 ? 6.016 1.662 23.839 1.00 60.34 327 GLU A CA 1
ATOM 2623 C C . GLU A 1 327 ? 6.767 2.140 22.592 1.00 60.34 327 GLU A C 1
ATOM 2625 O O . GLU A 1 327 ? 6.778 1.454 21.562 1.00 60.34 327 GLU A O 1
ATOM 2630 N N . GLU A 1 328 ? 7.445 3.276 22.713 1.00 62.12 328 GLU A N 1
ATOM 2631 C CA . GLU A 1 328 ? 8.084 3.997 21.614 1.00 62.12 328 GLU A CA 1
ATOM 2632 C C . GLU A 1 328 ? 9.457 3.419 21.242 1.00 62.12 328 GLU A C 1
ATOM 2634 O O . GLU A 1 328 ? 10.501 3.953 21.614 1.00 62.12 328 GLU A O 1
ATOM 2639 N N . THR A 1 329 ? 9.490 2.313 20.493 1.00 79.56 329 THR A N 1
ATOM 2640 C CA . THR A 1 329 ? 10.751 1.836 19.905 1.00 79.56 329 THR A CA 1
ATOM 2641 C C . THR A 1 329 ? 10.642 1.597 18.403 1.00 79.56 329 THR A C 1
ATOM 2643 O O . THR A 1 329 ? 9.970 0.677 17.933 1.00 79.56 329 THR A O 1
ATOM 2646 N N . TYR A 1 330 ? 11.392 2.390 17.630 1.00 86.19 330 TYR A N 1
ATOM 2647 C CA . TYR A 1 330 ? 11.571 2.225 16.179 1.00 86.19 330 TYR A CA 1
ATOM 2648 C C . TYR A 1 330 ? 12.042 0.815 15.793 1.00 86.19 330 TYR A C 1
ATOM 2650 O O . TYR A 1 330 ? 11.752 0.320 14.701 1.00 86.19 330 TYR A O 1
ATOM 2658 N N . SER A 1 331 ? 12.725 0.126 16.712 1.00 86.44 331 SER A N 1
ATOM 2659 C CA . SER A 1 331 ? 13.191 -1.244 16.515 1.00 86.44 331 SER A CA 1
ATOM 2660 C C . SER A 1 331 ? 12.057 -2.260 16.339 1.00 86.44 331 SER A C 1
ATOM 2662 O O . SER A 1 331 ? 12.272 -3.284 15.689 1.00 86.44 331 SER A O 1
ATOM 2664 N N . LYS A 1 332 ? 10.834 -1.982 16.823 1.00 88.19 332 LYS A N 1
ATOM 2665 C CA . LYS A 1 332 ? 9.656 -2.834 16.571 1.00 88.19 332 LYS A CA 1
ATOM 2666 C C . LYS A 1 332 ? 9.288 -2.868 15.090 1.00 88.19 332 LYS A C 1
ATOM 2668 O O . LYS A 1 332 ? 9.086 -3.955 14.544 1.00 88.19 332 LYS A O 1
ATOM 2673 N N . ASP A 1 333 ? 9.265 -1.708 14.436 1.00 92.75 333 ASP A N 1
ATOM 2674 C CA . ASP A 1 333 ? 9.004 -1.605 12.999 1.00 92.75 333 ASP A CA 1
ATOM 2675 C C . ASP A 1 333 ? 10.107 -2.313 12.199 1.00 92.75 333 ASP A C 1
ATOM 2677 O O . ASP A 1 333 ? 9.820 -3.151 11.344 1.00 92.75 333 ASP A O 1
ATOM 2681 N N . ILE A 1 334 ? 11.378 -2.059 12.537 1.00 94.62 334 ILE A N 1
ATOM 2682 C CA . ILE A 1 334 ? 12.534 -2.701 11.887 1.00 94.62 334 ILE A CA 1
ATOM 2683 C C . ILE A 1 334 ? 12.451 -4.226 12.007 1.00 94.62 334 ILE A C 1
ATOM 2685 O O . ILE A 1 334 ? 12.625 -4.946 11.020 1.00 94.62 334 ILE A O 1
ATOM 2689 N N . ARG A 1 335 ? 12.138 -4.731 13.204 1.00 92.94 335 ARG A N 1
ATOM 2690 C CA . ARG A 1 335 ? 11.981 -6.162 13.454 1.00 92.94 335 ARG A CA 1
ATOM 2691 C C . ARG A 1 335 ? 10.861 -6.757 12.614 1.00 92.94 335 ARG A C 1
ATOM 2693 O O . ARG A 1 335 ? 11.065 -7.810 12.014 1.00 92.94 335 ARG A O 1
ATOM 2700 N N . ALA A 1 336 ? 9.708 -6.099 12.531 1.00 93.50 336 ALA A N 1
ATOM 2701 C CA . ALA A 1 336 ? 8.599 -6.564 11.705 1.00 93.50 336 ALA A CA 1
ATOM 2702 C C . ALA A 1 336 ? 8.989 -6.657 10.219 1.00 93.50 336 ALA A C 1
ATOM 2704 O O . ALA A 1 336 ? 8.732 -7.678 9.580 1.00 93.50 336 ALA A O 1
ATOM 2705 N N . VAL A 1 337 ? 9.698 -5.655 9.689 1.00 96.38 337 VAL A N 1
ATOM 2706 C CA . VAL A 1 337 ? 10.229 -5.688 8.316 1.00 96.38 337 VAL A CA 1
ATOM 2707 C C . VAL A 1 337 ? 11.226 -6.836 8.118 1.00 96.38 337 VAL A C 1
ATOM 2709 O O . VAL A 1 337 ? 11.153 -7.553 7.118 1.00 96.38 337 VAL A O 1
ATOM 2712 N N . GLY A 1 338 ? 12.114 -7.073 9.089 1.00 95.06 338 GLY A N 1
ATOM 2713 C CA . GLY A 1 338 ? 13.044 -8.204 9.067 1.00 95.06 338 GLY A CA 1
ATOM 2714 C C . GLY A 1 338 ? 12.326 -9.558 9.016 1.00 95.06 338 GLY A C 1
ATOM 2715 O O . GLY A 1 338 ? 12.700 -10.428 8.230 1.00 95.06 338 GLY A O 1
ATOM 2716 N N . MET A 1 339 ? 11.240 -9.720 9.780 1.00 93.88 339 MET A N 1
ATOM 2717 C CA . MET A 1 339 ? 10.421 -10.939 9.761 1.00 93.88 339 MET A CA 1
ATOM 2718 C C . MET A 1 339 ? 9.765 -11.171 8.392 1.00 93.88 339 MET A C 1
ATOM 2720 O O . MET A 1 339 ? 9.769 -12.299 7.901 1.00 93.88 339 MET A O 1
ATOM 2724 N N . ILE A 1 340 ? 9.269 -10.115 7.738 1.00 94.81 340 ILE A N 1
ATOM 2725 C CA . ILE A 1 340 ? 8.700 -10.191 6.380 1.00 94.81 340 ILE A CA 1
ATOM 2726 C C . ILE A 1 340 ? 9.760 -10.636 5.364 1.00 94.81 340 ILE A C 1
ATOM 2728 O O . ILE A 1 340 ? 9.497 -11.483 4.510 1.00 94.81 340 ILE A O 1
ATOM 2732 N N . ALA A 1 341 ? 10.979 -10.107 5.462 1.00 94.12 341 ALA A N 1
ATOM 2733 C CA . ALA A 1 341 ? 12.072 -10.507 4.581 1.00 94.12 341 ALA A CA 1
ATOM 2734 C C . ALA A 1 341 ? 12.499 -11.968 4.797 1.00 94.12 341 ALA A C 1
ATOM 2736 O O . ALA A 1 341 ? 12.765 -12.682 3.828 1.00 94.12 341 ALA A O 1
ATOM 2737 N N . ILE A 1 342 ? 12.512 -12.441 6.046 1.00 92.12 342 ILE A N 1
ATOM 2738 C CA . ILE A 1 342 ? 12.777 -13.850 6.367 1.00 92.12 342 ILE A CA 1
ATOM 2739 C C . ILE A 1 342 ? 11.672 -14.752 5.813 1.00 92.12 342 ILE A C 1
ATOM 2741 O O . ILE A 1 342 ? 11.992 -15.779 5.210 1.00 92.12 342 ILE A O 1
ATOM 2745 N N . GLN A 1 343 ? 10.399 -14.359 5.932 1.00 92.38 343 GLN A N 1
ATOM 2746 C CA . GLN A 1 343 ? 9.284 -15.069 5.297 1.00 92.38 343 GLN A CA 1
ATOM 2747 C C . GLN A 1 343 ? 9.506 -15.188 3.789 1.00 92.38 343 GLN A C 1
ATOM 2749 O O . GLN A 1 343 ? 9.437 -16.283 3.240 1.00 92.38 343 GLN A O 1
ATOM 2754 N N . ALA A 1 344 ? 9.852 -14.083 3.126 1.00 91.50 344 ALA A N 1
ATOM 2755 C CA . ALA A 1 344 ? 10.098 -14.065 1.689 1.00 91.50 344 ALA A CA 1
ATOM 2756 C C . ALA A 1 344 ? 11.272 -14.973 1.271 1.00 91.50 344 ALA A C 1
ATOM 2758 O O . ALA A 1 344 ? 11.184 -15.661 0.257 1.00 91.50 344 ALA A O 1
ATOM 2759 N N . LEU A 1 345 ? 12.368 -15.009 2.039 1.00 90.19 345 LEU A N 1
ATOM 2760 C CA . LEU A 1 345 ? 13.532 -15.858 1.736 1.00 90.19 345 LEU A CA 1
ATOM 2761 C C . LEU A 1 345 ? 13.275 -17.346 1.981 1.00 90.19 345 LEU A C 1
ATOM 2763 O O . LEU A 1 345 ? 13.776 -18.199 1.246 1.00 90.19 345 LEU A O 1
ATOM 2767 N N . THR A 1 346 ? 12.556 -17.666 3.052 1.00 88.38 346 THR A N 1
ATOM 2768 C CA . THR A 1 346 ? 12.391 -19.048 3.517 1.00 88.38 346 THR A CA 1
ATOM 2769 C C . THR A 1 346 ? 11.128 -19.709 2.984 1.00 88.38 346 THR A C 1
ATOM 2771 O O . THR A 1 346 ? 11.102 -20.934 2.890 1.00 88.38 346 THR A O 1
ATOM 2774 N N . GLY A 1 347 ? 10.113 -18.925 2.612 1.00 87.56 347 GLY A N 1
ATOM 2775 C CA . GLY A 1 347 ? 8.764 -19.409 2.315 1.00 87.56 347 GLY A CA 1
ATOM 2776 C C . GLY A 1 347 ? 8.000 -19.888 3.556 1.00 87.56 347 GLY A C 1
ATOM 2777 O O . GLY A 1 347 ? 6.967 -20.534 3.408 1.00 87.56 347 GLY A O 1
ATOM 2778 N N . LEU A 1 348 ? 8.512 -19.622 4.766 1.00 86.81 348 LEU A N 1
ATOM 2779 C CA . LEU A 1 348 ? 7.952 -20.087 6.038 1.00 86.81 348 LEU A CA 1
ATOM 2780 C C . LEU A 1 348 ? 7.305 -18.940 6.813 1.00 86.81 348 LEU A C 1
ATOM 2782 O O . LEU A 1 348 ? 7.814 -17.820 6.807 1.00 86.81 348 LEU A O 1
ATOM 2786 N N . ASP A 1 349 ? 6.230 -19.241 7.544 1.00 83.56 349 ASP A N 1
ATOM 2787 C CA . ASP A 1 349 ? 5.627 -18.296 8.485 1.00 83.56 349 ASP A CA 1
ATOM 2788 C C . ASP A 1 349 ? 6.611 -17.985 9.635 1.00 83.56 349 ASP A C 1
ATOM 2790 O O . ASP A 1 349 ? 7.000 -18.899 10.375 1.00 83.56 349 ASP A O 1
ATOM 2794 N N . PRO A 1 350 ? 7.009 -16.713 9.830 1.00 79.88 350 PRO A N 1
ATOM 2795 C CA . PRO A 1 350 ? 7.959 -16.332 10.869 1.00 79.88 350 PRO A CA 1
ATOM 2796 C C . PRO A 1 350 ? 7.505 -16.633 12.303 1.00 79.88 350 PRO A C 1
ATOM 2798 O O . PRO A 1 350 ? 8.347 -16.750 13.196 1.00 79.88 350 PRO A O 1
ATOM 2801 N N . SER A 1 351 ? 6.197 -16.743 12.547 1.00 79.06 351 SER A N 1
ATOM 2802 C CA . SER A 1 351 ? 5.646 -17.060 13.870 1.00 79.06 351 SER A CA 1
ATOM 2803 C C . SER A 1 351 ? 5.917 -18.508 14.296 1.00 79.06 351 SER A C 1
ATOM 2805 O O . SER A 1 351 ? 6.069 -18.772 15.488 1.00 79.06 351 SER A O 1
ATOM 2807 N N . GLY A 1 352 ? 6.054 -19.422 13.330 1.00 79.44 352 GLY A N 1
ATOM 2808 C CA . GLY A 1 352 ? 6.325 -20.844 13.555 1.00 79.44 352 GLY A CA 1
ATOM 2809 C C . GLY A 1 352 ? 7.811 -21.209 13.639 1.00 79.44 352 GLY A C 1
ATOM 2810 O O . GLY A 1 352 ? 8.143 -22.384 13.793 1.00 79.44 352 GLY A O 1
ATOM 2811 N N . LEU A 1 353 ? 8.722 -20.238 13.517 1.00 85.88 353 LEU A N 1
ATOM 2812 C CA . LEU A 1 353 ? 10.160 -20.506 13.516 1.00 85.88 353 LEU A CA 1
ATOM 2813 C C . LEU A 1 353 ? 10.689 -20.792 14.936 1.00 85.88 353 LEU A C 1
ATOM 2815 O O . LEU A 1 353 ? 10.365 -20.059 15.876 1.00 85.88 353 LEU A O 1
ATOM 2819 N N . PRO A 1 354 ? 11.547 -21.818 15.111 1.00 89.06 354 PRO A N 1
ATOM 2820 C CA . PRO A 1 354 ? 12.118 -22.145 16.413 1.00 89.06 354 PRO A CA 1
ATOM 2821 C C . PRO A 1 354 ? 13.047 -21.033 16.905 1.00 89.06 354 PRO A C 1
ATOM 2823 O O . PRO A 1 354 ? 13.704 -20.362 16.107 1.00 89.06 354 PRO A O 1
ATOM 2826 N N . ARG A 1 355 ? 13.145 -20.871 18.227 1.00 90.50 355 ARG A N 1
ATOM 2827 C CA . ARG A 1 355 ? 14.008 -19.876 18.877 1.00 90.50 355 ARG A CA 1
ATOM 2828 C C . ARG A 1 355 ? 15.158 -20.537 19.624 1.00 90.50 355 ARG A C 1
ATOM 2830 O O . ARG A 1 355 ? 15.032 -21.676 20.070 1.00 90.50 355 ARG A O 1
ATOM 2837 N N . ASP A 1 356 ? 16.274 -19.827 19.732 1.00 87.06 356 ASP A N 1
ATOM 2838 C CA . ASP A 1 356 ? 17.383 -20.217 20.601 1.00 87.06 356 ASP A CA 1
ATOM 2839 C C . ASP A 1 356 ? 17.120 -19.829 22.070 1.00 87.06 356 ASP A C 1
ATOM 2841 O O . ASP A 1 356 ? 16.092 -19.233 22.405 1.00 87.06 356 ASP A O 1
ATOM 2845 N N . ALA A 1 357 ? 18.064 -20.160 22.956 1.00 85.25 357 ALA A N 1
ATOM 2846 C CA . ALA A 1 357 ? 17.981 -19.838 24.382 1.00 85.25 357 ALA A CA 1
ATOM 2847 C C . ALA A 1 357 ? 17.929 -18.324 24.679 1.00 85.25 357 ALA A C 1
ATOM 2849 O O . ALA A 1 357 ? 17.475 -17.934 25.749 1.00 85.25 357 ALA A O 1
ATOM 2850 N N . ASN A 1 358 ? 18.354 -17.481 23.733 1.00 81.31 358 ASN A N 1
ATOM 2851 C CA . ASN A 1 358 ? 18.349 -16.022 23.845 1.00 81.31 358 ASN A CA 1
ATOM 2852 C C . ASN A 1 358 ? 17.094 -15.396 23.203 1.00 81.31 358 ASN A C 1
ATOM 2854 O O . ASN A 1 358 ? 16.983 -14.176 23.114 1.00 81.31 358 ASN A O 1
ATOM 2858 N N . GLY A 1 359 ? 16.154 -16.215 22.718 1.00 83.38 359 GLY A N 1
ATOM 2859 C CA . GLY A 1 359 ? 14.922 -15.765 22.074 1.00 83.38 359 GLY A CA 1
ATOM 2860 C C . GLY A 1 359 ? 15.074 -15.354 20.606 1.00 83.38 359 GLY A C 1
ATOM 2861 O O . GLY A 1 359 ? 14.075 -14.957 19.990 1.00 83.38 359 GLY A O 1
ATOM 2862 N N . ASN A 1 360 ? 16.266 -15.480 20.013 1.00 86.62 360 ASN A N 1
ATOM 2863 C CA . ASN A 1 360 ? 16.488 -15.182 18.599 1.00 86.62 360 ASN A CA 1
ATOM 2864 C C . ASN A 1 360 ? 15.881 -16.278 17.730 1.00 86.62 360 ASN A C 1
ATOM 2866 O O . ASN A 1 360 ? 15.941 -17.463 18.060 1.00 86.62 360 ASN A O 1
ATOM 2870 N N . ILE A 1 361 ? 15.302 -15.890 16.598 1.00 89.69 361 ILE A N 1
ATOM 2871 C CA . ILE A 1 361 ? 14.749 -16.862 15.657 1.00 89.69 361 ILE A CA 1
ATOM 2872 C C . ILE A 1 361 ? 15.870 -17.601 14.930 1.00 89.69 361 ILE A C 1
ATOM 2874 O O . ILE A 1 361 ? 16.795 -17.007 14.385 1.00 89.69 361 ILE A O 1
ATOM 2878 N N . ILE A 1 362 ? 15.765 -18.921 14.877 1.00 89.31 362 ILE A N 1
ATOM 2879 C CA . ILE A 1 362 ? 16.664 -19.764 14.104 1.00 89.31 362 ILE A CA 1
ATOM 2880 C C . ILE A 1 362 ? 15.982 -19.980 12.763 1.00 89.31 362 ILE A C 1
ATOM 2882 O O . ILE A 1 362 ? 14.964 -20.654 12.735 1.00 89.31 362 ILE A O 1
ATOM 2886 N N . TRP A 1 363 ? 16.525 -19.440 11.669 1.00 90.56 363 TRP A N 1
ATOM 2887 C CA . TRP A 1 363 ? 15.885 -19.490 10.338 1.00 90.56 363 TRP A CA 1
ATOM 2888 C C . TRP A 1 363 ? 16.855 -19.793 9.180 1.00 90.56 363 TRP A C 1
ATOM 2890 O O . TRP A 1 363 ? 16.461 -20.313 8.136 1.00 90.56 363 TRP A O 1
ATOM 2900 N N . ARG A 1 364 ? 18.158 -19.551 9.367 1.00 89.06 364 ARG A N 1
ATOM 2901 C CA . ARG A 1 364 ? 19.179 -19.711 8.315 1.00 89.06 364 ARG A CA 1
ATOM 2902 C C . ARG A 1 364 ? 19.274 -21.126 7.727 1.00 89.06 364 ARG A C 1
ATOM 2904 O O . ARG A 1 364 ? 19.674 -21.275 6.579 1.00 89.06 364 ARG A O 1
ATOM 2911 N N . ARG A 1 365 ? 18.877 -22.166 8.475 1.00 86.69 365 ARG A N 1
ATOM 2912 C CA . ARG A 1 365 ? 18.913 -23.575 8.022 1.00 86.69 365 ARG A CA 1
ATOM 2913 C C . ARG A 1 365 ? 18.008 -23.870 6.814 1.00 86.69 365 ARG A C 1
ATOM 2915 O O . ARG A 1 365 ? 18.188 -24.899 6.174 1.00 86.69 365 ARG A O 1
ATOM 2922 N N . TRP A 1 366 ? 17.053 -22.987 6.509 1.00 84.88 366 TRP A N 1
ATOM 2923 C CA . TRP A 1 366 ? 16.134 -23.120 5.369 1.00 84.88 366 TRP A CA 1
ATOM 2924 C C . TRP A 1 366 ? 16.566 -22.326 4.124 1.00 84.88 366 TRP A C 1
ATOM 2926 O O . TRP A 1 366 ? 15.840 -22.308 3.119 1.00 84.88 366 TRP A O 1
ATOM 2936 N N . LEU A 1 367 ? 17.747 -21.700 4.164 1.00 81.25 367 LEU A N 1
ATOM 2937 C CA . LEU A 1 367 ? 18.373 -21.058 3.010 1.00 81.25 367 LEU A CA 1
ATOM 2938 C C . LEU A 1 367 ? 18.953 -22.108 2.049 1.00 81.25 367 LEU A C 1
ATOM 2940 O O . LEU A 1 367 ? 19.545 -23.095 2.476 1.00 81.25 367 LEU A O 1
ATOM 2944 N N . GLN A 1 368 ? 18.780 -21.890 0.741 1.00 63.69 368 GLN A N 1
ATOM 2945 C CA . GLN A 1 368 ? 19.269 -22.804 -0.303 1.00 63.69 368 GLN A CA 1
ATOM 2946 C C . GLN A 1 368 ? 20.800 -22.760 -0.477 1.00 63.69 368 GLN A C 1
ATOM 2948 O O . GLN A 1 368 ? 21.392 -23.736 -0.931 1.00 63.69 368 GLN A O 1
ATOM 2953 N N . GLU A 1 369 ? 21.456 -21.664 -0.086 1.00 61.12 369 GLU A N 1
ATOM 2954 C CA . GLU A 1 369 ? 22.909 -21.496 -0.186 1.00 61.12 369 GLU A CA 1
ATOM 2955 C C . GLU A 1 369 ? 23.588 -21.875 1.143 1.00 61.12 369 GLU A C 1
ATOM 2957 O O . GLU A 1 369 ? 23.416 -21.206 2.166 1.00 61.12 369 GLU A O 1
ATOM 2962 N N . LYS A 1 370 ? 24.382 -22.957 1.142 1.00 48.28 370 LYS A N 1
ATOM 2963 C CA . LYS A 1 370 ? 25.243 -23.338 2.275 1.00 48.28 370 LYS A CA 1
ATOM 2964 C C . LYS A 1 370 ? 26.404 -22.343 2.391 1.00 48.28 370 LYS A C 1
ATOM 2966 O O . LYS A 1 370 ? 27.463 -22.548 1.812 1.00 48.28 370 LYS A O 1
ATOM 2971 N N . GLY A 1 371 ? 26.196 -21.266 3.139 1.00 48.25 371 GLY A N 1
ATOM 2972 C CA . GLY A 1 371 ? 27.218 -20.257 3.407 1.00 48.25 371 GLY A CA 1
ATOM 2973 C C . GLY A 1 371 ? 26.573 -18.919 3.719 1.00 48.25 371 GLY A C 1
ATOM 2974 O O . GLY A 1 371 ? 26.116 -18.228 2.819 1.00 48.25 371 GLY A O 1
ATOM 2975 N N . SER A 1 372 ? 26.507 -18.588 5.007 1.00 50.25 372 SER A N 1
ATOM 2976 C CA . SER A 1 372 ? 26.033 -17.318 5.566 1.00 50.25 372 SER A CA 1
ATOM 2977 C C . SER A 1 372 ? 26.265 -16.117 4.639 1.00 50.25 372 SER A C 1
ATOM 2979 O O . SER A 1 372 ? 27.387 -15.634 4.488 1.00 50.25 372 SER A O 1
ATOM 2981 N N . THR A 1 373 ? 25.197 -15.640 3.997 1.00 74.62 373 THR A N 1
ATOM 2982 C CA . THR A 1 373 ? 25.257 -14.449 3.149 1.00 74.62 373 THR A CA 1
ATOM 2983 C C . THR A 1 373 ? 25.206 -13.201 4.033 1.00 74.62 373 THR A C 1
ATOM 2985 O O . THR A 1 373 ? 24.463 -13.171 5.006 1.00 74.62 373 THR A O 1
ATOM 2988 N N . LYS A 1 374 ? 25.918 -12.126 3.670 1.00 86.06 374 LYS A N 1
ATOM 2989 C CA . LYS A 1 374 ? 25.878 -10.845 4.409 1.00 86.06 374 LYS A CA 1
ATOM 2990 C C . LYS A 1 374 ? 24.454 -10.287 4.635 1.00 86.06 374 LYS A C 1
ATOM 2992 O O . LYS A 1 374 ? 24.240 -9.517 5.559 1.00 86.06 374 LYS A O 1
ATOM 2997 N N . LEU A 1 375 ? 23.479 -10.656 3.791 1.00 88.69 375 LEU A N 1
ATOM 2998 C CA . LEU A 1 375 ? 22.068 -10.281 3.980 1.00 88.69 375 LEU A CA 1
ATOM 2999 C C . LEU A 1 375 ? 21.467 -10.984 5.198 1.00 88.69 375 LEU A C 1
ATOM 3001 O O . LEU A 1 375 ? 20.705 -10.374 5.935 1.00 88.69 375 LEU A O 1
ATOM 3005 N N . ALA A 1 376 ? 21.818 -12.250 5.420 1.00 89.81 376 ALA A N 1
ATOM 3006 C CA . ALA A 1 376 ? 21.363 -12.983 6.590 1.00 89.81 376 ALA A CA 1
ATOM 3007 C C . ALA A 1 376 ? 21.904 -12.366 7.891 1.00 89.81 376 ALA A C 1
ATOM 3009 O O . ALA A 1 376 ? 21.178 -12.343 8.876 1.00 89.81 376 ALA A O 1
ATOM 3010 N N . ASP A 1 377 ? 23.114 -11.792 7.878 1.00 89.88 377 ASP A N 1
ATOM 3011 C CA . ASP A 1 377 ? 23.675 -11.075 9.037 1.00 89.88 377 ASP A CA 1
ATOM 3012 C C . ASP A 1 377 ? 22.892 -9.799 9.366 1.00 89.88 377 ASP A C 1
ATOM 3014 O O . ASP A 1 377 ? 22.584 -9.544 10.529 1.00 89.88 377 ASP A O 1
ATOM 3018 N N . ILE A 1 378 ? 22.496 -9.040 8.340 1.00 92.56 378 ILE A N 1
ATOM 3019 C CA . ILE A 1 378 ? 21.614 -7.878 8.510 1.00 92.56 378 ILE A CA 1
ATOM 3020 C C . ILE A 1 378 ? 20.256 -8.319 9.057 1.00 92.56 378 ILE A C 1
ATOM 3022 O O . ILE A 1 378 ? 19.754 -7.718 10.001 1.00 92.56 378 ILE A O 1
ATOM 3026 N N . LEU A 1 379 ? 19.668 -9.379 8.494 1.00 93.12 379 LEU A N 1
ATOM 3027 C CA . LEU A 1 379 ? 18.358 -9.868 8.919 1.00 93.12 379 LEU A CA 1
ATOM 3028 C C . LEU A 1 379 ? 18.370 -10.401 10.353 1.00 93.12 379 LEU A C 1
ATOM 3030 O O . LEU A 1 379 ? 17.451 -10.076 11.097 1.00 93.12 379 LEU A O 1
ATOM 3034 N N . ASP A 1 380 ? 19.414 -11.122 10.773 1.00 91.56 380 ASP A N 1
ATOM 3035 C CA . ASP A 1 380 ? 19.594 -11.524 12.175 1.00 91.56 380 ASP A CA 1
ATOM 3036 C C . ASP A 1 380 ? 19.634 -10.310 13.106 1.00 91.56 380 ASP A C 1
ATOM 3038 O O . ASP A 1 380 ? 18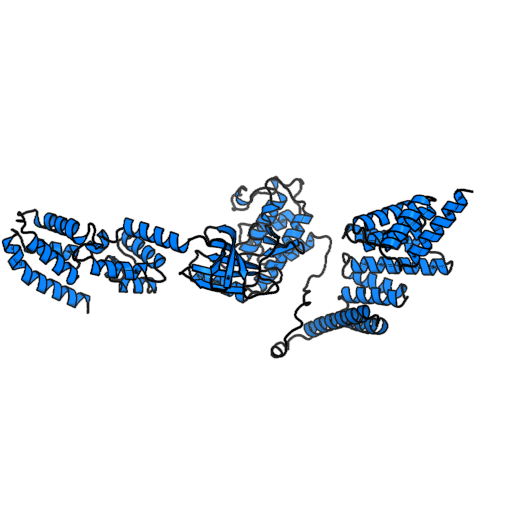.989 -10.313 14.153 1.00 91.56 380 ASP A O 1
ATOM 3042 N N . LYS A 1 381 ? 20.346 -9.248 12.707 1.00 92.69 381 LYS A N 1
ATOM 3043 C CA . LYS A 1 381 ? 20.423 -8.009 13.485 1.00 92.69 381 LYS A CA 1
ATOM 3044 C C . LYS A 1 381 ? 19.077 -7.271 13.529 1.00 92.69 381 LYS A C 1
ATOM 3046 O O . LYS A 1 381 ? 18.681 -6.788 14.587 1.00 92.69 381 LYS A O 1
ATOM 3051 N N . MET A 1 382 ? 18.337 -7.229 12.416 1.00 93.88 382 MET A N 1
ATOM 3052 C CA . MET A 1 382 ? 16.990 -6.639 12.356 1.00 93.88 382 MET A CA 1
ATOM 3053 C C . MET A 1 382 ? 15.998 -7.360 13.274 1.00 93.88 382 MET A C 1
ATOM 3055 O O . MET A 1 382 ? 15.160 -6.707 13.886 1.00 93.88 382 MET A O 1
ATOM 3059 N N . VAL A 1 383 ? 16.080 -8.691 13.378 1.00 92.94 383 VAL A N 1
ATOM 3060 C CA . VAL A 1 383 ? 15.112 -9.509 14.136 1.00 92.94 383 VAL A CA 1
ATOM 3061 C C . VAL A 1 383 ? 15.578 -9.924 15.532 1.00 92.94 383 VAL A C 1
ATOM 3063 O O . VAL A 1 383 ? 14.865 -10.679 16.202 1.00 92.94 383 VAL A O 1
ATOM 3066 N N . SER A 1 384 ? 16.746 -9.443 15.967 1.00 88.81 384 SER A N 1
ATOM 3067 C CA . SER A 1 384 ? 17.349 -9.752 17.266 1.00 88.81 384 SER A CA 1
ATOM 3068 C C . SER A 1 384 ? 16.355 -9.551 18.411 1.00 88.81 384 SER A C 1
ATOM 3070 O O . SER A 1 384 ? 15.649 -8.543 18.464 1.00 88.81 384 SER A O 1
ATOM 3072 N N . ALA A 1 385 ? 16.304 -10.500 19.346 1.00 80.44 385 ALA A N 1
ATOM 3073 C CA . ALA A 1 385 ? 15.553 -10.346 20.593 1.00 80.44 385 ALA A CA 1
ATOM 3074 C C . ALA A 1 385 ? 16.342 -9.553 21.653 1.00 80.44 385 ALA A C 1
ATOM 3076 O O . ALA A 1 385 ? 15.742 -8.996 22.567 1.00 80.44 385 ALA A O 1
ATOM 3077 N N . ASP A 1 386 ? 17.666 -9.479 21.498 1.00 78.50 386 ASP A N 1
ATOM 3078 C CA . ASP A 1 386 ? 18.574 -8.699 22.337 1.00 78.50 386 ASP A CA 1
ATOM 3079 C C . ASP A 1 386 ? 18.560 -7.225 21.899 1.00 78.50 386 ASP A C 1
ATOM 3081 O O . ASP A 1 386 ? 18.951 -6.910 20.767 1.00 78.50 386 ASP A O 1
ATOM 3085 N N . GLY A 1 387 ? 18.088 -6.347 22.790 1.00 69.81 387 GLY A N 1
ATOM 3086 C CA . GLY A 1 387 ? 17.914 -4.915 22.544 1.00 69.81 387 GLY A CA 1
ATOM 3087 C C . GLY A 1 387 ? 19.219 -4.168 22.268 1.00 69.81 387 GLY A C 1
ATOM 3088 O O . GLY A 1 387 ? 19.206 -3.217 21.494 1.00 69.81 387 GLY A O 1
ATOM 3089 N N . GLU A 1 388 ? 20.355 -4.629 22.800 1.00 73.12 388 GLU A N 1
ATOM 3090 C CA . GLU A 1 388 ? 21.662 -4.004 22.534 1.00 73.12 388 GLU A CA 1
ATOM 3091 C C . GLU A 1 388 ? 22.191 -4.327 21.131 1.00 73.12 388 GLU A C 1
ATOM 3093 O O . GLU A 1 388 ? 23.014 -3.600 20.574 1.00 73.12 388 GLU A O 1
ATOM 3098 N N . ARG A 1 389 ? 21.711 -5.424 20.536 1.00 77.62 389 ARG A N 1
ATOM 3099 C CA . ARG A 1 389 ? 22.118 -5.871 19.199 1.00 77.62 389 ARG A CA 1
ATOM 3100 C C . ARG A 1 389 ? 21.192 -5.379 18.094 1.00 77.62 389 ARG A C 1
ATOM 3102 O O . ARG A 1 389 ? 21.548 -5.522 16.928 1.00 77.62 389 ARG A O 1
ATOM 3109 N N . GLN A 1 390 ? 20.028 -4.820 18.420 1.00 84.75 390 GLN A N 1
ATOM 3110 C CA . GLN A 1 390 ? 19.087 -4.310 17.423 1.00 84.75 390 GLN A CA 1
ATOM 3111 C C . GLN A 1 390 ? 19.642 -3.082 16.695 1.00 84.75 390 GLN A C 1
ATOM 3113 O O . GLN A 1 390 ? 20.501 -2.355 17.191 1.00 84.75 390 GLN A O 1
ATOM 3118 N N . TYR A 1 391 ? 19.134 -2.839 15.489 1.00 88.25 391 TYR A N 1
ATOM 3119 C CA . TYR A 1 391 ? 19.358 -1.552 14.844 1.00 88.25 391 TYR A CA 1
ATOM 3120 C C . TYR A 1 391 ? 18.611 -0.448 15.609 1.00 88.25 391 TYR A C 1
ATOM 3122 O O . TYR A 1 391 ? 17.405 -0.587 15.827 1.00 88.25 391 TYR A O 1
ATOM 3130 N N . PRO A 1 392 ? 19.287 0.653 15.977 1.00 86.00 39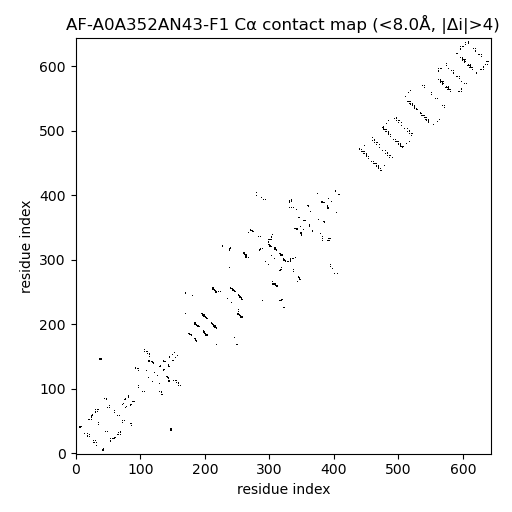2 PRO A N 1
ATOM 3131 C CA . PRO A 1 392 ? 18.661 1.768 16.682 1.00 86.00 392 PRO A CA 1
ATOM 3132 C C . PRO A 1 392 ? 17.832 2.661 15.747 1.00 86.00 392 PRO A C 1
ATOM 3134 O O . PRO A 1 392 ? 16.984 3.414 16.214 1.00 86.00 392 PRO A O 1
ATOM 3137 N N . SER A 1 393 ? 18.066 2.598 14.430 1.00 90.00 393 SER A N 1
ATOM 3138 C CA . SER A 1 393 ? 17.339 3.384 13.429 1.00 90.00 393 SER A CA 1
ATOM 3139 C C . SER A 1 393 ? 17.266 2.678 12.075 1.00 90.00 393 SER A C 1
ATOM 3141 O O . SER A 1 393 ? 18.125 1.860 11.731 1.00 90.00 393 SER A O 1
ATOM 3143 N N . VAL A 1 394 ? 16.260 3.038 11.274 1.00 89.69 394 VAL A N 1
ATOM 3144 C CA . VAL A 1 394 ? 16.104 2.555 9.893 1.00 89.69 394 VAL A CA 1
ATOM 3145 C C . VAL A 1 394 ? 17.281 2.984 9.010 1.00 89.69 394 VAL A C 1
ATOM 3147 O O . VAL A 1 394 ? 17.746 2.194 8.186 1.00 89.69 394 VAL A O 1
ATOM 3150 N N . ALA A 1 395 ? 17.821 4.185 9.228 1.00 87.94 395 ALA A N 1
ATOM 3151 C CA . ALA A 1 395 ? 18.972 4.704 8.494 1.00 87.94 395 ALA A CA 1
ATOM 3152 C C . ALA A 1 395 ? 20.202 3.779 8.576 1.00 87.94 395 ALA A C 1
ATOM 3154 O O . ALA A 1 395 ? 20.909 3.596 7.582 1.00 87.94 395 ALA A O 1
ATOM 3155 N N . GLU A 1 396 ? 20.448 3.144 9.727 1.00 90.38 396 GLU A N 1
ATOM 3156 C CA . GLU A 1 396 ? 21.540 2.174 9.861 1.00 90.38 396 GLU A CA 1
ATOM 3157 C C . GLU A 1 396 ? 21.293 0.890 9.065 1.00 90.38 396 GLU A C 1
ATOM 3159 O O . GLU A 1 396 ? 22.218 0.374 8.433 1.00 90.38 396 GLU A O 1
ATOM 3164 N N . VAL A 1 397 ? 20.049 0.401 9.046 1.00 91.38 397 VAL A N 1
ATOM 3165 C CA . VAL A 1 397 ? 19.667 -0.769 8.244 1.00 91.38 397 VAL A CA 1
ATOM 3166 C C . VAL A 1 397 ? 19.862 -0.471 6.759 1.00 91.38 397 VAL A C 1
ATOM 3168 O O . VAL A 1 397 ? 20.484 -1.259 6.046 1.00 91.38 397 VAL A O 1
ATOM 3171 N N . LEU A 1 398 ? 19.377 0.686 6.294 1.00 86.00 398 LEU A N 1
ATOM 3172 C CA . LEU A 1 398 ? 19.530 1.147 4.913 1.00 86.00 398 LEU A CA 1
ATOM 3173 C C . LEU A 1 398 ? 21.009 1.268 4.523 1.00 86.00 398 LEU A C 1
ATOM 3175 O O . LEU A 1 398 ? 21.397 0.850 3.432 1.00 86.00 398 LEU A O 1
ATOM 3179 N N . ASN A 1 399 ? 21.857 1.774 5.423 1.00 86.06 399 ASN A N 1
ATOM 3180 C CA . ASN A 1 399 ? 23.299 1.857 5.199 1.00 86.06 399 ASN A CA 1
ATOM 3181 C C . ASN A 1 399 ? 23.948 0.471 5.053 1.00 86.06 399 ASN A C 1
ATOM 3183 O O . ASN A 1 399 ? 24.774 0.270 4.161 1.00 86.06 399 ASN A O 1
ATOM 3187 N N . ASP A 1 400 ? 23.583 -0.498 5.894 1.00 87.12 400 ASP A N 1
ATOM 3188 C CA . ASP A 1 400 ? 24.118 -1.858 5.800 1.00 87.12 400 ASP A CA 1
ATOM 3189 C C . ASP A 1 400 ? 23.597 -2.608 4.565 1.00 87.12 400 ASP A C 1
ATOM 3191 O O . ASP A 1 400 ? 24.384 -3.257 3.870 1.00 87.12 400 ASP A O 1
ATOM 3195 N N . LEU A 1 401 ? 22.315 -2.459 4.215 1.00 83.38 401 LEU A N 1
ATOM 3196 C CA . LEU A 1 401 ? 21.742 -3.017 2.983 1.00 83.38 401 LEU A CA 1
ATOM 3197 C C . LEU A 1 401 ? 22.368 -2.394 1.732 1.00 83.38 401 LEU A C 1
ATOM 3199 O O . LEU A 1 401 ? 22.675 -3.107 0.773 1.00 83.38 401 LEU A O 1
ATOM 3203 N N . GLY A 1 402 ? 22.648 -1.089 1.763 1.00 75.94 402 GLY A N 1
ATOM 3204 C CA . GLY A 1 402 ? 23.338 -0.370 0.693 1.00 75.94 402 GLY A CA 1
ATOM 3205 C C . GLY A 1 402 ? 24.747 -0.902 0.403 1.00 75.94 402 GLY A C 1
ATOM 3206 O O . GLY A 1 402 ? 25.224 -0.781 -0.724 1.00 75.94 402 GLY A O 1
ATOM 3207 N N . LYS A 1 403 ? 25.402 -1.562 1.373 1.00 78.38 403 LYS A N 1
ATOM 3208 C CA . LYS A 1 403 ? 26.696 -2.249 1.175 1.00 78.38 403 LYS A CA 1
ATOM 3209 C C . LYS A 1 403 ? 26.562 -3.594 0.450 1.00 78.38 403 LYS A C 1
ATOM 3211 O O . LYS A 1 403 ? 27.573 -4.134 -0.004 1.00 78.38 403 LYS A O 1
ATOM 3216 N N . LEU A 1 404 ? 25.359 -4.172 0.396 1.00 70.75 404 LEU A N 1
ATOM 3217 C CA . LEU A 1 404 ? 25.073 -5.452 -0.269 1.00 70.75 404 LEU A CA 1
ATOM 3218 C C . LEU A 1 404 ? 24.548 -5.286 -1.684 1.00 70.75 404 LEU A C 1
ATOM 3220 O O . LEU A 1 404 ? 24.700 -6.200 -2.496 1.00 70.75 404 LEU A O 1
ATOM 3224 N N . ALA A 1 405 ? 23.946 -4.136 -1.966 1.00 53.09 405 ALA A N 1
ATOM 3225 C CA . ALA A 1 405 ? 23.679 -3.720 -3.324 1.00 53.09 405 ALA A CA 1
ATOM 3226 C C . ALA A 1 405 ? 25.022 -3.527 -4.066 1.00 53.09 405 ALA A C 1
ATOM 3228 O O . ALA A 1 405 ? 25.969 -2.991 -3.478 1.00 53.09 405 ALA A O 1
ATOM 3229 N N . PRO A 1 406 ? 25.159 -3.954 -5.338 1.00 35.16 406 PRO A N 1
ATOM 3230 C CA . PRO A 1 406 ? 26.289 -3.520 -6.162 1.00 35.16 406 PRO A CA 1
ATOM 3231 C C . PRO A 1 406 ? 26.362 -1.989 -6.087 1.00 35.16 406 PRO A C 1
ATOM 3233 O O . PRO A 1 406 ? 25.324 -1.343 -6.200 1.00 35.16 406 PRO A O 1
ATOM 3236 N N . ARG A 1 407 ? 27.553 -1.444 -5.776 1.00 28.19 407 ARG A N 1
ATOM 3237 C CA . ARG A 1 407 ? 27.790 -0.044 -5.358 1.00 28.19 407 ARG A CA 1
ATOM 3238 C C . ARG A 1 407 ? 26.817 0.954 -6.012 1.00 28.19 407 ARG A C 1
ATOM 3240 O O . ARG A 1 407 ? 27.114 1.507 -7.061 1.00 28.19 407 ARG A O 1
ATOM 3247 N N . LYS A 1 408 ? 25.733 1.275 -5.303 1.00 28.92 408 LYS A N 1
ATOM 3248 C CA . LYS A 1 408 ? 25.012 2.543 -5.420 1.00 28.92 408 LYS A CA 1
ATOM 3249 C C . LYS A 1 408 ? 25.610 3.494 -4.390 1.00 28.92 408 LYS A C 1
ATOM 3251 O O . LYS A 1 408 ? 25.730 3.149 -3.216 1.00 28.92 408 LYS A O 1
ATOM 3256 N N . ARG A 1 409 ? 26.017 4.693 -4.808 1.00 24.09 409 ARG A N 1
ATOM 3257 C CA . ARG A 1 409 ? 26.365 5.780 -3.883 1.00 24.09 409 ARG A CA 1
ATOM 3258 C C . ARG A 1 409 ? 25.530 7.010 -4.200 1.00 24.09 409 ARG A C 1
ATOM 3260 O O . ARG A 1 409 ? 25.817 7.715 -5.156 1.00 24.09 409 ARG A O 1
ATOM 3267 N N . GLY A 1 410 ? 24.592 7.291 -3.297 1.00 22.36 410 GLY A N 1
ATOM 3268 C CA . GLY A 1 410 ? 24.071 8.633 -3.048 1.00 22.36 410 GLY A CA 1
ATOM 3269 C C . GLY A 1 410 ? 22.561 8.763 -3.194 1.00 22.36 410 GLY A C 1
ATOM 3270 O O . GLY A 1 410 ? 22.093 9.270 -4.203 1.00 22.36 410 GLY A O 1
ATOM 3271 N N . ILE A 1 411 ? 21.811 8.372 -2.163 1.00 27.53 411 ILE A N 1
ATOM 3272 C CA . ILE A 1 411 ? 20.415 8.786 -1.984 1.00 27.53 411 ILE A CA 1
ATOM 3273 C C . ILE A 1 411 ? 20.406 10.103 -1.192 1.00 27.53 411 ILE A C 1
ATOM 3275 O O . ILE A 1 411 ? 20.998 10.169 -0.115 1.00 27.53 411 ILE A O 1
ATOM 3279 N N . ASN A 1 412 ? 19.754 11.141 -1.731 1.00 22.39 412 ASN A N 1
ATOM 3280 C CA . ASN A 1 412 ? 18.715 11.876 -0.998 1.00 22.39 412 ASN A CA 1
ATOM 3281 C C . ASN A 1 412 ? 17.829 12.735 -1.931 1.00 22.39 412 ASN A C 1
ATOM 3283 O O . ASN A 1 412 ? 18.292 13.743 -2.454 1.00 22.39 412 ASN A O 1
ATOM 3287 N N . ILE A 1 413 ? 16.571 12.279 -2.077 1.00 24.62 413 ILE A N 1
ATOM 3288 C CA . ILE A 1 413 ? 15.281 13.002 -1.957 1.00 24.62 413 ILE A CA 1
ATOM 3289 C C . ILE A 1 413 ? 15.122 14.298 -2.792 1.00 24.62 413 ILE A C 1
ATOM 3291 O O . ILE A 1 413 ? 15.795 15.283 -2.530 1.00 24.62 413 ILE A O 1
ATOM 3295 N N . GLY A 1 414 ? 14.192 14.455 -3.740 1.00 24.27 414 GLY A N 1
ATOM 3296 C CA . GLY A 1 414 ? 13.088 13.617 -4.200 1.00 24.27 414 GLY A CA 1
ATOM 3297 C C . GLY A 1 414 ? 12.274 14.352 -5.285 1.00 24.27 414 GLY A C 1
ATOM 3298 O O . GLY A 1 414 ? 12.085 15.566 -5.225 1.00 24.27 414 GLY A O 1
ATOM 3299 N N . CYS A 1 415 ? 11.781 13.593 -6.271 1.00 25.75 415 CYS A N 1
ATOM 3300 C CA . CYS A 1 415 ? 10.492 13.859 -6.925 1.00 25.75 415 CYS A CA 1
ATOM 3301 C C . CYS A 1 415 ? 9.442 14.034 -5.811 1.00 25.75 415 CYS A C 1
ATOM 3303 O O . CYS A 1 415 ? 9.502 13.324 -4.816 1.00 25.75 415 CYS A O 1
ATOM 3305 N N . VAL A 1 416 ? 8.497 14.966 -5.859 1.00 25.94 416 VAL A N 1
ATOM 3306 C CA . VAL A 1 416 ? 7.391 15.039 -6.817 1.00 25.94 416 VAL A CA 1
ATOM 3307 C C . VAL A 1 416 ? 6.839 16.467 -6.783 1.00 25.94 416 VAL A C 1
ATOM 3309 O O . VAL A 1 416 ? 6.505 16.946 -5.709 1.00 25.94 416 VAL A O 1
ATOM 3312 N N . THR A 1 417 ? 6.646 17.116 -7.934 1.00 25.50 417 THR A N 1
ATOM 3313 C CA . THR A 1 417 ? 5.434 17.929 -8.173 1.00 25.50 417 THR A CA 1
ATOM 3314 C C . THR A 1 417 ? 5.152 18.068 -9.672 1.00 25.50 417 THR A C 1
ATOM 3316 O O . THR A 1 417 ? 5.566 19.004 -10.342 1.00 25.50 417 THR A O 1
ATOM 3319 N N . ALA A 1 418 ? 4.355 17.138 -10.185 1.00 25.70 418 ALA A N 1
ATOM 3320 C CA . ALA A 1 418 ? 3.246 17.449 -11.081 1.00 25.70 418 ALA A CA 1
ATOM 3321 C C . ALA A 1 418 ? 2.104 16.586 -10.528 1.00 25.70 418 ALA A C 1
ATOM 3323 O O . ALA A 1 418 ? 2.166 15.366 -10.596 1.00 25.70 418 ALA A O 1
ATOM 3324 N N . ILE A 1 419 ? 1.148 17.107 -9.763 1.00 26.81 419 ILE A N 1
ATOM 3325 C CA . ILE A 1 419 ? 0.132 18.088 -10.145 1.00 26.81 419 ILE A CA 1
ATOM 3326 C C . ILE A 1 419 ? -0.327 18.807 -8.864 1.00 26.81 419 ILE A C 1
ATOM 3328 O O . ILE A 1 419 ? -0.946 18.160 -8.031 1.00 26.81 419 ILE A O 1
ATOM 3332 N N . VAL A 1 420 ? -0.075 20.116 -8.733 1.00 26.34 420 VAL A N 1
ATOM 3333 C CA . VAL A 1 420 ? -1.034 21.109 -8.194 1.00 26.34 420 VAL A CA 1
ATOM 3334 C C . VAL A 1 420 ? -0.695 22.459 -8.840 1.00 26.34 420 VAL A C 1
ATOM 3336 O O . VAL A 1 420 ? -0.100 23.346 -8.235 1.00 26.34 420 VAL A O 1
ATOM 3339 N N . ILE A 1 421 ? -1.071 22.622 -10.110 1.00 32.81 421 ILE A N 1
ATOM 3340 C CA . ILE A 1 421 ? -1.459 23.948 -10.599 1.00 32.81 421 ILE A CA 1
ATOM 3341 C C . ILE A 1 421 ? -2.922 24.089 -10.202 1.00 32.81 421 ILE A C 1
ATOM 3343 O O . ILE A 1 421 ? -3.787 23.580 -10.898 1.00 32.81 421 ILE A O 1
ATOM 3347 N N . THR A 1 422 ? -3.148 24.687 -9.035 1.00 34.69 422 THR A N 1
ATOM 3348 C CA . THR A 1 422 ? -4.197 25.674 -8.737 1.00 34.69 422 THR A CA 1
ATOM 3349 C C . THR A 1 422 ? -4.132 25.978 -7.239 1.00 34.69 422 THR A C 1
ATOM 3351 O O . THR A 1 422 ? -4.438 25.104 -6.434 1.00 34.69 422 THR A O 1
ATOM 3354 N N . LEU A 1 423 ? -3.792 27.234 -6.912 1.00 33.56 423 LEU A N 1
ATOM 3355 C CA . LEU A 1 423 ? -3.885 27.908 -5.602 1.00 33.56 423 LEU A CA 1
ATOM 3356 C C . LEU A 1 423 ? -2.654 27.840 -4.674 1.00 33.56 423 LEU A C 1
ATOM 3358 O O . LEU A 1 423 ? -2.669 27.177 -3.644 1.00 33.56 423 LEU A O 1
ATOM 3362 N N . ILE A 1 424 ? -1.636 28.662 -4.966 1.00 33.09 424 ILE A N 1
ATOM 3363 C CA . ILE A 1 424 ? -0.794 29.286 -3.928 1.00 33.09 424 ILE A CA 1
ATOM 3364 C C . ILE A 1 424 ? -0.710 30.786 -4.234 1.00 33.09 424 ILE A C 1
ATOM 3366 O O . ILE A 1 424 ? -0.057 31.188 -5.196 1.00 33.09 424 ILE A O 1
ATOM 3370 N N . PRO A 1 425 ? -1.396 31.614 -3.432 1.00 38.12 425 PRO A N 1
ATOM 3371 C CA . PRO A 1 425 ? -0.692 32.720 -2.797 1.00 38.12 425 PRO A CA 1
ATOM 3372 C C . PRO A 1 425 ? -1.134 32.881 -1.333 1.00 38.12 425 PRO A C 1
ATOM 3374 O O . PRO A 1 425 ? -1.915 33.777 -1.049 1.00 38.12 425 PRO A O 1
ATOM 3377 N N . VAL A 1 426 ? -0.654 32.038 -0.401 1.00 35.28 426 VAL A N 1
ATOM 3378 C CA . VAL A 1 426 ? -0.708 32.349 1.055 1.00 35.28 426 VAL A CA 1
ATOM 3379 C C . VAL A 1 426 ? 0.483 31.789 1.861 1.00 35.28 426 VAL A C 1
ATOM 3381 O O . VAL A 1 426 ? 0.890 32.414 2.832 1.00 35.28 426 VAL A O 1
ATOM 3384 N N . ILE A 1 427 ? 1.131 30.684 1.477 1.00 34.81 427 ILE A N 1
ATOM 3385 C CA . ILE A 1 427 ? 2.214 30.096 2.299 1.00 34.81 427 ILE A CA 1
ATOM 3386 C C . ILE A 1 427 ? 3.589 30.571 1.801 1.00 34.81 427 ILE A C 1
ATOM 3388 O O . ILE A 1 427 ? 4.354 29.819 1.207 1.00 34.81 427 ILE A O 1
ATOM 3392 N N . PHE A 1 428 ? 3.880 31.860 1.983 1.00 32.62 428 PHE A N 1
ATOM 3393 C CA . PHE A 1 428 ? 5.197 32.453 1.702 1.00 32.62 428 PHE A CA 1
ATOM 3394 C C . PHE A 1 428 ? 5.684 33.302 2.880 1.00 32.62 428 PHE A C 1
ATOM 3396 O O . PHE A 1 428 ? 6.170 34.413 2.705 1.00 32.62 428 PHE A O 1
ATOM 3403 N N . ILE A 1 429 ? 5.535 32.794 4.103 1.00 33.56 429 ILE A N 1
ATOM 3404 C CA . ILE A 1 429 ? 6.231 33.318 5.281 1.00 33.56 429 ILE A CA 1
ATOM 3405 C C . ILE A 1 429 ? 6.651 32.100 6.112 1.00 33.56 429 ILE A C 1
ATOM 3407 O O . ILE A 1 429 ? 5.824 31.242 6.388 1.00 33.56 429 ILE A O 1
ATOM 3411 N N . VAL A 1 430 ? 7.929 32.054 6.502 1.00 32.56 430 VAL A N 1
ATOM 3412 C CA . VAL A 1 430 ? 8.626 30.991 7.261 1.00 32.56 430 VAL A CA 1
ATOM 3413 C C . VAL A 1 430 ? 9.192 29.840 6.413 1.00 32.56 430 VAL A C 1
ATOM 3415 O O . VAL A 1 430 ? 8.620 28.770 6.369 1.00 32.56 430 VAL A O 1
ATOM 3418 N N . PHE A 1 431 ? 10.340 30.053 5.756 1.00 33.25 431 PHE A N 1
ATOM 3419 C CA . PHE A 1 431 ? 11.476 29.100 5.703 1.00 33.25 431 PHE A CA 1
ATOM 3420 C C . PHE A 1 431 ? 12.661 29.756 4.960 1.00 33.25 431 PHE A C 1
ATOM 3422 O O . PHE A 1 431 ? 13.074 29.365 3.870 1.00 33.25 431 PHE A O 1
ATOM 3429 N N . VAL A 1 432 ? 13.227 30.811 5.555 1.00 37.41 432 VAL A N 1
ATOM 3430 C CA . VAL A 1 432 ? 14.544 31.340 5.165 1.00 37.41 432 VAL A CA 1
ATOM 3431 C C . VAL A 1 432 ? 15.569 30.616 6.030 1.00 37.41 432 VAL A C 1
ATOM 3433 O O . VAL A 1 432 ? 15.708 30.944 7.203 1.00 37.41 432 VAL A O 1
ATOM 3436 N N . GLY A 1 433 ? 16.246 29.594 5.495 1.00 36.12 433 GLY A N 1
ATOM 3437 C CA . GLY A 1 433 ? 17.112 28.787 6.362 1.00 36.12 433 GLY A CA 1
ATOM 3438 C C . GLY A 1 433 ? 18.039 27.745 5.742 1.00 36.12 433 GLY A C 1
ATOM 3439 O O . GLY A 1 433 ? 18.475 26.872 6.473 1.00 36.12 433 GLY A O 1
ATOM 3440 N N . SER A 1 434 ? 18.376 27.780 4.447 1.00 35.06 434 SER A N 1
ATOM 3441 C CA . SER A 1 434 ? 19.630 27.167 3.949 1.00 35.06 434 SER A CA 1
ATOM 3442 C C . SER A 1 434 ? 19.892 27.507 2.478 1.00 35.06 434 SER A C 1
ATOM 3444 O O . SER A 1 434 ? 19.155 27.121 1.573 1.00 35.06 434 SER A O 1
ATOM 3446 N N . LYS A 1 435 ? 21.008 28.196 2.203 1.00 39.56 435 LYS A N 1
ATOM 3447 C CA . LYS A 1 435 ? 21.422 28.568 0.833 1.00 39.56 435 LYS A CA 1
ATOM 3448 C C . LYS A 1 435 ? 21.578 27.360 -0.113 1.00 39.56 435 LYS A C 1
ATOM 3450 O O . LYS A 1 435 ? 21.413 27.523 -1.314 1.00 39.56 435 LYS A O 1
ATOM 3455 N N . LYS A 1 436 ? 21.857 26.160 0.423 1.00 40.44 436 LYS A N 1
ATOM 3456 C CA . LYS A 1 436 ? 21.973 24.901 -0.340 1.00 40.44 436 LYS A CA 1
ATOM 3457 C C . LYS A 1 436 ? 20.628 24.333 -0.811 1.00 40.44 436 LYS A C 1
ATOM 3459 O O . LYS A 1 436 ? 20.562 23.809 -1.917 1.00 40.44 436 LYS A O 1
ATOM 3464 N N . ILE A 1 437 ? 19.566 24.439 -0.010 1.00 43.19 437 ILE A N 1
ATOM 3465 C CA . ILE A 1 437 ? 18.233 23.961 -0.418 1.00 43.19 437 ILE A CA 1
ATOM 3466 C C . ILE A 1 437 ? 17.665 24.889 -1.498 1.00 43.19 437 ILE A C 1
ATOM 3468 O O . ILE A 1 437 ? 17.154 24.416 -2.509 1.00 43.19 437 ILE A O 1
ATOM 3472 N N . ILE A 1 438 ? 17.876 26.203 -1.354 1.00 48.84 438 ILE A N 1
ATOM 3473 C CA . ILE A 1 438 ? 17.490 27.202 -2.363 1.00 48.84 438 ILE A CA 1
ATOM 3474 C C . ILE A 1 438 ? 18.154 26.905 -3.722 1.00 48.84 438 ILE A C 1
ATOM 3476 O O . ILE A 1 438 ? 17.485 26.969 -4.751 1.00 48.84 438 ILE A O 1
ATOM 3480 N N . SER A 1 439 ? 19.439 26.521 -3.745 1.00 51.44 439 SER A N 1
ATOM 3481 C CA . SER A 1 439 ? 20.143 26.209 -4.999 1.00 51.44 439 SER A CA 1
ATOM 3482 C C . SER A 1 439 ? 19.662 24.920 -5.675 1.00 51.44 439 SER A C 1
ATOM 3484 O O . SER A 1 439 ? 19.550 24.896 -6.897 1.00 51.44 439 SER A O 1
ATOM 3486 N N . VAL A 1 440 ? 19.332 23.866 -4.916 1.00 62.84 440 VAL A N 1
ATOM 3487 C CA . VAL A 1 440 ? 18.827 22.602 -5.496 1.00 62.84 440 VAL A CA 1
ATOM 3488 C C . VAL A 1 440 ? 17.440 22.803 -6.112 1.00 62.84 440 VAL A C 1
ATOM 3490 O O . VAL A 1 440 ? 17.205 22.407 -7.253 1.00 62.84 440 VAL A O 1
ATOM 3493 N N . VAL A 1 441 ? 16.547 23.514 -5.413 1.00 59.97 441 VAL A N 1
ATOM 3494 C CA . VAL A 1 441 ? 15.213 23.865 -5.937 1.00 59.97 441 VAL A CA 1
ATOM 3495 C C . VAL A 1 441 ? 15.328 24.730 -7.197 1.00 59.97 441 VAL A C 1
ATOM 3497 O O . VAL A 1 441 ? 14.604 24.521 -8.172 1.00 59.97 441 VAL A O 1
ATOM 3500 N N . GLN A 1 442 ? 16.278 25.668 -7.223 1.00 71.12 442 GLN A N 1
ATOM 3501 C CA . GLN A 1 442 ? 16.534 26.501 -8.396 1.00 71.12 442 GLN A CA 1
ATOM 3502 C C . GLN A 1 442 ? 17.048 25.690 -9.599 1.00 71.12 442 GLN A C 1
ATOM 3504 O O . GLN A 1 442 ? 16.605 25.932 -10.723 1.00 71.12 442 GLN A O 1
ATOM 3509 N N . ALA A 1 443 ? 17.953 24.726 -9.389 1.00 73.12 443 ALA A N 1
ATOM 3510 C CA . ALA A 1 443 ? 18.452 23.852 -10.453 1.00 73.12 443 ALA A CA 1
ATOM 3511 C C . ALA A 1 443 ? 17.336 22.978 -11.048 1.00 73.12 443 ALA A C 1
ATOM 3513 O O . ALA A 1 443 ? 17.193 22.914 -12.270 1.00 73.12 443 ALA A O 1
ATOM 3514 N N . ALA A 1 444 ? 16.504 22.371 -10.196 1.00 69.12 444 ALA A N 1
ATOM 3515 C CA . ALA A 1 444 ? 15.366 21.560 -10.625 1.00 69.12 444 ALA A CA 1
ATOM 3516 C C . ALA A 1 444 ? 14.333 22.387 -11.415 1.00 69.12 444 ALA A C 1
ATOM 3518 O O . ALA A 1 444 ? 13.877 21.960 -12.475 1.00 69.12 444 ALA A O 1
ATOM 3519 N N . SER A 1 445 ? 14.034 23.608 -10.957 1.00 71.56 445 SER A N 1
ATOM 3520 C CA . SER A 1 445 ? 13.159 24.552 -11.668 1.00 71.56 445 SER A CA 1
ATOM 3521 C C . SER A 1 445 ? 13.689 24.894 -13.068 1.00 71.56 445 SER A C 1
ATOM 3523 O O . SER A 1 445 ? 12.949 24.825 -14.049 1.00 71.56 445 SER A O 1
ATOM 3525 N N . LEU A 1 446 ? 14.992 25.169 -13.198 1.00 80.00 446 LEU A N 1
ATOM 3526 C CA . LEU A 1 446 ? 15.633 25.418 -14.496 1.00 80.00 446 LEU A CA 1
ATOM 3527 C C . LEU A 1 446 ? 15.633 24.182 -15.406 1.00 80.00 446 LEU A C 1
ATOM 3529 O O . LEU A 1 446 ? 15.488 24.324 -16.617 1.00 80.00 446 LEU A O 1
ATOM 3533 N N . SER A 1 447 ? 15.768 22.979 -14.843 1.00 79.19 447 SER A N 1
ATOM 3534 C CA . SER A 1 447 ? 15.649 21.729 -15.602 1.00 79.19 447 SER A CA 1
ATOM 3535 C C . SER A 1 447 ? 14.232 21.541 -16.149 1.00 79.19 447 SER A C 1
ATOM 3537 O O . SER A 1 447 ? 14.064 21.241 -17.328 1.00 79.19 447 SER A O 1
ATOM 3539 N N . SER A 1 448 ? 13.210 21.795 -15.327 1.00 78.88 448 SER A N 1
ATOM 3540 C CA . SER A 1 448 ? 11.805 21.754 -15.755 1.00 78.88 448 SER A CA 1
ATOM 3541 C C . SER A 1 448 ? 11.493 22.816 -16.817 1.00 78.88 448 SER A C 1
ATOM 3543 O O . SER A 1 448 ? 10.825 22.538 -17.813 1.00 78.88 448 SER A O 1
ATOM 3545 N N . GLN A 1 449 ? 12.044 24.025 -16.669 1.00 80.06 449 GLN A N 1
ATOM 3546 C CA . GLN A 1 449 ? 11.970 25.053 -17.706 1.00 80.06 449 GLN A CA 1
ATOM 3547 C C . GLN A 1 449 ? 12.625 24.580 -19.012 1.00 80.06 449 GLN A C 1
ATOM 3549 O O . GLN A 1 449 ? 12.060 24.795 -20.084 1.00 80.06 449 GLN A O 1
ATOM 3554 N N . GLY A 1 450 ? 13.796 23.940 -18.930 1.00 84.31 450 GLY A N 1
ATOM 3555 C CA . GLY A 1 450 ? 14.476 23.347 -20.080 1.00 84.31 450 GLY A CA 1
ATOM 3556 C C . GLY A 1 450 ? 13.605 22.323 -20.805 1.00 84.31 450 GLY A C 1
ATOM 3557 O O . GLY A 1 450 ? 13.506 22.370 -22.026 1.00 84.31 450 GLY A O 1
ATOM 3558 N N . GLU A 1 451 ? 12.902 21.472 -20.060 1.00 85.62 451 GLU A N 1
ATOM 3559 C CA . GLU A 1 451 ? 12.006 20.452 -20.615 1.00 85.62 451 GLU A CA 1
ATOM 3560 C C . GLU A 1 451 ? 10.791 21.071 -21.305 1.00 85.62 451 GLU A C 1
ATOM 3562 O O . GLU A 1 451 ? 10.449 20.708 -22.429 1.00 85.62 451 GLU A O 1
ATOM 3567 N N . SER A 1 452 ? 10.181 22.078 -20.678 1.00 83.00 452 SER A N 1
ATOM 3568 C CA . SER A 1 452 ? 9.095 22.845 -21.291 1.00 83.00 452 SER A CA 1
ATOM 3569 C C . SER A 1 452 ? 9.544 23.516 -22.592 1.00 83.00 452 SER A C 1
ATOM 3571 O O . SER A 1 452 ? 8.845 23.455 -23.603 1.00 83.00 452 SER A O 1
ATOM 3573 N N . LEU A 1 453 ? 10.732 24.123 -22.611 1.00 87.00 453 LEU A N 1
ATOM 3574 C CA . LEU A 1 453 ? 11.290 24.733 -23.818 1.00 87.00 453 LEU A CA 1
ATOM 3575 C C . LEU A 1 453 ? 11.591 23.687 -24.898 1.00 87.00 453 LEU A C 1
ATOM 3577 O O . LEU A 1 453 ? 11.295 23.936 -26.063 1.00 87.00 453 LEU A O 1
ATOM 3581 N N . TYR A 1 454 ? 12.115 22.519 -24.519 1.00 91.12 454 TYR A N 1
ATOM 3582 C CA . TYR A 1 454 ? 12.370 21.404 -25.430 1.00 91.12 454 TYR A CA 1
ATOM 3583 C C . TYR A 1 454 ? 11.081 20.910 -26.096 1.00 91.12 454 TYR A C 1
ATOM 3585 O O . TYR A 1 454 ? 11.030 20.793 -27.317 1.00 91.12 454 TYR A O 1
ATOM 3593 N N . ASN A 1 455 ? 10.024 20.691 -25.309 1.00 84.38 455 ASN A N 1
ATOM 3594 C CA . ASN A 1 455 ? 8.725 20.223 -25.802 1.00 84.38 455 ASN A CA 1
ATOM 3595 C C . ASN A 1 455 ? 8.007 21.254 -26.688 1.00 84.38 455 ASN A C 1
ATOM 3597 O O . ASN A 1 455 ? 7.140 20.887 -27.473 1.00 84.38 455 ASN A O 1
ATOM 3601 N N . ASN A 1 456 ? 8.369 22.533 -26.569 1.00 89.19 456 ASN A N 1
ATOM 3602 C CA . ASN A 1 456 ? 7.894 23.617 -27.431 1.00 89.19 456 ASN A CA 1
ATOM 3603 C C . ASN A 1 456 ? 8.856 23.912 -28.602 1.00 89.19 456 ASN A C 1
ATOM 3605 O O . ASN A 1 456 ? 8.816 25.011 -29.156 1.00 89.19 456 ASN A O 1
ATOM 3609 N N . ASP A 1 457 ? 9.763 22.984 -28.930 1.00 92.50 457 ASP A N 1
ATOM 3610 C CA . ASP A 1 457 ? 10.760 23.081 -30.007 1.00 92.50 457 ASP A CA 1
ATOM 3611 C C . ASP A 1 457 ? 11.740 24.272 -29.897 1.00 92.50 457 ASP A C 1
ATOM 3613 O O . ASP A 1 457 ? 12.426 24.641 -30.852 1.00 92.50 457 ASP A O 1
ATOM 3617 N N . LYS A 1 458 ? 11.878 24.872 -28.707 1.00 93.00 458 LYS A N 1
ATOM 3618 C CA . LYS A 1 458 ? 12.797 25.992 -28.425 1.00 93.00 458 LYS A CA 1
ATOM 3619 C C . LYS A 1 458 ? 14.152 25.489 -27.929 1.00 93.00 458 LYS A C 1
ATOM 3621 O O . LYS A 1 458 ? 14.596 25.817 -26.827 1.00 93.00 458 LYS A O 1
ATOM 3626 N N . TYR A 1 459 ? 14.830 24.694 -28.754 1.00 93.56 459 TYR A N 1
ATOM 3627 C CA . TYR A 1 459 ? 16.054 23.983 -28.365 1.00 93.56 459 TYR A CA 1
ATOM 3628 C C . TYR A 1 459 ? 17.215 24.884 -27.888 1.00 93.56 459 TYR A C 1
ATOM 3630 O O . TYR A 1 459 ? 17.806 24.559 -26.858 1.00 93.56 459 TYR A O 1
ATOM 3638 N N . PRO A 1 460 ? 17.527 26.041 -28.515 1.00 95.75 460 PRO A N 1
ATOM 3639 C CA . PRO A 1 460 ? 18.603 26.912 -28.024 1.00 95.75 460 PRO A CA 1
ATOM 3640 C C . PRO A 1 460 ? 18.338 27.500 -26.630 1.00 95.75 460 PRO A C 1
ATOM 3642 O O . PRO A 1 460 ? 19.267 27.741 -25.858 1.00 95.75 460 PRO A O 1
ATOM 3645 N N . ASP A 1 461 ? 17.074 27.745 -26.281 1.00 91.88 461 ASP A N 1
ATOM 3646 C CA . ASP A 1 461 ? 16.716 28.257 -24.958 1.00 91.88 461 ASP A CA 1
ATOM 3647 C C . ASP A 1 461 ? 16.640 27.132 -23.922 1.00 91.88 461 ASP A C 1
ATOM 3649 O O . ASP A 1 461 ? 17.081 27.324 -22.785 1.00 91.88 461 ASP A O 1
ATOM 3653 N N . ALA A 1 462 ? 16.171 25.944 -24.325 1.00 89.31 462 ALA A N 1
ATOM 3654 C CA . ALA A 1 462 ? 16.245 24.733 -23.511 1.00 89.31 462 ALA A CA 1
ATOM 3655 C C . ALA A 1 462 ? 17.697 24.428 -23.114 1.00 89.31 462 ALA A C 1
ATOM 3657 O O . ALA A 1 462 ? 17.992 24.207 -21.940 1.00 89.31 462 ALA A O 1
ATOM 3658 N N . GLU A 1 463 ? 18.629 24.524 -24.067 1.00 96.31 463 GLU A N 1
ATOM 3659 C CA . GLU A 1 463 ? 20.060 24.325 -23.833 1.00 96.31 463 GLU A CA 1
ATOM 3660 C C . GLU A 1 463 ? 20.601 25.294 -22.771 1.00 96.31 463 GLU A C 1
ATOM 3662 O O . GLU A 1 463 ? 21.307 24.880 -21.849 1.00 96.31 463 GLU A O 1
ATOM 3667 N N . LYS A 1 464 ? 20.242 26.585 -22.851 1.00 95.44 464 LYS A N 1
ATOM 3668 C CA . LYS A 1 464 ? 20.637 27.591 -21.847 1.00 95.44 464 LYS A CA 1
ATOM 3669 C C . LYS A 1 464 ? 20.082 27.256 -20.464 1.00 95.44 464 LYS A C 1
ATOM 3671 O O . LYS A 1 464 ? 20.799 27.420 -19.476 1.00 95.44 464 LYS A O 1
ATOM 3676 N N . ALA A 1 465 ? 18.821 26.832 -20.380 1.00 85.94 465 ALA A N 1
ATOM 3677 C CA . ALA A 1 465 ? 18.174 26.485 -19.119 1.00 85.94 465 ALA A CA 1
ATOM 3678 C C . ALA A 1 465 ? 18.843 25.261 -18.474 1.00 85.94 465 ALA A C 1
ATOM 3680 O O . ALA A 1 465 ? 19.273 25.340 -17.322 1.00 85.94 465 ALA A O 1
ATOM 3681 N N . TYR A 1 466 ? 19.064 24.192 -19.242 1.00 94.44 466 TYR A N 1
ATOM 3682 C CA . TYR A 1 466 ? 19.766 23.001 -18.768 1.00 94.44 466 TYR A CA 1
ATOM 3683 C C . TYR A 1 466 ? 21.225 23.282 -18.393 1.00 94.44 466 TYR A C 1
ATOM 3685 O O . TYR A 1 466 ? 21.663 22.855 -17.328 1.00 94.44 466 TYR A O 1
ATOM 3693 N N . LYS A 1 467 ? 21.972 24.071 -19.183 1.00 96.75 467 LYS A N 1
ATOM 3694 C CA . LYS A 1 467 ? 23.344 24.493 -18.834 1.00 96.75 467 LYS A CA 1
ATOM 3695 C C . LYS A 1 467 ? 23.395 25.264 -17.513 1.00 96.75 467 LYS A C 1
ATOM 3697 O O . LYS A 1 467 ? 24.325 25.079 -16.729 1.00 96.75 467 LYS A O 1
ATOM 3702 N N . LYS A 1 468 ? 22.405 26.122 -17.239 1.00 92.31 468 LYS A N 1
ATOM 3703 C CA . LYS A 1 468 ? 22.283 26.796 -15.937 1.00 92.31 468 LYS A CA 1
ATOM 3704 C C . LYS A 1 468 ? 21.948 25.800 -14.826 1.00 92.31 468 LYS A C 1
ATOM 3706 O O . LYS A 1 468 ? 22.577 25.873 -13.775 1.00 92.31 468 LYS A O 1
ATOM 3711 N N . ALA A 1 469 ? 21.023 24.870 -15.065 1.00 85.00 469 ALA A N 1
ATOM 3712 C CA . ALA A 1 469 ? 20.631 23.846 -14.099 1.00 85.00 469 ALA A CA 1
ATOM 3713 C C . ALA A 1 469 ? 21.832 22.998 -13.655 1.00 85.00 469 ALA A C 1
ATOM 3715 O O . ALA A 1 469 ? 22.133 22.954 -12.466 1.00 85.00 469 ALA A O 1
ATOM 3716 N N . VAL A 1 470 ? 22.591 22.431 -14.600 1.00 90.75 470 VAL A N 1
ATOM 3717 C CA . VAL A 1 470 ? 23.761 21.586 -14.288 1.00 90.75 470 VAL A CA 1
ATOM 3718 C C . VAL A 1 470 ? 24.938 22.369 -13.701 1.00 90.75 470 VAL A C 1
ATOM 3720 O O . VAL A 1 470 ? 25.786 21.800 -13.021 1.00 90.75 470 VAL A O 1
ATOM 3723 N N . LYS A 1 471 ? 25.013 23.686 -13.940 1.00 91.88 471 LYS A N 1
ATOM 3724 C CA . LYS A 1 471 ? 26.005 24.556 -13.291 1.00 91.88 471 LYS A CA 1
ATOM 3725 C C . LYS A 1 471 ? 25.681 24.779 -11.812 1.00 91.88 471 LYS A C 1
ATOM 3727 O O . LYS A 1 471 ? 26.601 24.920 -11.011 1.00 91.88 471 LYS A O 1
ATOM 3732 N N . ILE A 1 472 ? 24.395 24.849 -11.467 1.00 80.56 472 ILE A N 1
ATOM 3733 C CA . ILE A 1 472 ? 23.931 25.028 -10.086 1.00 80.56 472 ILE A CA 1
ATOM 3734 C C . ILE A 1 472 ? 23.977 23.695 -9.336 1.00 80.56 472 ILE A C 1
ATOM 3736 O O . ILE A 1 472 ? 24.503 23.648 -8.226 1.00 80.56 472 ILE A O 1
ATOM 3740 N N . ASP A 1 473 ? 23.485 22.622 -9.957 1.00 82.62 473 ASP A N 1
ATOM 3741 C CA . ASP A 1 473 ? 23.585 21.261 -9.436 1.00 82.62 473 ASP A CA 1
ATOM 3742 C C . ASP A 1 473 ? 24.187 20.300 -10.478 1.00 82.62 473 ASP A C 1
ATOM 3744 O O . ASP A 1 473 ? 23.471 19.720 -11.301 1.00 82.62 473 ASP A O 1
ATOM 3748 N N . PRO A 1 474 ? 25.511 20.069 -10.426 1.00 85.38 474 PRO A N 1
ATOM 3749 C CA . PRO A 1 474 ? 26.182 19.129 -11.318 1.00 85.38 474 PRO A CA 1
ATOM 3750 C C . PRO A 1 474 ? 25.774 17.664 -11.136 1.00 85.38 474 PRO A C 1
ATOM 3752 O O . PRO A 1 474 ? 26.213 16.844 -11.943 1.00 85.38 474 PRO A O 1
ATOM 3755 N N . ARG A 1 475 ? 25.004 17.315 -10.093 1.00 82.56 475 ARG A N 1
ATOM 3756 C CA . ARG A 1 475 ? 24.504 15.953 -9.836 1.00 82.56 475 ARG A CA 1
ATOM 3757 C C . ARG A 1 475 ? 23.098 15.715 -10.397 1.00 82.56 475 ARG A C 1
ATOM 3759 O O . ARG A 1 475 ? 22.621 14.588 -10.334 1.00 82.56 475 ARG A O 1
ATOM 3766 N N . LEU A 1 476 ? 22.454 16.730 -10.973 1.00 84.56 476 LEU A N 1
ATOM 3767 C CA . LEU A 1 476 ? 21.131 16.612 -11.587 1.00 84.56 476 LEU A CA 1
ATOM 3768 C C . LEU A 1 476 ? 21.229 15.915 -12.958 1.00 84.56 476 LEU A C 1
ATOM 3770 O O . LEU A 1 476 ? 21.310 16.560 -14.007 1.00 84.56 476 LEU A O 1
ATOM 3774 N N . TYR A 1 477 ? 21.289 14.582 -12.956 1.00 84.50 477 TYR A N 1
ATOM 3775 C CA . TYR A 1 477 ? 21.477 13.760 -14.159 1.00 84.50 477 TYR A CA 1
ATOM 3776 C C . TYR A 1 477 ? 20.309 13.875 -15.157 1.00 84.50 477 TYR A C 1
ATOM 3778 O O . TYR A 1 477 ? 20.513 13.699 -16.361 1.00 84.50 477 TYR A O 1
ATOM 3786 N N . GLU A 1 478 ? 19.108 14.246 -14.705 1.00 87.38 478 GLU A N 1
ATOM 3787 C CA . GLU A 1 478 ? 17.967 14.572 -15.565 1.00 87.38 478 GLU A CA 1
ATOM 3788 C C . GLU A 1 478 ? 18.264 15.791 -16.444 1.00 87.38 478 GLU A C 1
ATOM 3790 O O . GLU A 1 478 ? 18.006 15.755 -17.646 1.00 87.38 478 GLU A O 1
ATOM 3795 N N . ALA A 1 479 ? 18.886 16.836 -15.886 1.00 90.75 479 ALA A N 1
ATOM 3796 C CA . ALA A 1 479 ? 19.270 18.027 -16.641 1.00 90.75 479 ALA A CA 1
ATOM 3797 C C . ALA A 1 479 ? 20.407 17.736 -17.631 1.00 90.75 479 ALA A C 1
ATOM 3799 O O . ALA A 1 479 ? 20.391 18.251 -18.748 1.00 90.75 479 ALA A O 1
ATOM 3800 N N . TRP A 1 480 ? 21.357 16.866 -17.270 1.00 95.81 480 TRP A N 1
ATOM 3801 C CA . TRP A 1 480 ? 22.376 16.366 -18.203 1.00 95.81 480 TRP A CA 1
ATOM 3802 C C . TRP A 1 480 ? 21.757 15.555 -19.353 1.00 95.81 480 TRP A C 1
ATOM 3804 O O . TRP A 1 480 ? 22.142 15.721 -20.510 1.00 95.81 480 TRP A O 1
ATOM 3814 N N . THR A 1 481 ? 20.744 14.736 -19.067 1.00 95.94 481 THR A N 1
ATOM 3815 C CA . THR A 1 481 ? 20.014 13.957 -20.083 1.00 95.94 481 THR A CA 1
ATOM 3816 C C . THR A 1 481 ? 19.153 14.845 -20.983 1.00 95.94 481 THR A C 1
ATOM 3818 O O . THR A 1 481 ? 19.115 14.649 -22.201 1.00 95.94 481 THR A O 1
ATOM 3821 N N . GLY A 1 482 ? 18.504 15.861 -20.410 1.00 90.81 482 GLY A N 1
ATOM 3822 C CA . GLY A 1 482 ? 17.786 16.896 -21.152 1.00 90.81 482 GLY A CA 1
ATOM 3823 C C . GLY A 1 482 ? 18.723 17.696 -22.057 1.00 90.81 482 GLY A C 1
ATOM 3824 O O . GLY A 1 482 ? 18.410 17.925 -23.226 1.00 90.81 482 GLY A O 1
ATOM 3825 N N . LEU A 1 483 ? 19.925 18.027 -21.571 1.00 96.44 483 LEU A N 1
ATOM 3826 C CA . LEU A 1 483 ? 20.963 18.667 -22.376 1.00 96.44 483 LEU A CA 1
ATOM 3827 C C . LEU A 1 483 ? 21.437 17.752 -23.514 1.00 96.44 483 LEU A C 1
ATOM 3829 O O . LEU A 1 483 ? 21.537 18.222 -24.642 1.00 96.44 483 LEU A O 1
ATOM 3833 N N . CYS A 1 484 ? 21.645 16.454 -23.261 1.00 97.12 484 CYS A N 1
ATOM 3834 C CA . CYS A 1 484 ? 21.939 15.474 -24.312 1.00 97.12 484 CYS A CA 1
ATOM 3835 C C . CYS A 1 484 ? 20.849 15.458 -25.394 1.00 97.12 484 CYS A C 1
ATOM 3837 O O . CYS A 1 484 ? 21.139 15.652 -26.574 1.00 97.12 484 CYS A O 1
ATOM 3839 N N . SER A 1 485 ? 19.585 15.324 -24.988 1.00 95.44 485 SER A N 1
ATOM 3840 C CA . SER A 1 485 ? 18.441 15.278 -25.908 1.00 95.44 485 SER A CA 1
ATOM 3841 C C . SER A 1 485 ? 18.320 16.565 -26.727 1.00 95.44 485 SER A C 1
ATOM 3843 O O . SER A 1 485 ? 18.012 16.528 -27.919 1.00 95.44 485 SER A O 1
ATOM 3845 N N . THR A 1 486 ? 18.604 17.709 -26.098 1.00 97.12 486 THR A N 1
ATOM 3846 C CA . THR A 1 486 ? 18.635 19.025 -26.748 1.00 97.12 486 THR A CA 1
ATOM 3847 C C . THR A 1 486 ? 19.772 19.120 -27.768 1.00 97.12 486 THR A C 1
ATOM 3849 O O . THR A 1 486 ? 19.547 19.589 -28.880 1.00 97.12 486 THR A O 1
ATOM 3852 N N . GLN A 1 487 ? 20.972 18.628 -27.444 1.00 97.31 487 GLN A N 1
ATOM 3853 C CA . GLN A 1 487 ? 22.111 18.628 -28.369 1.00 97.31 487 GLN A CA 1
ATOM 3854 C C . GLN A 1 487 ? 21.880 17.731 -29.591 1.00 97.31 487 GLN A C 1
ATOM 3856 O O . GLN A 1 487 ? 22.258 18.115 -30.696 1.00 97.31 487 GLN A O 1
ATOM 3861 N N . LEU A 1 488 ? 21.190 16.594 -29.435 1.00 96.19 488 LEU A N 1
ATOM 3862 C CA . LEU A 1 488 ? 20.774 15.769 -30.578 1.00 96.19 488 LEU A CA 1
ATOM 3863 C C . LEU A 1 488 ? 19.855 16.551 -31.529 1.00 96.19 488 LEU A C 1
ATOM 3865 O O . LEU A 1 488 ? 20.064 16.548 -32.740 1.00 96.19 488 LEU A O 1
ATOM 3869 N N . LYS A 1 489 ? 18.887 17.309 -30.994 1.00 96.38 489 LYS A N 1
ATOM 3870 C CA . LYS A 1 489 ? 18.021 18.185 -31.808 1.00 96.38 489 LYS A CA 1
ATOM 3871 C C . LYS A 1 489 ? 18.791 19.320 -32.484 1.00 96.38 489 LYS A C 1
ATOM 3873 O O . LYS A 1 489 ? 18.460 19.696 -33.606 1.00 96.38 489 LYS A O 1
ATOM 3878 N N . LEU A 1 490 ? 19.844 19.819 -31.838 1.00 95.06 490 LEU A N 1
ATOM 3879 C CA . LEU A 1 490 ? 20.773 20.809 -32.391 1.00 95.06 490 LEU A CA 1
ATOM 3880 C C . LEU A 1 490 ? 21.840 20.199 -33.324 1.00 95.06 490 LEU A C 1
ATOM 3882 O O . LEU A 1 490 ? 22.712 20.926 -33.793 1.00 95.06 490 LEU A O 1
ATOM 3886 N N . LYS A 1 491 ? 21.763 18.893 -33.631 1.00 95.19 491 LYS A N 1
ATOM 3887 C CA . LYS A 1 491 ? 22.702 18.150 -34.492 1.00 95.19 491 LYS A CA 1
ATOM 3888 C C . LYS A 1 491 ? 24.157 18.178 -34.004 1.00 95.19 491 LYS A C 1
ATOM 3890 O O . LYS A 1 491 ? 25.086 18.200 -34.809 1.00 95.19 491 LYS A O 1
ATOM 3895 N N . ASN A 1 492 ? 24.358 18.150 -32.689 1.00 95.75 492 ASN A N 1
ATOM 3896 C CA . ASN A 1 492 ? 25.674 18.115 -32.053 1.00 95.75 492 ASN A CA 1
ATOM 3897 C C . ASN A 1 492 ? 25.844 16.826 -31.221 1.00 95.75 492 ASN A C 1
ATOM 3899 O O . ASN A 1 492 ? 25.691 16.837 -29.994 1.00 95.75 492 ASN A O 1
ATOM 3903 N N . PRO A 1 493 ? 26.132 15.685 -31.873 1.00 94.94 493 PRO A N 1
ATOM 3904 C CA . PRO A 1 493 ? 26.177 14.395 -31.192 1.00 94.94 493 PRO A CA 1
ATOM 3905 C C . PRO A 1 493 ? 27.398 14.235 -30.274 1.00 94.94 493 PRO A C 1
ATOM 3907 O O . PRO A 1 493 ? 27.339 13.460 -29.323 1.00 94.94 493 PRO A O 1
ATOM 3910 N N . ASP A 1 494 ? 28.474 15.000 -30.487 1.00 95.38 494 ASP A N 1
ATOM 3911 C CA . ASP A 1 494 ? 29.666 14.962 -29.630 1.00 95.38 494 ASP A CA 1
ATOM 3912 C C . ASP A 1 494 ? 29.368 15.501 -28.227 1.00 95.38 494 ASP A C 1
ATOM 3914 O O . ASP A 1 494 ? 29.721 14.879 -27.220 1.00 95.38 494 ASP A O 1
ATOM 3918 N N . ASP A 1 495 ? 28.682 16.642 -28.140 1.00 95.44 495 ASP A N 1
ATOM 3919 C CA . ASP A 1 495 ? 28.261 17.181 -26.849 1.00 95.44 495 ASP A CA 1
ATOM 3920 C C . ASP A 1 495 ? 27.095 16.380 -26.263 1.00 95.44 495 ASP A C 1
ATOM 3922 O O . ASP A 1 495 ? 27.026 16.215 -25.044 1.00 95.44 495 ASP A O 1
ATOM 3926 N N . ALA A 1 496 ? 26.206 15.826 -27.095 1.00 96.88 496 ALA A N 1
ATOM 3927 C CA . ALA A 1 496 ? 25.174 14.908 -26.620 1.00 96.88 496 ALA A CA 1
ATOM 3928 C C . ALA A 1 496 ? 25.786 13.691 -25.908 1.00 96.88 496 ALA A C 1
ATOM 3930 O O . ALA A 1 496 ? 25.404 13.389 -24.774 1.00 96.88 496 ALA A O 1
ATOM 3931 N N . LEU A 1 497 ? 26.795 13.060 -26.520 1.00 97.00 497 LEU A N 1
ATOM 3932 C CA . LEU A 1 497 ? 27.505 11.921 -25.948 1.00 97.00 497 LEU A CA 1
ATOM 3933 C C . LEU A 1 497 ? 28.127 12.283 -24.596 1.00 97.00 497 LEU A C 1
ATOM 3935 O O . LEU A 1 497 ? 27.804 11.639 -23.600 1.00 97.00 497 LEU A O 1
ATOM 3939 N N . LYS A 1 498 ? 28.911 13.366 -24.520 1.00 97.44 498 LYS A N 1
ATOM 3940 C CA . LYS A 1 498 ? 29.528 13.822 -23.258 1.00 97.44 498 LYS A CA 1
ATOM 3941 C C . LYS A 1 498 ? 28.498 14.054 -22.152 1.00 97.44 498 LYS A C 1
ATOM 3943 O O . LYS A 1 498 ? 28.718 13.672 -21.006 1.00 97.44 498 LYS A O 1
ATOM 3948 N N . ASN A 1 499 ? 27.369 14.679 -22.483 1.00 95.56 499 ASN A N 1
ATOM 3949 C CA . ASN A 1 499 ? 26.315 14.962 -21.509 1.00 95.56 499 ASN A CA 1
ATOM 3950 C C . ASN A 1 499 ? 25.598 13.682 -21.052 1.00 95.56 499 ASN A C 1
ATOM 3952 O O . ASN A 1 499 ? 25.291 13.547 -19.869 1.00 95.56 499 ASN A O 1
ATOM 3956 N N . SER A 1 500 ? 25.372 12.723 -21.955 1.00 92.94 500 SER A N 1
ATOM 3957 C CA . SER A 1 500 ? 24.817 11.413 -21.594 1.00 92.94 500 SER A CA 1
ATOM 3958 C C . SER A 1 500 ? 25.767 10.606 -20.709 1.00 92.94 500 SER A C 1
ATOM 3960 O O . SER A 1 500 ? 25.329 10.040 -19.714 1.00 92.94 500 SER A O 1
ATOM 3962 N N . GLU A 1 501 ? 27.069 10.615 -21.000 1.00 94.12 501 GLU A N 1
ATOM 3963 C CA . GLU A 1 501 ? 28.087 9.965 -20.172 1.00 94.12 501 GLU A CA 1
ATOM 3964 C C . GLU A 1 501 ? 28.161 10.611 -18.801 1.00 94.12 501 GLU A C 1
ATOM 3966 O O . GLU A 1 501 ? 28.176 9.909 -17.799 1.00 94.12 501 GLU A O 1
ATOM 3971 N N . ARG A 1 502 ? 28.065 11.943 -18.736 1.00 91.94 502 ARG A N 1
ATOM 3972 C CA . ARG A 1 502 ? 27.993 12.640 -17.457 1.00 91.94 502 ARG A CA 1
ATOM 3973 C C . ARG A 1 502 ? 26.762 12.242 -16.644 1.00 91.94 502 ARG A C 1
ATOM 3975 O O . ARG A 1 502 ? 26.874 12.085 -15.432 1.00 91.94 502 ARG A O 1
ATOM 3982 N N . ALA A 1 503 ? 25.607 12.078 -17.288 1.00 84.75 503 ALA A N 1
ATOM 3983 C CA . ALA A 1 503 ? 24.399 11.588 -16.629 1.00 84.75 503 ALA A CA 1
ATOM 3984 C C . ALA A 1 503 ? 24.571 10.141 -16.125 1.00 84.75 503 ALA A C 1
ATOM 3986 O O . ALA A 1 503 ? 24.200 9.855 -14.990 1.00 84.75 503 ALA A O 1
ATOM 3987 N N . ILE A 1 504 ? 25.184 9.265 -16.929 1.00 86.88 504 ILE A N 1
ATOM 3988 C CA . ILE A 1 504 ? 25.452 7.852 -16.601 1.00 86.88 504 ILE A CA 1
ATOM 3989 C C . ILE A 1 504 ? 26.490 7.722 -15.474 1.00 86.88 504 ILE A C 1
ATOM 3991 O O . ILE A 1 504 ? 26.311 6.905 -14.579 1.00 86.88 504 ILE A O 1
ATOM 3995 N N . ASP A 1 505 ? 27.527 8.562 -15.451 1.00 87.06 505 ASP A N 1
ATOM 3996 C CA . ASP A 1 505 ? 28.524 8.611 -14.370 1.00 87.06 505 ASP A CA 1
ATOM 3997 C C . ASP A 1 505 ? 27.890 8.936 -13.009 1.00 87.06 505 ASP A C 1
ATOM 3999 O O . ASP A 1 505 ? 28.404 8.547 -11.958 1.00 87.06 505 ASP A O 1
ATOM 4003 N N . ILE A 1 506 ? 26.797 9.705 -13.022 1.00 73.50 506 ILE A N 1
ATOM 4004 C CA . ILE A 1 506 ? 26.038 10.067 -11.825 1.00 73.50 506 ILE A CA 1
ATOM 4005 C C . ILE A 1 506 ? 25.025 8.967 -11.480 1.00 73.50 506 ILE A C 1
ATOM 4007 O O . ILE A 1 506 ? 24.878 8.627 -10.304 1.00 73.50 506 ILE A O 1
ATOM 4011 N N . LYS A 1 507 ? 24.322 8.429 -12.486 1.00 74.94 507 LYS A N 1
ATOM 4012 C CA . LYS A 1 507 ? 23.312 7.375 -12.348 1.00 74.94 507 LYS A CA 1
ATOM 4013 C C . LYS A 1 507 ? 23.396 6.387 -13.515 1.00 74.94 507 LYS A C 1
ATOM 4015 O O . LYS A 1 507 ? 22.842 6.621 -14.589 1.00 74.94 507 LYS A O 1
ATOM 4020 N N . ASP A 1 508 ? 24.066 5.267 -13.271 1.00 79.38 508 ASP A N 1
ATOM 4021 C CA . ASP A 1 508 ? 24.417 4.259 -14.277 1.00 79.38 508 ASP A CA 1
ATOM 4022 C C . ASP A 1 508 ? 23.220 3.439 -14.788 1.00 79.38 508 ASP A C 1
ATOM 4024 O O . ASP A 1 508 ? 23.226 2.980 -15.930 1.00 79.38 508 ASP A O 1
ATOM 4028 N N . ASP A 1 509 ? 22.170 3.308 -13.973 1.00 80.50 509 ASP A N 1
ATOM 4029 C CA . ASP A 1 509 ? 20.921 2.618 -14.305 1.00 80.50 509 ASP A CA 1
ATOM 4030 C C . ASP A 1 509 ? 19.846 3.521 -14.950 1.00 80.50 509 ASP A C 1
ATOM 4032 O O . ASP A 1 509 ? 18.71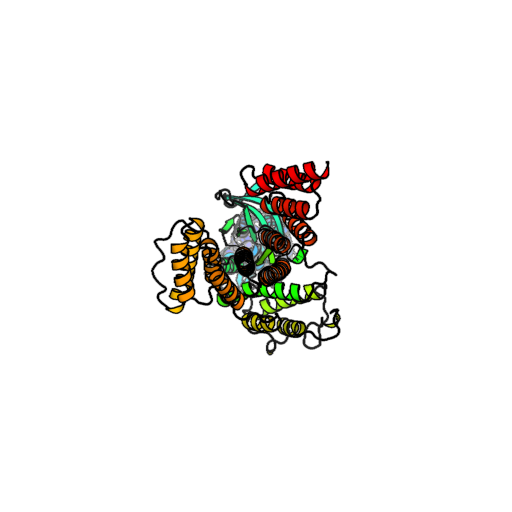9 3.077 -15.189 1.00 80.50 509 ASP A O 1
ATOM 4036 N N . TYR A 1 510 ? 20.165 4.784 -15.272 1.00 85.38 510 TYR A N 1
ATOM 4037 C CA . TYR A 1 510 ? 19.195 5.715 -15.854 1.00 85.38 510 TYR A CA 1
ATOM 4038 C C . TYR A 1 510 ? 18.963 5.454 -17.349 1.00 85.38 510 TYR A C 1
ATOM 4040 O O . TYR A 1 510 ? 19.673 5.957 -18.225 1.00 85.38 510 TYR A O 1
ATOM 4048 N N . THR A 1 511 ? 17.913 4.687 -17.648 1.00 90.12 511 THR A N 1
ATOM 4049 C CA . THR A 1 511 ? 17.580 4.254 -19.014 1.00 90.12 511 THR A CA 1
ATOM 4050 C C . THR A 1 511 ? 17.403 5.395 -20.030 1.00 90.12 511 THR A C 1
ATOM 4052 O O . THR A 1 511 ? 17.872 5.222 -21.156 1.00 90.12 511 THR A O 1
ATOM 4055 N N . PRO A 1 512 ? 16.858 6.592 -19.703 1.00 91.81 512 PRO A N 1
ATOM 4056 C CA . PRO A 1 512 ? 16.811 7.704 -20.655 1.00 91.81 512 PRO A CA 1
ATOM 4057 C C . PRO A 1 512 ? 18.195 8.239 -21.049 1.00 91.81 512 PRO A C 1
ATOM 4059 O O . PRO A 1 512 ? 18.396 8.586 -22.213 1.00 91.81 512 PRO A O 1
ATOM 4062 N N . ALA A 1 513 ? 19.169 8.264 -20.129 1.00 92.44 513 ALA A N 1
ATOM 4063 C CA . ALA A 1 513 ? 20.541 8.658 -20.457 1.00 92.44 513 ALA A CA 1
ATOM 4064 C C . ALA A 1 513 ? 21.245 7.607 -21.318 1.00 92.44 513 ALA A C 1
ATOM 4066 O O . ALA A 1 513 ? 21.904 7.973 -22.288 1.00 92.44 513 ALA A O 1
ATOM 4067 N N . LEU A 1 514 ? 21.053 6.314 -21.027 1.00 95.19 514 LEU A N 1
ATOM 4068 C CA . LEU A 1 514 ? 21.550 5.222 -21.873 1.00 95.19 514 LEU A CA 1
ATOM 4069 C C . LEU A 1 514 ? 20.946 5.281 -23.283 1.00 95.19 514 LEU A C 1
ATOM 4071 O O . LEU A 1 514 ? 21.665 5.128 -24.268 1.00 95.19 514 LEU A O 1
ATOM 4075 N N . ASN A 1 515 ? 19.646 5.573 -23.400 1.00 97.06 515 ASN A N 1
ATOM 4076 C CA . ASN A 1 515 ? 19.004 5.752 -24.699 1.00 97.06 515 ASN A CA 1
ATOM 4077 C C . ASN A 1 515 ? 19.591 6.960 -25.445 1.00 97.06 515 ASN A C 1
ATOM 4079 O O . ASN A 1 515 ? 19.902 6.850 -26.629 1.00 97.06 515 ASN A O 1
ATOM 4083 N N . CYS A 1 516 ? 19.793 8.086 -24.750 1.00 96.50 516 CYS A N 1
ATOM 4084 C CA . CYS A 1 516 ? 20.395 9.286 -25.332 1.00 96.50 516 CYS A CA 1
ATOM 4085 C C . CYS A 1 516 ? 21.850 9.050 -25.772 1.00 96.50 516 CYS A C 1
ATOM 4087 O O . CYS A 1 516 ? 22.238 9.486 -26.853 1.00 96.50 516 CYS A O 1
ATOM 4089 N N . LYS A 1 517 ? 22.628 8.284 -24.992 1.00 97.94 517 LYS A N 1
ATOM 4090 C CA . LYS A 1 517 ? 23.981 7.840 -25.354 1.00 97.94 517 LYS A CA 1
ATOM 4091 C C . LYS A 1 517 ? 23.974 7.004 -26.630 1.00 97.94 517 LYS A C 1
ATOM 4093 O O . LYS A 1 517 ? 24.741 7.288 -27.544 1.00 97.94 517 LYS A O 1
ATOM 4098 N N . GLY A 1 518 ? 23.100 6.000 -26.706 1.00 97.81 518 GLY A N 1
ATOM 4099 C CA . GLY A 1 518 ? 22.959 5.166 -27.900 1.00 97.81 518 GLY A CA 1
ATOM 4100 C C . GLY A 1 518 ? 22.600 5.988 -29.142 1.00 97.81 518 GLY A C 1
ATOM 4101 O O . GLY A 1 518 ? 23.208 5.799 -30.192 1.00 97.81 518 GLY A O 1
ATOM 4102 N N . LEU A 1 519 ? 21.688 6.958 -29.003 1.00 97.88 519 LEU A N 1
ATOM 4103 C CA . LEU A 1 519 ? 21.297 7.851 -30.098 1.00 97.88 519 LEU A CA 1
ATOM 4104 C C . LEU A 1 519 ? 22.467 8.736 -30.549 1.00 97.88 519 LEU A C 1
ATOM 4106 O O . LEU A 1 519 ? 22.722 8.844 -31.744 1.00 97.88 519 LEU A O 1
ATOM 4110 N N . ALA A 1 520 ? 23.222 9.309 -29.607 1.00 97.94 520 ALA A N 1
ATOM 4111 C CA . ALA A 1 520 ? 24.407 10.111 -29.910 1.00 97.94 520 ALA A CA 1
ATOM 4112 C C . ALA A 1 520 ? 25.496 9.304 -30.633 1.00 97.94 520 ALA A C 1
ATOM 4114 O O . ALA A 1 520 ? 26.099 9.795 -31.586 1.00 97.94 520 ALA A O 1
ATOM 4115 N N . LEU A 1 521 ? 25.726 8.056 -30.216 1.00 98.06 521 LEU A N 1
ATOM 4116 C CA . LEU A 1 521 ? 26.666 7.146 -30.873 1.00 98.06 521 LEU A CA 1
ATOM 4117 C C . LEU A 1 521 ? 26.209 6.778 -32.290 1.00 98.06 521 LEU A C 1
ATOM 4119 O O . LEU A 1 521 ? 27.026 6.771 -33.209 1.00 98.06 521 LEU A O 1
ATOM 4123 N N . ASN A 1 522 ? 24.913 6.526 -32.485 1.00 96.44 522 ASN A N 1
ATOM 4124 C CA . ASN A 1 522 ? 24.348 6.255 -33.805 1.00 96.44 522 ASN A CA 1
ATOM 4125 C C . ASN A 1 522 ? 24.507 7.472 -34.739 1.00 96.44 522 ASN A C 1
ATOM 4127 O O . ASN A 1 522 ? 24.991 7.318 -35.859 1.00 96.44 522 ASN A O 1
ATOM 4131 N N . ASP A 1 523 ? 24.217 8.687 -34.261 1.00 96.12 523 ASP A N 1
ATOM 4132 C CA . ASP A 1 523 ? 24.420 9.932 -35.018 1.00 96.12 523 ASP A CA 1
ATOM 4133 C C . ASP A 1 523 ? 25.903 10.184 -35.346 1.00 96.12 523 ASP A C 1
ATOM 4135 O O . ASP A 1 523 ? 26.231 10.583 -36.466 1.00 96.12 523 ASP A O 1
ATOM 4139 N N . GLN A 1 524 ? 26.828 9.911 -34.414 1.00 96.25 524 GLN A N 1
ATOM 4140 C CA . GLN A 1 524 ? 28.270 9.944 -34.699 1.00 96.25 524 GLN A CA 1
ATOM 4141 C C . GLN A 1 524 ? 28.644 8.946 -35.802 1.00 96.25 524 GLN A C 1
ATOM 4143 O O . GLN A 1 524 ? 29.374 9.303 -36.728 1.00 96.25 524 GLN A O 1
ATOM 4148 N N . GLY A 1 525 ? 28.128 7.715 -35.732 1.00 96.38 525 GLY A N 1
ATOM 4149 C CA . GLY A 1 525 ? 28.333 6.687 -36.751 1.00 96.38 525 GLY A CA 1
ATOM 4150 C C . GLY A 1 525 ? 27.841 7.133 -38.128 1.00 96.38 525 GLY A C 1
ATOM 4151 O O . GLY A 1 525 ? 28.581 7.038 -39.107 1.00 96.38 525 GLY A O 1
ATOM 4152 N N . LEU A 1 526 ? 26.636 7.705 -38.206 1.00 94.94 526 LEU A N 1
ATOM 4153 C CA . LEU A 1 526 ? 26.063 8.246 -39.444 1.00 94.94 526 LEU A CA 1
ATOM 4154 C C . LEU A 1 526 ? 26.883 9.422 -39.999 1.00 94.94 526 LEU A C 1
ATOM 4156 O O . LEU A 1 526 ? 27.146 9.485 -41.205 1.00 94.94 526 LEU A O 1
ATOM 4160 N N . ASN A 1 527 ? 27.347 10.327 -39.136 1.00 94.62 527 ASN A N 1
ATOM 4161 C CA . ASN A 1 527 ? 28.204 11.445 -39.534 1.00 94.62 527 ASN A CA 1
ATOM 4162 C C . ASN A 1 527 ? 29.554 10.965 -40.087 1.00 94.62 527 ASN A C 1
ATOM 4164 O O . ASN A 1 527 ? 30.012 11.469 -41.111 1.00 94.62 527 ASN A O 1
ATOM 4168 N N . LEU A 1 528 ? 30.179 9.966 -39.459 1.00 95.06 528 LEU A N 1
ATOM 4169 C CA . LEU A 1 528 ? 31.413 9.358 -39.965 1.00 95.06 528 LEU A CA 1
ATOM 4170 C C . LEU A 1 528 ? 31.177 8.649 -41.304 1.00 95.06 528 LEU A C 1
ATOM 4172 O O . LEU A 1 528 ? 31.928 8.880 -42.251 1.00 95.06 528 LEU A O 1
ATOM 4176 N N . LYS A 1 529 ? 30.098 7.863 -41.410 1.00 93.69 529 LYS A N 1
ATOM 4177 C CA . LYS A 1 529 ? 29.725 7.120 -42.623 1.00 93.69 529 LYS A CA 1
ATOM 4178 C C . LYS A 1 529 ? 29.466 8.053 -43.808 1.00 93.69 529 LYS A C 1
ATOM 4180 O O . LYS A 1 529 ? 30.016 7.841 -44.883 1.00 93.69 529 LYS A O 1
ATOM 4185 N N . SER A 1 530 ? 28.705 9.132 -43.608 1.00 93.31 530 SER A N 1
ATOM 4186 C CA . SER A 1 530 ? 28.438 10.140 -44.653 1.00 93.31 530 SER A CA 1
ATOM 4187 C C . SER A 1 530 ? 29.694 10.886 -45.118 1.00 93.31 530 SER A C 1
ATOM 4189 O O . SER A 1 530 ? 29.783 11.279 -46.278 1.00 93.31 530 SER A O 1
ATOM 4191 N N . GLN A 1 531 ? 30.690 11.037 -44.243 1.00 93.12 531 GLN A N 1
ATOM 4192 C CA . GLN A 1 531 ? 31.987 11.641 -44.562 1.00 93.12 531 GLN A CA 1
ATOM 4193 C C . GLN A 1 531 ? 33.023 10.618 -45.054 1.00 93.12 531 GLN A C 1
ATOM 4195 O O . GLN A 1 531 ? 34.172 10.994 -45.279 1.00 93.12 531 GLN A O 1
ATOM 4200 N N . SER A 1 532 ? 32.648 9.339 -45.202 1.00 91.94 532 SER A N 1
ATOM 4201 C CA . SER A 1 532 ? 33.562 8.231 -45.529 1.00 91.94 532 SER A CA 1
ATOM 4202 C C . SER A 1 532 ? 34.771 8.135 -44.582 1.00 91.94 532 SER A C 1
ATOM 4204 O O . SER A 1 532 ? 35.877 7.785 -44.994 1.00 91.94 532 SER A O 1
ATOM 4206 N N . LYS A 1 533 ? 34.577 8.480 -43.303 1.00 91.06 533 LYS A N 1
ATOM 4207 C CA . LYS A 1 533 ? 35.608 8.399 -42.262 1.00 91.06 533 LYS A CA 1
ATOM 4208 C C . LYS A 1 533 ? 35.584 7.031 -41.570 1.00 91.06 533 LYS A C 1
ATOM 4210 O O . LYS A 1 533 ? 34.500 6.504 -41.317 1.00 91.06 533 LYS A O 1
ATOM 4215 N N . PRO A 1 534 ? 36.756 6.477 -41.204 1.00 89.38 534 PRO A N 1
ATOM 4216 C CA . PRO A 1 534 ? 36.822 5.227 -40.453 1.00 89.38 534 PRO A CA 1
ATOM 4217 C C . PRO A 1 534 ? 36.219 5.385 -39.047 1.00 89.38 534 PRO A C 1
ATOM 4219 O O . PRO A 1 534 ? 36.218 6.480 -38.481 1.00 89.38 534 PRO A O 1
ATOM 4222 N N . GLY A 1 535 ? 35.736 4.280 -38.470 1.00 91.81 535 GLY A N 1
ATOM 4223 C CA . GLY A 1 535 ? 35.201 4.229 -37.102 1.00 91.81 535 GLY A CA 1
ATOM 4224 C C . GLY A 1 535 ? 33.673 4.280 -37.001 1.00 91.81 535 GLY A C 1
ATOM 4225 O O . GLY A 1 535 ? 33.143 4.228 -35.891 1.00 91.81 535 GLY A O 1
ATOM 4226 N N . SER A 1 536 ? 32.955 4.342 -38.129 1.00 93.88 536 SER A N 1
ATOM 4227 C CA . SER A 1 536 ? 31.485 4.327 -38.134 1.00 93.88 536 SER A CA 1
ATOM 4228 C C . SER A 1 536 ? 30.919 3.027 -37.547 1.00 93.88 536 SER A C 1
ATOM 4230 O O . SER A 1 536 ? 30.040 3.059 -36.691 1.00 93.88 536 SER A O 1
ATOM 4232 N N . GLU A 1 537 ? 31.514 1.891 -37.904 1.00 94.38 537 GLU A N 1
ATOM 4233 C CA . GLU A 1 537 ? 31.166 0.549 -37.441 1.00 94.38 537 GLU A CA 1
ATOM 4234 C C . GLU A 1 537 ? 31.380 0.418 -35.933 1.00 94.38 537 GLU A C 1
ATOM 4236 O O . GLU A 1 537 ? 30.523 -0.094 -35.216 1.00 94.38 537 GLU A O 1
ATOM 4241 N N . GLN A 1 538 ? 32.493 0.955 -35.425 1.00 95.88 538 GLN A N 1
ATOM 4242 C CA . GLN A 1 538 ? 32.762 0.984 -33.991 1.00 95.88 538 GLN A CA 1
ATOM 4243 C C . GLN A 1 538 ? 31.670 1.761 -33.247 1.00 95.88 538 GLN A C 1
ATOM 4245 O O . GLN A 1 538 ? 31.190 1.304 -32.211 1.00 95.88 538 GLN A O 1
ATOM 4250 N N . LYS A 1 539 ? 31.237 2.908 -33.784 1.00 96.81 539 LYS A N 1
ATOM 4251 C CA . LYS A 1 539 ? 30.192 3.727 -33.160 1.00 96.81 539 LYS A CA 1
ATOM 4252 C C . LYS A 1 539 ? 28.829 3.051 -33.155 1.00 96.81 539 LYS A C 1
ATOM 4254 O O . LYS A 1 539 ? 28.165 3.057 -32.118 1.00 96.81 539 LYS A O 1
ATOM 4259 N N . PHE A 1 540 ? 28.449 2.387 -34.242 1.00 97.56 540 PHE A N 1
ATOM 4260 C CA . PHE A 1 540 ? 27.229 1.581 -34.251 1.00 97.56 540 PHE A CA 1
ATOM 4261 C C . PHE A 1 540 ? 27.315 0.402 -33.272 1.00 97.56 540 PHE A C 1
ATOM 4263 O O . PHE A 1 540 ? 26.350 0.133 -32.559 1.00 97.56 540 PHE A O 1
ATOM 4270 N N . GLN A 1 541 ? 28.471 -0.259 -33.154 1.00 97.56 541 GLN A N 1
ATOM 4271 C CA . GLN A 1 541 ? 28.650 -1.346 -32.190 1.00 97.56 541 GLN A CA 1
ATOM 4272 C C . GLN A 1 541 ? 28.588 -0.854 -30.733 1.00 97.56 541 GLN A C 1
ATOM 4274 O O . GLN A 1 541 ? 27.962 -1.497 -29.889 1.00 97.56 541 GLN A O 1
ATOM 4279 N N . GLU A 1 542 ? 29.184 0.302 -30.424 1.00 96.75 542 GLU A N 1
ATOM 4280 C CA . GLU A 1 542 ? 29.060 0.961 -29.115 1.00 96.75 542 GLU A CA 1
ATOM 4281 C C . GLU A 1 542 ? 27.590 1.300 -28.799 1.00 96.75 542 GLU A C 1
ATOM 4283 O O . GLU A 1 542 ? 27.142 1.102 -27.663 1.00 96.75 542 GLU A O 1
ATOM 4288 N N . ALA A 1 543 ? 26.815 1.748 -29.796 1.00 97.81 543 ALA A N 1
ATOM 4289 C CA . ALA A 1 543 ? 25.381 2.000 -29.650 1.00 97.81 543 ALA A CA 1
ATOM 4290 C C . ALA A 1 543 ? 24.604 0.707 -29.345 1.00 97.81 543 ALA A C 1
ATOM 4292 O O . ALA A 1 543 ? 23.846 0.667 -28.375 1.00 97.81 543 ALA A O 1
ATOM 4293 N N . VAL A 1 544 ? 24.846 -0.378 -30.094 1.00 98.19 544 VAL A N 1
ATOM 4294 C CA . VAL A 1 544 ? 24.230 -1.697 -29.847 1.00 98.19 544 VAL A CA 1
ATOM 4295 C C . VAL A 1 544 ? 24.515 -2.181 -28.427 1.00 98.19 544 VAL A C 1
ATOM 4297 O O . VAL A 1 544 ? 23.581 -2.541 -27.710 1.00 98.19 544 VAL A O 1
ATOM 4300 N N . ASN A 1 545 ? 25.773 -2.123 -27.986 1.00 96.75 545 ASN A N 1
ATOM 4301 C CA . ASN A 1 545 ? 26.165 -2.535 -26.636 1.00 96.75 545 ASN A CA 1
ATOM 4302 C C . ASN A 1 545 ? 25.466 -1.685 -25.559 1.00 96.75 545 ASN A C 1
ATOM 4304 O O . ASN A 1 545 ? 25.052 -2.202 -24.519 1.00 96.75 545 ASN A O 1
ATOM 4308 N N . THR A 1 546 ? 25.299 -0.384 -25.818 1.00 93.56 546 THR A N 1
ATOM 4309 C CA . THR A 1 546 ? 24.583 0.537 -24.922 1.00 93.56 546 THR A CA 1
ATOM 4310 C C . THR A 1 546 ? 23.098 0.174 -24.825 1.00 93.56 546 THR A C 1
ATOM 4312 O O . THR A 1 546 ? 22.548 0.133 -23.723 1.00 93.56 546 THR A O 1
ATOM 4315 N N . TYR A 1 547 ? 22.446 -0.155 -25.944 1.00 97.62 547 TYR A N 1
ATOM 4316 C CA . TYR A 1 547 ? 21.053 -0.601 -25.930 1.00 97.62 547 TYR A CA 1
ATOM 4317 C C . TYR A 1 547 ? 20.878 -1.973 -25.279 1.00 97.62 547 TYR A C 1
ATOM 4319 O O . TYR A 1 547 ? 19.890 -2.189 -24.587 1.00 97.62 547 TYR A O 1
ATOM 4327 N N . GLU A 1 548 ? 21.832 -2.891 -25.422 1.00 96.06 548 GLU A N 1
ATOM 4328 C CA . GLU A 1 548 ? 21.799 -4.168 -24.701 1.00 96.06 548 GLU A CA 1
ATOM 4329 C C . GLU A 1 548 ? 21.916 -3.981 -23.188 1.00 96.06 548 GLU A C 1
ATOM 4331 O O . GLU A 1 548 ? 21.212 -4.651 -22.432 1.00 96.06 548 GLU A O 1
ATOM 4336 N N . LEU A 1 549 ? 22.758 -3.048 -22.734 1.00 90.69 549 LEU A N 1
ATOM 4337 C CA . LEU A 1 549 ? 22.821 -2.671 -21.324 1.00 90.69 549 LEU A CA 1
ATOM 4338 C C . LEU A 1 549 ? 21.484 -2.090 -20.846 1.00 90.69 549 LEU A C 1
ATOM 4340 O O . LEU A 1 549 ? 20.969 -2.519 -19.815 1.00 90.69 549 LEU A O 1
ATOM 4344 N N . LEU A 1 550 ? 20.895 -1.172 -21.617 1.00 94.94 550 LEU A N 1
ATOM 4345 C CA . LEU A 1 550 ? 19.588 -0.586 -21.318 1.00 94.94 550 LEU A CA 1
ATOM 4346 C C . LEU A 1 550 ? 18.502 -1.665 -21.204 1.00 94.94 550 LEU A C 1
ATOM 4348 O O . LEU A 1 550 ? 17.764 -1.692 -20.224 1.00 94.94 550 LEU A O 1
ATOM 4352 N N . LEU A 1 551 ? 18.438 -2.594 -22.157 1.00 93.06 551 LEU A N 1
ATOM 4353 C CA . LEU A 1 551 ? 17.413 -3.641 -22.216 1.00 93.06 551 LEU A CA 1
ATOM 4354 C C . LEU A 1 551 ? 17.565 -4.716 -21.127 1.00 93.06 551 LEU A C 1
ATOM 4356 O O . LEU A 1 551 ? 16.596 -5.405 -20.807 1.00 93.06 551 LEU A O 1
ATOM 4360 N N . ARG A 1 552 ? 18.748 -4.847 -20.508 1.00 93.44 552 ARG A N 1
ATOM 4361 C CA . ARG A 1 552 ? 18.922 -5.643 -19.277 1.00 93.44 552 ARG A CA 1
ATOM 4362 C C . ARG A 1 552 ? 18.272 -4.982 -18.061 1.00 93.44 552 ARG A C 1
ATOM 4364 O O . ARG A 1 552 ? 17.862 -5.697 -17.150 1.00 93.44 552 ARG A O 1
ATOM 4371 N N . ILE A 1 553 ? 18.200 -3.649 -18.042 1.00 81.56 553 ILE A N 1
ATOM 4372 C CA . ILE A 1 553 ? 17.569 -2.861 -16.973 1.00 81.56 553 ILE A CA 1
ATOM 4373 C C . ILE A 1 553 ? 16.057 -2.799 -17.201 1.00 81.56 553 ILE A C 1
ATOM 4375 O O . ILE A 1 553 ? 15.281 -3.110 -16.300 1.00 81.56 553 ILE A O 1
ATOM 4379 N N . ASP A 1 554 ? 15.641 -2.445 -18.417 1.00 88.88 554 ASP A N 1
ATOM 4380 C CA . ASP A 1 554 ? 14.239 -2.349 -18.812 1.00 88.88 554 ASP A CA 1
ATOM 4381 C C . ASP A 1 554 ? 13.998 -3.028 -20.164 1.00 88.88 554 ASP A C 1
ATOM 4383 O O . ASP A 1 554 ? 14.138 -2.436 -21.236 1.00 88.88 554 ASP A O 1
ATOM 4387 N N . LYS A 1 555 ? 13.578 -4.295 -20.102 1.00 93.38 555 LYS A N 1
ATOM 4388 C CA . LYS A 1 555 ? 13.244 -5.099 -21.286 1.00 93.38 555 LYS A CA 1
ATOM 4389 C C . LYS A 1 555 ? 12.016 -4.590 -22.052 1.00 93.38 555 LYS A C 1
ATOM 4391 O O . LYS A 1 555 ? 11.822 -4.986 -23.199 1.00 93.38 555 LYS A O 1
ATOM 4396 N N . ASN A 1 556 ? 11.189 -3.751 -21.422 1.00 93.88 556 ASN A N 1
ATOM 4397 C CA . ASN A 1 556 ? 9.960 -3.212 -22.000 1.00 93.88 556 ASN A CA 1
ATOM 4398 C C . ASN A 1 556 ? 10.187 -1.830 -22.648 1.00 93.88 556 ASN A C 1
ATOM 4400 O O . ASN A 1 556 ? 9.233 -1.200 -23.109 1.00 93.88 556 ASN A O 1
ATOM 4404 N N . TYR A 1 557 ? 11.437 -1.356 -22.730 1.00 90.06 557 TYR A N 1
ATOM 4405 C CA . TYR A 1 557 ? 11.778 -0.078 -23.351 1.00 90.06 557 TYR A CA 1
ATOM 4406 C C . TYR A 1 557 ? 11.737 -0.173 -24.885 1.00 90.06 557 TYR A C 1
ATOM 4408 O O . TYR A 1 557 ? 12.749 -0.339 -25.569 1.00 90.06 557 TYR A O 1
ATOM 4416 N N . LYS A 1 558 ? 10.536 -0.035 -25.451 1.00 96.69 558 LYS A N 1
ATOM 4417 C CA . LYS A 1 558 ? 10.258 -0.153 -26.893 1.00 96.69 558 LYS A CA 1
ATOM 4418 C C . LYS A 1 558 ? 11.240 0.600 -27.799 1.00 96.69 558 LYS A C 1
ATOM 4420 O O . LYS A 1 558 ? 11.738 0.042 -28.774 1.00 96.69 558 LYS A O 1
ATOM 4425 N N . ALA A 1 559 ? 11.510 1.873 -27.502 1.00 94.69 559 ALA A N 1
ATOM 4426 C CA . ALA A 1 559 ? 12.369 2.698 -28.352 1.00 94.69 559 ALA A CA 1
ATOM 4427 C C . ALA A 1 559 ? 13.817 2.173 -28.399 1.00 94.69 559 ALA A C 1
ATOM 4429 O O . ALA A 1 559 ? 14.473 2.306 -29.422 1.00 94.69 559 ALA A O 1
ATOM 4430 N N . ALA A 1 560 ? 14.296 1.502 -27.348 1.00 96.75 560 ALA A N 1
ATOM 4431 C CA . ALA A 1 560 ? 15.638 0.929 -27.309 1.00 96.75 560 ALA A CA 1
ATOM 4432 C C . ALA A 1 560 ? 15.744 -0.309 -28.206 1.00 96.75 560 ALA A C 1
ATOM 4434 O O . ALA A 1 560 ? 16.744 -0.458 -28.901 1.00 96.75 560 ALA A O 1
ATOM 4435 N N . TRP A 1 561 ? 14.705 -1.152 -28.263 1.00 98.25 561 TRP A N 1
ATOM 4436 C CA . TRP A 1 561 ? 14.630 -2.247 -29.238 1.00 98.25 561 TRP A CA 1
ATOM 4437 C C . TRP A 1 561 ? 14.669 -1.730 -30.681 1.00 98.25 561 TRP A C 1
ATOM 4439 O O . TRP A 1 561 ? 15.458 -2.224 -31.485 1.00 98.25 561 TRP A O 1
ATOM 4449 N N . ASN A 1 562 ? 13.897 -0.681 -30.987 1.00 98.25 562 ASN A N 1
ATOM 4450 C CA . ASN A 1 562 ? 13.928 -0.029 -32.299 1.00 98.25 562 ASN A CA 1
ATOM 4451 C C . ASN A 1 562 ? 15.306 0.560 -32.626 1.00 98.25 562 ASN A C 1
ATOM 4453 O O . ASN A 1 562 ? 15.866 0.267 -33.675 1.00 98.25 562 ASN A O 1
ATOM 4457 N N . ASN A 1 563 ? 15.883 1.349 -31.719 1.00 98.00 563 ASN A N 1
ATOM 4458 C CA . ASN A 1 563 ? 17.154 2.031 -31.967 1.00 98.00 563 ASN A CA 1
ATOM 4459 C C . ASN A 1 563 ? 18.340 1.048 -32.030 1.00 98.00 563 ASN A C 1
ATOM 4461 O O . ASN A 1 563 ? 19.289 1.253 -32.791 1.00 98.00 563 ASN A O 1
ATOM 4465 N N . ARG A 1 564 ? 18.267 -0.067 -31.288 1.00 98.31 564 ARG A N 1
ATOM 4466 C CA . ARG A 1 564 ? 19.175 -1.209 -31.454 1.00 98.31 564 ARG A CA 1
ATOM 4467 C C . ARG A 1 564 ? 19.045 -1.806 -32.852 1.00 98.31 564 ARG A C 1
ATOM 4469 O O . ARG A 1 564 ? 20.067 -2.056 -33.484 1.00 98.31 564 ARG A O 1
ATOM 4476 N N . GLY A 1 565 ? 17.816 -2.005 -33.333 1.00 98.19 565 GLY A N 1
ATOM 4477 C CA . GLY A 1 565 ? 17.538 -2.449 -34.699 1.00 98.19 565 GLY A CA 1
ATOM 4478 C C . GLY A 1 565 ? 18.141 -1.519 -35.751 1.00 98.19 565 GLY A C 1
ATOM 4479 O O . GLY A 1 565 ? 18.831 -1.991 -36.647 1.00 98.19 565 GLY A O 1
ATOM 4480 N N . GLU A 1 566 ? 17.981 -0.202 -35.601 1.00 98.06 566 GLU A N 1
ATOM 4481 C CA . GLU A 1 566 ? 18.583 0.784 -36.511 1.00 98.06 566 GLU A CA 1
ATOM 4482 C C . GLU A 1 566 ? 20.116 0.741 -36.504 1.00 98.06 566 GLU A C 1
ATOM 4484 O O . GLU A 1 566 ? 20.748 0.795 -37.559 1.00 98.06 566 GLU A O 1
ATOM 4489 N N . SER A 1 567 ? 20.729 0.592 -35.329 1.00 98.12 567 SER A N 1
ATOM 4490 C CA . SER A 1 567 ? 22.188 0.483 -35.219 1.00 98.12 567 SER A CA 1
ATOM 4491 C C . SER A 1 567 ? 22.707 -0.803 -35.886 1.00 98.12 567 SER A C 1
ATOM 4493 O O . SER A 1 567 ? 23.720 -0.776 -36.581 1.00 98.12 567 SER A O 1
ATOM 4495 N N . LEU A 1 568 ? 21.988 -1.924 -35.734 1.00 98.31 568 LEU A N 1
ATOM 4496 C CA . LEU A 1 568 ? 22.303 -3.202 -36.388 1.00 98.31 568 LEU A CA 1
ATOM 4497 C C . LEU A 1 568 ? 22.104 -3.148 -37.907 1.00 98.31 568 LEU A C 1
ATOM 4499 O O . LEU A 1 568 ? 22.921 -3.689 -38.647 1.00 98.31 568 LEU A O 1
ATOM 4503 N N . LEU A 1 569 ? 21.067 -2.452 -38.376 1.00 97.31 569 LEU A N 1
ATOM 4504 C CA . LEU A 1 569 ? 20.841 -2.208 -39.800 1.00 97.31 569 LEU A CA 1
ATOM 4505 C C . LEU A 1 569 ? 22.024 -1.437 -40.409 1.00 97.31 569 LEU A C 1
ATOM 4507 O O . LEU A 1 569 ? 22.522 -1.791 -41.475 1.00 97.31 569 LEU A O 1
ATOM 4511 N N . ASN A 1 570 ? 22.531 -0.422 -39.701 1.00 96.12 570 ASN A N 1
ATOM 4512 C CA . ASN A 1 570 ? 23.696 0.352 -40.135 1.00 96.12 570 ASN A CA 1
ATOM 4513 C C . ASN A 1 570 ? 25.002 -0.456 -40.184 1.00 96.12 570 ASN A C 1
ATOM 4515 O O . ASN A 1 570 ? 25.867 -0.125 -41.003 1.00 96.12 570 ASN A O 1
ATOM 4519 N N . LEU A 1 571 ? 25.116 -1.494 -39.347 1.00 96.19 571 LEU A N 1
ATOM 4520 C CA . LEU A 1 571 ? 26.196 -2.488 -39.351 1.00 96.19 571 LEU A CA 1
ATOM 4521 C C . LEU A 1 571 ? 26.039 -3.555 -40.449 1.00 96.19 571 LEU A C 1
ATOM 4523 O O . LEU A 1 571 ? 26.989 -4.281 -40.716 1.00 96.19 571 LEU A O 1
ATOM 4527 N N . GLY A 1 572 ? 24.864 -3.662 -41.077 1.00 95.56 572 GLY A N 1
ATOM 4528 C CA . GLY A 1 572 ? 24.545 -4.719 -42.043 1.00 95.56 572 GLY A CA 1
ATOM 4529 C C . GLY A 1 572 ? 24.104 -6.045 -41.407 1.00 95.56 572 GLY A C 1
ATOM 4530 O O . GLY A 1 572 ? 23.839 -7.005 -42.126 1.00 95.56 572 GLY A O 1
ATOM 4531 N N . ASP A 1 573 ? 23.958 -6.100 -40.078 1.00 97.38 573 ASP A N 1
ATOM 4532 C CA . ASP A 1 573 ? 23.480 -7.262 -39.313 1.00 97.38 573 ASP A CA 1
ATOM 4533 C C . ASP A 1 573 ? 21.938 -7.382 -39.419 1.00 97.38 573 ASP A C 1
ATOM 4535 O O . ASP A 1 573 ? 21.200 -7.308 -38.429 1.00 97.38 573 ASP A O 1
ATOM 4539 N N . ASN A 1 574 ? 21.429 -7.541 -40.646 1.00 97.69 574 ASN A N 1
ATOM 4540 C CA . ASN A 1 574 ? 20.004 -7.399 -40.968 1.00 97.69 574 ASN A CA 1
ATOM 4541 C C . ASN A 1 574 ? 19.098 -8.417 -40.246 1.00 97.69 574 ASN A C 1
ATOM 4543 O O . ASN A 1 574 ? 17.997 -8.060 -39.828 1.00 97.69 574 ASN A O 1
ATOM 4547 N N . ASP A 1 575 ? 19.560 -9.651 -40.010 1.00 97.62 575 ASP A N 1
ATOM 4548 C CA . ASP A 1 575 ? 18.797 -10.657 -39.251 1.00 97.62 575 ASP A CA 1
ATOM 4549 C C . ASP A 1 575 ? 18.568 -10.236 -37.792 1.00 97.62 575 ASP A C 1
ATOM 4551 O O . ASP A 1 575 ? 17.455 -10.322 -37.263 1.00 97.62 575 ASP A O 1
ATOM 4555 N N . LYS A 1 576 ? 19.615 -9.729 -37.126 1.00 97.69 576 LYS A N 1
ATOM 4556 C CA . LYS A 1 576 ? 19.500 -9.237 -35.745 1.00 97.69 576 LYS A CA 1
ATOM 4557 C C . LYS A 1 576 ? 18.702 -7.938 -35.690 1.00 97.69 576 LYS A C 1
ATOM 4559 O O . LYS A 1 576 ? 17.995 -7.717 -34.706 1.00 97.69 576 LYS A O 1
ATOM 4564 N N . ALA A 1 577 ? 18.814 -7.092 -36.718 1.00 98.50 577 ALA A N 1
ATOM 4565 C CA . ALA A 1 577 ? 18.019 -5.878 -36.845 1.00 98.50 577 ALA A CA 1
ATOM 4566 C C . ALA A 1 577 ? 16.524 -6.219 -36.915 1.00 98.50 577 ALA A C 1
ATOM 4568 O O . ALA A 1 577 ? 15.752 -5.732 -36.091 1.00 98.50 577 ALA A O 1
ATOM 4569 N N . LYS A 1 578 ? 16.135 -7.140 -37.810 1.00 98.44 578 LYS A N 1
ATOM 4570 C CA . LYS A 1 578 ? 14.769 -7.677 -37.918 1.00 98.44 578 LYS A CA 1
ATOM 4571 C C . LYS A 1 578 ? 14.258 -8.196 -36.573 1.00 98.44 578 LYS A C 1
ATOM 4573 O O . LYS A 1 578 ? 13.192 -7.775 -36.136 1.00 98.44 578 LYS A O 1
ATOM 4578 N N . ALA A 1 579 ? 15.039 -9.029 -35.881 1.00 98.31 579 ALA A N 1
ATOM 4579 C CA . ALA A 1 579 ? 14.658 -9.555 -34.568 1.00 98.31 579 ALA A CA 1
ATOM 4580 C C . ALA A 1 579 ? 14.455 -8.448 -33.515 1.00 98.31 579 ALA A C 1
ATOM 4582 O O . ALA A 1 579 ? 13.523 -8.512 -32.717 1.00 98.31 579 ALA A O 1
ATOM 4583 N N . ALA A 1 580 ? 15.297 -7.410 -33.515 1.00 98.06 580 ALA A N 1
ATOM 4584 C CA . ALA A 1 580 ? 15.145 -6.274 -32.607 1.00 98.06 580 ALA A CA 1
ATOM 4585 C C . ALA A 1 580 ? 13.876 -5.455 -32.914 1.00 98.06 580 ALA A C 1
ATOM 4587 O O . ALA A 1 580 ? 13.167 -5.055 -31.989 1.00 98.06 580 ALA A O 1
ATOM 4588 N N . PHE A 1 581 ? 13.551 -5.249 -34.194 1.00 98.62 581 PHE A N 1
ATOM 4589 C CA . PHE A 1 581 ? 12.300 -4.604 -34.591 1.00 98.62 581 PHE A CA 1
ATOM 4590 C C . PHE A 1 581 ? 11.075 -5.445 -34.224 1.00 98.62 581 PHE A C 1
ATOM 4592 O O . PHE A 1 581 ? 10.089 -4.887 -33.750 1.00 98.62 581 PHE A O 1
ATOM 4599 N N . ASP A 1 582 ? 11.144 -6.772 -34.359 1.00 98.50 582 ASP A N 1
ATOM 4600 C CA . ASP A 1 582 ? 10.073 -7.675 -33.929 1.00 98.50 582 ASP A CA 1
ATOM 4601 C C . ASP A 1 582 ? 9.789 -7.552 -32.422 1.00 98.50 582 ASP A C 1
ATOM 4603 O O . ASP A 1 582 ? 8.626 -7.508 -32.024 1.00 98.50 582 ASP A O 1
ATOM 4607 N N . GLU A 1 583 ? 10.815 -7.423 -31.575 1.00 98.38 583 GLU A N 1
ATOM 4608 C CA . GLU A 1 583 ? 10.618 -7.160 -30.140 1.00 98.38 583 GLU A CA 1
ATOM 4609 C C . GLU A 1 583 ? 9.975 -5.787 -29.876 1.00 98.38 583 GLU A C 1
ATOM 4611 O O . GLU A 1 583 ? 9.068 -5.677 -29.049 1.00 98.38 583 GLU A O 1
ATOM 4616 N N . ALA A 1 584 ? 10.364 -4.740 -30.614 1.00 97.94 584 ALA A N 1
ATOM 4617 C CA . ALA A 1 584 ? 9.714 -3.431 -30.508 1.00 97.94 584 ALA A CA 1
ATOM 4618 C C . ALA A 1 584 ? 8.227 -3.482 -30.919 1.00 97.94 584 ALA A C 1
ATOM 4620 O O . ALA A 1 584 ? 7.389 -2.872 -30.255 1.00 97.94 584 ALA A O 1
ATOM 4621 N N . ILE A 1 585 ? 7.896 -4.239 -31.972 1.00 98.19 585 ILE A N 1
ATOM 4622 C CA . ILE A 1 585 ? 6.524 -4.454 -32.463 1.00 98.19 585 ILE A CA 1
ATOM 4623 C C . ILE A 1 585 ? 5.699 -5.275 -31.465 1.00 98.19 585 ILE A C 1
ATOM 4625 O O . ILE A 1 585 ? 4.527 -4.976 -31.251 1.00 98.19 585 ILE A O 1
ATOM 4629 N N . LYS A 1 586 ? 6.288 -6.285 -30.810 1.00 98.19 586 LYS A N 1
ATOM 4630 C CA . LYS A 1 586 ? 5.605 -7.051 -29.750 1.00 98.19 586 LYS A CA 1
ATOM 4631 C C . LYS A 1 586 ? 5.183 -6.163 -28.580 1.00 98.19 586 LYS A C 1
ATOM 4633 O O . LYS A 1 586 ? 4.117 -6.381 -28.012 1.00 98.19 586 LYS A O 1
ATOM 4638 N N . LEU A 1 587 ? 6.019 -5.189 -28.211 1.00 94.31 587 LEU A N 1
ATOM 4639 C CA . LEU A 1 587 ? 5.722 -4.242 -27.132 1.00 94.31 587 LEU A CA 1
ATOM 4640 C C . LEU A 1 587 ? 4.666 -3.206 -27.537 1.00 94.31 587 LEU A C 1
ATOM 4642 O O . LEU A 1 587 ? 3.866 -2.793 -26.701 1.00 94.31 587 LEU A O 1
ATOM 4646 N N . ASP A 1 588 ? 4.666 -2.781 -28.800 1.00 96.38 588 ASP A N 1
ATOM 4647 C CA . ASP A 1 588 ? 3.679 -1.855 -29.354 1.00 96.38 588 ASP A CA 1
ATOM 4648 C C . ASP A 1 588 ? 3.468 -2.126 -30.853 1.00 96.38 588 ASP A C 1
ATOM 4650 O O . ASP A 1 588 ? 4.252 -1.664 -31.695 1.00 96.38 588 ASP A O 1
ATOM 4654 N N . PRO A 1 589 ? 2.377 -2.828 -31.203 1.00 96.94 589 PRO A N 1
ATOM 4655 C CA . PRO A 1 589 ? 2.052 -3.135 -32.590 1.00 96.94 589 PRO A CA 1
ATOM 4656 C C . PRO A 1 589 ? 1.813 -1.898 -33.463 1.00 96.94 589 PRO A C 1
ATOM 4658 O O . PRO A 1 589 ? 1.911 -1.998 -34.683 1.00 96.94 589 PRO A O 1
ATOM 4661 N N . ASN A 1 590 ? 1.545 -0.730 -32.867 1.00 96.12 590 ASN A N 1
ATOM 4662 C CA . ASN A 1 590 ? 1.317 0.527 -33.580 1.00 96.12 590 ASN A CA 1
ATOM 4663 C C . ASN A 1 590 ? 2.596 1.370 -33.715 1.00 96.12 590 ASN A C 1
ATOM 4665 O O . ASN A 1 590 ? 2.536 2.557 -34.043 1.00 96.12 590 ASN A O 1
ATOM 4669 N N . TYR A 1 591 ? 3.779 0.798 -33.471 1.00 95.94 591 TYR A N 1
ATOM 4670 C CA . TYR A 1 591 ? 5.025 1.549 -33.570 1.00 95.94 591 TYR A CA 1
ATOM 4671 C C . TYR A 1 591 ? 5.559 1.605 -35.005 1.00 95.94 591 TYR A C 1
ATOM 4673 O O . TYR A 1 591 ? 6.375 0.785 -35.424 1.00 95.94 591 TYR A O 1
ATOM 4681 N N . THR A 1 592 ? 5.118 2.620 -35.759 1.00 97.31 592 THR A N 1
ATOM 4682 C CA . THR A 1 592 ? 5.456 2.836 -37.181 1.00 97.31 592 THR A CA 1
ATOM 4683 C C . THR A 1 592 ? 6.952 2.699 -37.495 1.00 97.31 592 THR A C 1
ATOM 4685 O O . THR A 1 592 ? 7.316 2.116 -38.518 1.00 97.31 592 THR A O 1
ATOM 4688 N N . PHE A 1 593 ? 7.826 3.223 -36.628 1.00 97.00 593 PHE A N 1
ATOM 4689 C CA . PHE A 1 593 ? 9.278 3.209 -36.836 1.00 97.00 593 PHE A CA 1
ATOM 4690 C C . PHE A 1 593 ? 9.841 1.784 -36.907 1.00 97.00 593 PHE A C 1
ATOM 4692 O O . PHE A 1 593 ? 10.606 1.482 -37.820 1.00 97.00 593 PHE A O 1
ATOM 4699 N N . ALA A 1 594 ? 9.386 0.889 -36.024 1.00 97.88 594 ALA A N 1
ATOM 4700 C CA . ALA A 1 594 ? 9.866 -0.489 -35.989 1.00 97.88 594 ALA A CA 1
ATOM 4701 C C . ALA A 1 594 ? 9.374 -1.301 -37.195 1.00 97.88 594 ALA A C 1
ATOM 4703 O O . ALA A 1 594 ? 10.148 -2.056 -37.777 1.00 97.88 594 ALA A O 1
ATOM 4704 N N . TRP A 1 595 ? 8.125 -1.100 -37.631 1.00 98.38 595 TRP A N 1
ATOM 4705 C CA . TRP A 1 595 ? 7.618 -1.707 -38.869 1.00 98.38 595 TRP A CA 1
ATOM 4706 C C . TRP A 1 595 ? 8.395 -1.251 -40.106 1.00 98.38 595 TRP A C 1
ATOM 4708 O O . TRP A 1 595 ? 8.727 -2.069 -40.962 1.00 98.38 595 TRP A O 1
ATOM 4718 N N . THR A 1 596 ? 8.737 0.038 -40.173 1.00 98.31 596 THR A N 1
ATOM 4719 C CA . THR A 1 596 ? 9.546 0.593 -41.268 1.00 98.31 596 THR A CA 1
ATOM 4720 C C . THR A 1 596 ? 10.956 0.003 -41.261 1.00 98.31 596 THR A C 1
ATOM 4722 O O . THR A 1 596 ? 11.415 -0.496 -42.284 1.00 98.31 596 THR A O 1
ATOM 4725 N N . GLY A 1 597 ? 11.617 -0.017 -40.099 1.00 97.88 597 GLY A N 1
ATOM 4726 C CA . GLY A 1 597 ? 12.950 -0.603 -39.947 1.00 97.88 597 GLY A CA 1
ATOM 4727 C C . GLY A 1 597 ? 12.982 -2.104 -40.248 1.00 97.88 597 GLY A C 1
ATOM 4728 O O . GLY A 1 597 ? 13.919 -2.587 -40.883 1.00 97.88 597 GLY A O 1
ATOM 4729 N N . LYS A 1 598 ? 11.929 -2.845 -39.874 1.00 98.44 598 LYS A N 1
ATOM 4730 C CA . LYS A 1 598 ? 11.755 -4.252 -40.254 1.00 98.44 598 LYS A CA 1
ATOM 4731 C C . LYS A 1 598 ? 11.667 -4.414 -41.770 1.00 98.44 598 LYS A C 1
ATOM 4733 O O . LYS A 1 598 ? 12.327 -5.296 -42.309 1.00 98.44 598 LYS A O 1
ATOM 4738 N N . GLY A 1 599 ? 10.885 -3.574 -42.450 1.00 98.19 599 GLY A N 1
ATOM 4739 C CA . GLY A 1 599 ? 10.795 -3.573 -43.911 1.00 98.19 599 GLY A CA 1
ATOM 4740 C C . GLY A 1 599 ? 12.154 -3.340 -44.574 1.00 98.19 599 GLY A C 1
ATOM 4741 O O . GLY A 1 599 ? 12.557 -4.123 -45.426 1.00 98.19 599 GLY A O 1
ATOM 4742 N N . GLU A 1 600 ? 12.911 -2.341 -44.116 1.00 98.31 600 GLU A N 1
ATOM 4743 C CA . GLU A 1 600 ? 14.269 -2.064 -44.612 1.00 98.31 600 GLU A CA 1
ATOM 4744 C C . GLU A 1 600 ? 15.235 -3.240 -44.376 1.00 98.31 600 GLU A C 1
ATOM 4746 O O . GLU A 1 600 ? 15.968 -3.631 -45.284 1.00 98.31 600 GLU A O 1
ATOM 4751 N N . ALA A 1 601 ? 15.199 -3.860 -43.191 1.00 98.31 601 ALA A N 1
ATOM 4752 C CA . ALA A 1 601 ? 16.000 -5.051 -42.899 1.00 98.31 601 ALA A CA 1
ATOM 4753 C C . ALA A 1 601 ? 15.644 -6.222 -43.829 1.00 98.31 601 ALA A C 1
ATOM 4755 O O . ALA A 1 601 ? 16.531 -6.921 -44.311 1.00 98.31 601 ALA A O 1
ATOM 4756 N N . LEU A 1 602 ? 14.354 -6.419 -44.114 1.00 98.19 602 LEU A N 1
ATOM 4757 C CA . LEU A 1 602 ? 13.865 -7.466 -45.012 1.00 98.19 602 LEU A CA 1
ATOM 4758 C C . LEU A 1 602 ? 14.256 -7.220 -46.475 1.00 98.19 602 LEU A C 1
ATOM 4760 O O . LEU A 1 602 ? 14.579 -8.182 -47.167 1.00 98.19 602 LEU A O 1
ATOM 4764 N N . ILE A 1 603 ? 14.288 -5.964 -46.941 1.00 97.69 603 ILE A N 1
ATOM 4765 C CA . ILE A 1 603 ? 14.810 -5.617 -48.276 1.00 97.69 603 ILE A CA 1
ATOM 4766 C C . ILE A 1 603 ? 16.277 -6.040 -48.391 1.00 97.69 603 ILE A C 1
ATOM 4768 O O . ILE A 1 603 ? 16.647 -6.684 -49.371 1.00 97.69 603 ILE A O 1
ATOM 4772 N N . ASN A 1 604 ? 17.096 -5.730 -47.381 1.00 96.75 604 ASN A N 1
ATOM 4773 C CA . ASN A 1 604 ? 18.514 -6.101 -47.367 1.00 96.75 604 ASN A CA 1
ATOM 4774 C C . ASN A 1 604 ? 18.743 -7.620 -47.258 1.00 96.75 604 ASN A C 1
ATOM 4776 O O . ASN A 1 604 ? 19.806 -8.102 -47.637 1.00 96.75 604 ASN A O 1
ATOM 4780 N N . LEU A 1 605 ? 17.763 -8.366 -46.737 1.00 97.25 605 LEU A N 1
ATOM 4781 C CA . LEU A 1 605 ? 17.741 -9.835 -46.706 1.00 97.25 605 LEU A CA 1
ATOM 4782 C C . LEU A 1 605 ? 17.112 -10.451 -47.968 1.00 97.25 605 LEU A C 1
ATOM 4784 O O . LEU A 1 605 ? 16.884 -11.657 -48.005 1.00 97.25 605 LEU A O 1
ATOM 4788 N N . GLU A 1 606 ? 16.775 -9.632 -48.968 1.00 96.50 606 GLU A N 1
ATOM 4789 C CA . GLU A 1 606 ? 16.109 -10.037 -50.214 1.00 96.50 606 GLU A CA 1
ATOM 4790 C C . GLU A 1 606 ? 14.715 -10.680 -50.013 1.00 96.50 606 GLU A C 1
ATOM 4792 O O . GLU A 1 606 ? 14.141 -11.299 -50.909 1.00 96.50 606 GLU A O 1
ATOM 4797 N N . GLN A 1 607 ? 14.104 -10.477 -48.840 1.00 97.31 607 GLN A N 1
ATOM 4798 C CA . GLN A 1 607 ? 12.764 -10.952 -48.472 1.00 97.31 607 GLN A CA 1
ATOM 4799 C C . GLN A 1 607 ? 11.694 -9.927 -48.882 1.00 97.31 607 GLN A C 1
ATOM 4801 O O . GLN A 1 607 ? 10.958 -9.388 -48.055 1.00 97.31 607 GLN A O 1
ATOM 4806 N N . TYR A 1 608 ? 11.607 -9.623 -50.181 1.00 96.88 608 TYR A N 1
ATOM 4807 C CA . TYR A 1 608 ? 10.862 -8.452 -50.673 1.00 96.88 608 TYR A CA 1
ATOM 4808 C C . TYR A 1 608 ? 9.341 -8.502 -50.451 1.00 96.88 608 TYR A C 1
ATOM 4810 O O . TYR A 1 608 ? 8.718 -7.455 -50.281 1.00 96.88 608 TYR A O 1
ATOM 4818 N N . LYS A 1 609 ? 8.724 -9.694 -50.433 1.00 96.56 609 LYS A N 1
ATOM 4819 C CA . LYS A 1 609 ? 7.278 -9.836 -50.165 1.00 96.56 609 LYS A CA 1
ATOM 4820 C C . LYS A 1 609 ? 6.937 -9.444 -48.726 1.00 96.56 609 LYS A C 1
ATOM 4822 O O . LYS A 1 609 ? 6.079 -8.591 -48.515 1.00 96.56 609 LYS A O 1
ATOM 4827 N N . ASP A 1 610 ? 7.665 -10.006 -47.765 1.00 97.12 610 ASP A N 1
ATOM 4828 C CA . ASP A 1 610 ? 7.503 -9.711 -46.338 1.00 97.12 610 ASP A CA 1
ATOM 4829 C C . ASP A 1 610 ? 7.873 -8.251 -46.036 1.00 97.12 610 ASP A C 1
ATOM 4831 O O . ASP A 1 610 ? 7.239 -7.596 -45.206 1.00 97.12 610 ASP A O 1
ATOM 4835 N N . ALA A 1 611 ? 8.881 -7.713 -46.735 1.00 97.81 611 ALA A N 1
ATOM 4836 C CA . ALA A 1 611 ? 9.242 -6.304 -46.641 1.00 97.81 611 ALA A CA 1
ATOM 4837 C C . ALA A 1 611 ? 8.076 -5.397 -47.046 1.00 97.81 611 ALA A C 1
ATOM 4839 O O . ALA A 1 611 ? 7.745 -4.459 -46.322 1.00 97.81 611 ALA A O 1
ATOM 4840 N N . LEU A 1 612 ? 7.426 -5.696 -48.176 1.00 97.44 612 LEU A N 1
ATOM 4841 C CA . LEU A 1 612 ? 6.300 -4.916 -48.677 1.00 97.44 612 LEU A CA 1
ATOM 4842 C C . LEU A 1 612 ? 5.118 -4.932 -47.696 1.00 97.44 612 LEU A C 1
ATOM 4844 O O . LEU A 1 612 ? 4.505 -3.891 -47.464 1.00 97.44 612 LEU A O 1
ATOM 4848 N N . GLU A 1 613 ? 4.828 -6.078 -47.076 1.00 97.88 613 GLU A N 1
ATOM 4849 C CA . GLU A 1 613 ? 3.808 -6.194 -46.027 1.00 97.88 613 GLU A CA 1
ATOM 4850 C C . GLU A 1 613 ? 4.148 -5.339 -44.796 1.00 97.88 613 GLU A C 1
ATOM 4852 O O . GLU A 1 613 ? 3.299 -4.588 -44.302 1.00 97.88 613 GLU A O 1
ATOM 4857 N N . ALA A 1 614 ? 5.401 -5.385 -44.332 1.00 97.62 614 ALA A N 1
ATOM 4858 C CA . ALA A 1 614 ? 5.861 -4.576 -43.208 1.00 97.62 614 ALA A CA 1
ATOM 4859 C C . ALA A 1 614 ? 5.784 -3.065 -43.508 1.00 97.62 614 ALA A C 1
ATOM 4861 O O . ALA A 1 614 ? 5.244 -2.310 -42.694 1.00 97.62 614 ALA A O 1
ATOM 4862 N N . CYS A 1 615 ? 6.244 -2.617 -44.686 1.00 97.50 615 CYS A N 1
ATOM 4863 C CA . CYS A 1 615 ? 6.150 -1.207 -45.082 1.00 97.50 615 CYS A CA 1
ATOM 4864 C C . CYS A 1 615 ? 4.674 -0.770 -45.245 1.00 97.50 615 CYS A C 1
ATOM 4866 O O . CYS A 1 615 ? 4.307 0.316 -44.797 1.00 97.50 615 CYS A O 1
ATOM 4868 N N . ASN A 1 616 ? 3.798 -1.612 -45.812 1.00 97.88 616 ASN A N 1
ATOM 4869 C CA . ASN A 1 616 ? 2.358 -1.331 -45.919 1.00 97.88 616 ASN A CA 1
ATOM 4870 C C . ASN A 1 616 ? 1.691 -1.201 -44.547 1.00 97.88 616 ASN A C 1
ATOM 4872 O O . ASN A 1 616 ? 0.868 -0.309 -44.346 1.00 97.88 616 ASN A O 1
ATOM 4876 N N . THR A 1 617 ? 2.073 -2.050 -43.592 1.00 97.94 617 THR A N 1
ATOM 4877 C CA . THR A 1 617 ? 1.599 -1.968 -42.204 1.00 97.94 617 THR A CA 1
ATOM 4878 C C . THR A 1 617 ? 2.030 -0.646 -41.565 1.00 97.94 617 THR A C 1
ATOM 4880 O O . THR A 1 617 ? 1.205 0.048 -40.971 1.00 97.94 617 THR A O 1
ATOM 4883 N N . ALA A 1 618 ? 3.289 -0.233 -41.755 1.00 97.38 618 ALA A N 1
ATOM 4884 C CA . ALA A 1 618 ? 3.778 1.063 -41.282 1.00 97.38 618 ALA A CA 1
ATOM 4885 C C . ALA A 1 618 ? 2.979 2.242 -41.873 1.00 97.38 618 ALA A C 1
ATOM 4887 O O . ALA A 1 618 ? 2.570 3.134 -41.127 1.00 97.38 618 ALA A O 1
ATOM 4888 N N . ILE A 1 619 ? 2.707 2.226 -43.185 1.00 97.62 619 ILE A N 1
ATOM 4889 C CA . ILE A 1 619 ? 1.884 3.241 -43.869 1.00 97.62 619 ILE A CA 1
ATOM 4890 C C . ILE A 1 619 ? 0.441 3.219 -43.349 1.00 97.62 619 ILE A C 1
ATOM 4892 O O . ILE A 1 619 ? -0.144 4.277 -43.140 1.00 97.62 619 ILE A O 1
ATOM 4896 N N . GLY A 1 620 ? -0.128 2.039 -43.093 1.00 97.19 620 GLY A N 1
ATOM 4897 C CA . GLY A 1 620 ? -1.466 1.901 -42.514 1.00 97.19 620 GLY A CA 1
ATOM 4898 C C . GLY A 1 620 ? -1.590 2.562 -41.138 1.00 97.19 620 GLY A C 1
ATOM 4899 O O . GLY A 1 620 ? -2.615 3.170 -40.840 1.00 97.19 620 GLY A O 1
ATOM 4900 N N . ILE A 1 621 ? -0.531 2.498 -40.324 1.00 96.25 621 ILE A N 1
ATOM 4901 C CA . ILE A 1 621 ? -0.468 3.147 -39.007 1.00 96.25 621 ILE A CA 1
ATOM 4902 C C . ILE A 1 621 ? -0.231 4.660 -39.136 1.00 96.25 621 ILE A C 1
ATOM 4904 O O . ILE A 1 621 ? -0.902 5.451 -38.474 1.00 96.25 621 ILE A O 1
ATOM 4908 N N . ASN A 1 622 ? 0.731 5.080 -39.964 1.00 94.88 622 ASN A N 1
ATOM 4909 C CA . ASN A 1 622 ? 1.023 6.493 -40.212 1.00 94.88 622 ASN A CA 1
ATOM 4910 C C . ASN A 1 622 ? 1.198 6.768 -41.716 1.00 94.88 622 ASN A C 1
ATOM 4912 O O . ASN A 1 622 ? 2.321 6.710 -42.232 1.00 94.88 622 ASN A O 1
ATOM 4916 N N . PRO A 1 623 ? 0.115 7.168 -42.408 1.00 95.31 623 PRO A N 1
ATOM 4917 C CA . PRO A 1 623 ? 0.134 7.378 -43.856 1.00 95.31 623 PRO A CA 1
ATOM 4918 C C . PRO A 1 623 ? 1.047 8.513 -44.328 1.00 95.31 623 PRO A C 1
ATOM 4920 O O . PRO A 1 623 ? 1.345 8.606 -45.513 1.00 95.31 623 PRO A O 1
ATOM 4923 N N . LYS A 1 624 ? 1.470 9.405 -43.422 1.00 94.75 624 LYS A N 1
ATOM 4924 C CA . LYS A 1 624 ? 2.328 10.557 -43.739 1.00 94.75 624 LYS A CA 1
ATOM 4925 C C . LYS A 1 624 ? 3.807 10.299 -43.447 1.00 94.75 624 LYS A C 1
ATOM 4927 O O . LYS A 1 624 ? 4.615 11.213 -43.590 1.00 94.75 624 LYS A O 1
ATOM 4932 N N . TYR A 1 625 ? 4.180 9.095 -43.010 1.00 94.88 625 TYR A N 1
ATOM 4933 C CA . TYR A 1 625 ? 5.573 8.797 -42.702 1.00 94.88 625 TYR A CA 1
ATOM 4934 C C . TYR A 1 625 ? 6.374 8.502 -43.977 1.00 94.88 625 TYR A C 1
ATOM 4936 O O . TYR A 1 625 ? 6.369 7.386 -44.490 1.00 94.88 625 TYR A O 1
ATOM 4944 N N . GLU A 1 626 ? 7.090 9.511 -44.480 1.00 96.31 626 GLU A N 1
ATOM 4945 C CA . GLU A 1 626 ? 7.825 9.457 -45.756 1.00 96.31 626 GLU A CA 1
ATOM 4946 C C . GLU A 1 626 ? 8.800 8.275 -45.861 1.00 96.31 626 GLU A C 1
ATOM 4948 O O . GLU A 1 626 ? 8.897 7.647 -46.915 1.00 96.31 626 GLU A O 1
ATOM 4953 N N . ARG A 1 627 ? 9.483 7.917 -44.763 1.00 96.44 627 ARG A N 1
ATOM 4954 C CA . ARG A 1 627 ? 10.416 6.777 -44.745 1.00 96.44 627 ARG A CA 1
ATOM 4955 C C . ARG A 1 627 ? 9.701 5.444 -45.004 1.00 96.44 627 ARG A C 1
ATOM 4957 O O . ARG A 1 627 ? 10.241 4.611 -45.723 1.00 96.44 627 ARG A O 1
ATOM 4964 N N . ALA A 1 628 ? 8.475 5.262 -44.504 1.00 96.06 628 ALA A N 1
ATOM 4965 C CA . ALA A 1 628 ? 7.676 4.065 -44.790 1.00 96.06 628 ALA A CA 1
ATOM 4966 C C . ALA A 1 628 ? 7.191 4.018 -46.246 1.00 96.06 628 ALA A C 1
ATOM 4968 O O . ALA A 1 628 ? 7.190 2.951 -46.856 1.00 96.06 628 ALA A O 1
ATOM 4969 N N . ILE A 1 629 ? 6.832 5.169 -46.823 1.00 97.25 629 ILE A N 1
ATOM 4970 C CA . ILE A 1 629 ? 6.461 5.270 -48.244 1.00 97.25 629 ILE A CA 1
ATOM 4971 C C . ILE A 1 629 ? 7.654 4.887 -49.124 1.00 97.25 629 ILE A C 1
ATOM 4973 O O . ILE A 1 629 ? 7.513 4.086 -50.046 1.00 97.25 629 ILE A O 1
ATOM 4977 N N . LYS A 1 630 ? 8.847 5.396 -48.803 1.00 97.69 630 LYS A N 1
ATOM 4978 C CA . LYS A 1 630 ? 10.076 5.030 -49.509 1.00 97.69 630 LYS A CA 1
ATOM 4979 C C . LYS A 1 630 ? 10.399 3.536 -49.366 1.00 97.69 630 LYS A C 1
ATOM 4981 O O . LYS A 1 630 ? 10.628 2.880 -50.373 1.00 97.69 630 LYS A O 1
ATOM 4986 N N . CYS A 1 631 ? 10.324 2.987 -48.151 1.00 97.12 631 CYS A N 1
ATOM 4987 C CA . CYS A 1 631 ? 10.463 1.549 -47.876 1.00 97.12 631 CYS A CA 1
ATOM 4988 C C . CYS A 1 631 ? 9.558 0.706 -48.791 1.00 97.12 631 CYS A C 1
ATOM 4990 O O . CYS A 1 631 ? 10.015 -0.248 -49.415 1.00 97.12 631 CYS A O 1
ATOM 4992 N N . GLN A 1 632 ? 8.283 1.086 -48.929 1.00 97.62 632 GLN A N 1
ATOM 4993 C CA . GLN A 1 632 ? 7.327 0.388 -49.792 1.00 97.62 632 GLN A CA 1
ATOM 4994 C C . GLN A 1 632 ? 7.723 0.458 -51.275 1.00 97.62 632 GLN A C 1
ATOM 4996 O O . GLN A 1 632 ? 7.634 -0.550 -51.981 1.00 97.62 632 GLN A O 1
ATOM 5001 N N . GLN A 1 633 ? 8.145 1.630 -51.755 1.00 97.06 633 GLN A N 1
ATOM 5002 C CA . GLN A 1 633 ? 8.603 1.815 -53.135 1.00 97.06 633 GLN A CA 1
ATOM 5003 C C . GLN A 1 633 ? 9.841 0.961 -53.425 1.00 97.06 633 GLN A C 1
ATOM 5005 O O . GLN A 1 633 ? 9.852 0.233 -54.418 1.00 97.06 633 GLN A O 1
ATOM 5010 N N . ASP A 1 634 ? 10.828 0.989 -52.527 1.00 96.12 634 ASP A N 1
ATOM 5011 C CA . ASP A 1 634 ? 12.068 0.219 -52.637 1.00 96.12 634 ASP A CA 1
ATOM 5012 C C . ASP A 1 634 ? 11.773 -1.294 -52.637 1.00 96.12 634 ASP A C 1
ATOM 5014 O O . ASP A 1 634 ? 12.251 -2.018 -53.514 1.00 96.12 634 ASP A O 1
ATOM 5018 N N . ALA A 1 635 ? 10.904 -1.771 -51.735 1.00 96.38 635 ALA A N 1
ATOM 5019 C CA . ALA A 1 635 ? 10.462 -3.169 -51.697 1.00 96.38 635 ALA A CA 1
ATOM 5020 C C . ALA A 1 635 ? 9.714 -3.584 -52.977 1.00 96.38 635 ALA A C 1
ATOM 5022 O O . ALA A 1 635 ? 9.976 -4.653 -53.531 1.00 96.38 635 ALA A O 1
ATOM 5023 N N . SER A 1 636 ? 8.813 -2.733 -53.479 1.00 95.31 636 SER A N 1
ATOM 5024 C CA . SER A 1 636 ? 8.041 -2.996 -54.704 1.00 95.31 636 SER A CA 1
ATOM 5025 C C . SER A 1 636 ? 8.948 -3.067 -55.931 1.00 95.31 636 SER A C 1
ATOM 5027 O O . SER A 1 636 ? 8.816 -3.965 -56.765 1.00 95.31 636 SER A O 1
ATOM 5029 N N . GLN A 1 637 ? 9.901 -2.138 -56.034 1.00 95.12 637 GLN A N 1
ATOM 5030 C CA . GLN A 1 637 ? 10.857 -2.108 -57.131 1.00 95.12 637 GLN A CA 1
ATOM 5031 C C . GLN A 1 637 ? 11.778 -3.331 -57.086 1.00 95.12 637 GLN A C 1
ATOM 5033 O O . GLN A 1 637 ? 11.980 -3.971 -58.120 1.00 95.12 637 GLN A O 1
ATOM 5038 N N . ALA A 1 638 ? 12.305 -3.688 -55.913 1.00 93.12 638 ALA A N 1
ATOM 5039 C CA . ALA A 1 638 ? 13.163 -4.857 -55.754 1.00 93.12 638 ALA A CA 1
ATOM 5040 C C . ALA A 1 638 ? 12.425 -6.165 -56.089 1.00 93.12 638 ALA A C 1
ATOM 5042 O O . ALA A 1 638 ? 12.951 -6.981 -56.845 1.00 93.12 638 ALA A O 1
ATOM 5043 N N . LEU A 1 639 ? 11.169 -6.311 -55.649 1.00 93.19 639 LEU A N 1
ATOM 5044 C CA . LEU A 1 639 ? 10.319 -7.459 -55.982 1.00 93.19 639 LEU A CA 1
ATOM 5045 C C . LEU A 1 639 ? 10.040 -7.573 -57.490 1.00 93.19 639 LEU A C 1
ATOM 5047 O O . LEU A 1 639 ? 10.005 -8.675 -58.036 1.00 93.19 639 LEU A O 1
ATOM 5051 N N . SER A 1 640 ? 9.851 -6.442 -58.178 1.00 90.94 640 SER A N 1
ATOM 5052 C CA . SER A 1 640 ? 9.640 -6.434 -59.633 1.00 90.94 640 SER A CA 1
ATOM 5053 C C . SER A 1 640 ? 10.891 -6.854 -60.412 1.00 90.94 640 SER A C 1
ATOM 5055 O O . SER A 1 640 ? 10.774 -7.564 -61.405 1.00 90.94 640 SER A O 1
ATOM 5057 N N . LYS A 1 641 ? 12.082 -6.466 -59.933 1.00 89.19 641 LYS A N 1
ATOM 5058 C CA . LYS A 1 641 ? 13.370 -6.815 -60.548 1.00 89.19 641 LYS A CA 1
ATOM 5059 C C . LYS A 1 641 ? 13.771 -8.265 -60.301 1.00 89.19 641 LYS A C 1
ATOM 5061 O O . LYS A 1 641 ? 14.396 -8.845 -61.170 1.00 89.19 641 LYS A O 1
ATOM 5066 N N . SER A 1 642 ? 13.427 -8.844 -59.149 1.00 84.69 642 SER A N 1
ATOM 5067 C CA . SER A 1 642 ? 13.716 -10.256 -58.853 1.00 84.69 642 SER A CA 1
ATOM 5068 C C . SER A 1 642 ? 12.751 -11.238 -59.525 1.00 84.69 642 SER A C 1
ATOM 5070 O O . SER A 1 642 ? 12.992 -12.442 -59.513 1.00 84.69 642 SER A O 1
ATOM 5072 N N . SER A 1 643 ? 11.652 -10.726 -60.089 1.00 74.50 643 SER A N 1
ATOM 5073 C CA . SER A 1 643 ? 10.665 -11.501 -60.852 1.00 74.50 643 SER A CA 1
ATOM 5074 C C . SER A 1 643 ? 10.911 -11.473 -62.372 1.00 74.50 643 SER A C 1
ATOM 5076 O O . SER A 1 643 ? 10.155 -12.109 -63.108 1.00 74.50 643 SER A O 1
ATOM 5078 N N . GLN A 1 644 ? 11.919 -10.721 -62.834 1.00 57.06 644 GLN A N 1
ATOM 5079 C CA . GLN A 1 644 ? 12.443 -10.703 -64.208 1.00 57.06 644 GLN A CA 1
ATOM 5080 C C . GLN A 1 644 ? 13.713 -11.544 -64.275 1.00 57.06 644 GLN A C 1
ATOM 5082 O O . GLN A 1 644 ? 13.906 -12.200 -65.323 1.00 57.06 644 GLN A O 1
#

Nearest PDB structures (foldseek):
  4d2p-assembly1_C  TM=7.686E-01  e=2.797E-09  Homo sapiens
  6eou-assembly1_A  TM=7.049E-01  e=1.243E-07  Homo sapiens
  9c1w-assembly1_A  TM=6.586E-01  e=2.033E-08  Homo sapiens
  6i57-assembly1_A  TM=8.570E-01  e=7.346E-05  Homo sapiens
  6fd7-assembly1_A  TM=8.511E-01  e=1.596E-04  Homo sapiens

Solvent-accessible surface area (backbone atoms only — not comparable to full-atom values): 34492 Å² total; per-residue (Å²): 115,64,71,64,50,31,44,51,52,33,52,54,52,45,63,60,48,37,64,59,34,54,76,35,26,75,52,28,67,54,42,50,51,44,46,38,61,41,28,60,38,40,49,69,59,39,50,53,52,54,52,50,58,64,70,62,72,58,75,35,57,81,86,42,41,58,58,53,52,48,51,50,45,42,67,54,41,48,54,68,23,78,80,29,92,52,13,68,67,53,44,54,39,50,49,57,44,67,70,37,90,56,27,66,62,44,47,53,52,50,50,46,22,69,74,64,72,36,38,75,68,79,81,48,68,63,62,52,52,45,44,71,50,57,59,29,36,79,58,95,60,20,36,25,67,40,26,51,55,53,49,67,59,64,23,75,65,49,46,52,48,52,47,50,52,52,50,49,65,59,62,54,77,84,48,66,73,41,66,46,94,88,38,36,32,30,62,41,81,74,49,76,53,98,60,28,38,34,28,39,24,36,36,74,85,44,86,93,66,29,58,26,29,39,33,43,42,70,61,57,71,69,56,51,49,55,52,47,53,55,40,72,76,52,86,50,100,45,39,66,45,63,74,50,70,53,74,59,88,86,29,42,36,44,29,26,54,56,76,60,60,53,40,43,43,79,74,56,39,78,75,50,57,46,55,70,67,61,42,51,51,51,50,48,62,52,44,58,56,46,40,52,33,52,73,72,75,41,72,53,60,43,69,48,47,79,29,30,31,33,29,64,93,78,63,48,65,25,54,42,72,74,35,83,68,95,68,99,51,66,42,58,48,46,21,36,53,27,42,53,44,49,22,34,48,50,15,44,67,64,87,78,47,54,60,50,98,74,60,31,70,57,62,73,90,60,49,91,65,95,62,93,48,75,64,56,56,52,38,51,30,32,45,40,60,47,77,90,62,34,50,86,46,57,66,59,53,53,54,56,52,44,69,71,43,80,89,68,85,84,90,81,89,76,91,83,88,88,84,80,94,76,88,84,92,77,93,84,75,91,84,89,83,54,78,68,59,56,40,50,55,50,17,53,52,28,28,53,51,14,50,55,27,45,77,68,72,37,39,78,59,15,39,54,27,13,55,50,11,33,69,64,32,77,76,46,34,66,24,27,28,50,36,12,55,34,25,50,76,69,72,34,29,70,61,8,30,54,26,9,49,54,13,32,77,66,39,76,83,43,52,70,22,38,50,40,29,23,51,16,27,37,50,47,15,51,54,25,50,77,67,74,40,89,62,22,63,58,25,21,50,53,17,35,55,35,30,54,55,37,40,74,76,42,76,81,47,40,69,44,30,28,52,31,13,53,27,26,44,76,67,64,43,28,71,62,12,31,53,25,10,50,54,17,33,73,73,35,81,78,42,39,68,22,30,26,52,28,12,49,22,24,42,79,68,69,39,25,70,65,10,30,53,29,7,48,52,14,29,72,69,39,80,81,45,62,68,21,55,49,41,28,52,53,16,50,52,51,43,57,60,77,74,107

Secondary structure (DSSP, 8-state):
-HHHHHHHHHHHHHHHHHHHHHHHBS-HHHHHHHHHHHHTT-HHHHHHHHHHHHHT---B-TT-HHHHHHHHHIIIIITTGGGSTTHHHHHHHHHHHHTSTTHHHHHHHHHHHHHHS-EE----HHHHHHHHTTSEEEETTEEEES-HHHHHHS-HHHHHHHHHHHHHHHTPPPPTT-EETTTEEEEEEEEEETTEEEEEEEETT-SS--EEEEEEE-S-HHHHHHHHHHHHH---TTSPPEEEEEEETTEEEEEEE---EEEGGGTS-TT-PPPHHHHHHHHHHHHHHHHHHHHTT-------GGGEEEETTT--EEE--PPP-SS--HHHHHHHHHHHHHHHHH-S-GGG--B-TTS-B--GGG-SSSS--HHHHHHHHHH-SSTTTS-S-HHHHHHHHHTTSS------------S--S--SS--SS----HHHHHHHHHHHHHHHHHHHHHTT-HHHHHHHHHHHHHH-TT-HHHHHHHHHHHHHTT-HHHHHHHHHHHHHH-TT-HHHHHHHHHHHHHHHHHHHHTT-TTHHHHHHHHHHHHHHHHHH-TT-HHHHHHHHHHHHHHT-HHHHHHHHHHHHHH-TT-HHHHHHHHHHHHHTT-HHHHHHHHHHHHHH-TT-HHHHHHHHHHHHHHHHHT-

Radius of gyration: 39.85 Å; Cα contacts (8 Å, |Δi|>4): 931; chains: 1; bounding box: 89×57×130 Å

Sequence (644 aa):
MTLTRDKQKVAALLKEFNKQFGVIASRPLIVSQEVISWTSNQPFLAEKICQLIVQSKITIPKGDETWIVEQIVRSRLIENWEKQVAGEHLSQIRDSILGHKECVSLLSLYQRVLQEGGVAVNGNPISKVLLGSGLVSNKQGRLVVANRIYEAVFDGNWVARELANAMELLNSDLKPGQIIDRRYEIIKELGSSKFGRTYLAKDKSRQSQPQCVVKQLTEGQDRFRQKVEILENINHEQIPRLLAFFEENQQLYVVQDFIAGGDLSEKLTPDQKWNKNKVINLLLDILEILDFCHKEEIIHGNIKPSNLRLRQRDGKIVLIDFGVVEEETYSKDIRAVGMIAIQALTGLDPSGLPRDANGNIIWRRWLQEKGSTKLADILDKMVSADGERQYPSVAEVLNDLGKLAPRKRGINIGCVTAIVITLIPVIFIVFVGSKKIISVVQAASLSSQGESLYNNDKYPDAEKAYKKAVKIDPRLYEAWTGLCSTQLKLKNPDDALKNSERAIDIKDDYTPALNCKGLALNDQGLNLKSQSKPGSEQKFQEAVNTYELLLRIDKNYKAAWNNRGESLLNLGDNDKAKAAFDEAIKLDPNYTFAWTGKGEALINLEQYKDALEACNTAIGINPKYERAIKCQQDASQALSKSSQ